Protein AF-0000000086531301 (afdb_homodimer)

pLDDT: mean 95.89, std 6.76, range [45.16, 98.94]

Foldseek 3Di:
DPPCVVVLVVLLCCQAQQAADAADCPVVPDDQVRLLVLQVSSVVVVVVVPWDWFAKEKEPQFPVSCVVLVHPAIAMFTDTPVQEDEFAEADEPSSHNFKWKFKWKKFAFQFWQAAADDLVVLLVRTAWMFIKMWIFGHSHPPNDYDPSRCNSSRVRGRHMYTDDTDGSVPDQLWKWKFKDKQPHTDDIFTNCSRNNGLSVLSSSRQNVCNVVVHTGGHSHMYTSYGGDDIGTDDAPIKMKMQIPPRGITIYHYD/DPPCVVVLVVLLCCQAQQAADAADPPVVPDDQVRLLVLQVSSVVVVVVVPWDWFAKEKEPQFPVSCVVLVHPAIAMFTDTPVQEDEFAEADEPSSHNFKWKFKWKKFAFQFWQAAADDLVVLLVRTAWMFIKMWIFGDSHPPNDYRPSRCNSSRVRGRHMYTDDTDGSVPDQLWKWKFKDKQPHTDDIFTNCSRNNGLSVLSSSRQHVCNVVVHTGGHSHMYTSYGGDDIGGDDAPIKMKMQIPPRGITIYHYD

InterPro domains:
  IPR011234 Fumarylacetoacetase-like, C-terminal [PF01557] (86-250)
  IPR036663 Fumarylacetoacetase-like, C-terminal domain superfamily [G3DSA:3.90.850.10] (1-254)
  IPR036663 Fumarylacetoacetase-like, C-terminal domain superfamily [SSF56529] (3-253)
  IPR050772 Hydratase/Decarboxylase Family, MhpD Subfamily [PTHR30143] (4-253)

Sequence (508 aa):
MSAHEEIITRLDDAARYAREVPQFDQDNALSLPDAYEIQRGSIARRLERGERRVGVKMGFTSRAKMLQMGLSDVIWGRLTDAMQLEEGADVQRSRFVHPRVEPELAFLLKKPLTGKVTGAEALAAVEAIAPALELIDSRYRNFKFTLPEVIADNASSSGFVVGGWHSPATDFRNLGLVMSIDGRAVQVGSTAALLGDPLRSLVAAARVSAAAGEPLEAGWIVLAGGATPAEWIHPGQHISLRMQGLGSAGFQLVMSAHEEIITRLDDAARYAREVPQFDQDNALSLPDAYEIQRGSIARRLERGERRVGVKMGFTSRAKMLQMGLSDVIWGRLTDAMQLEEGADVQRSRFVHPRVEPELAFLLKKPLTGKVTGAEALAAVEAIAPALELIDSRYRNFKFTLPEVIADNASSSGFVVGGWHSPATDFRNLGLVMSIDGRAVQVGSTAALLGDPLRSLVAAARVSAAAGEPLEAGWIVLAGGATPAEWIHPGQHISLRMQGLGSAGFQLV

Organism: NCBI:txid488447

Nearest PDB structures (foldseek):
  8ih6-assembly1_F  TM=9.753E-01  e=1.060E-41  Pseudomonas sp.
  5d2i-assembly2_B  TM=9.352E-01  e=3.599E-31  Pseudomonas putida
  2eb5-assembly1_E-2  TM=9.479E-01  e=6.438E-28  Escherichia coli
  8ih6-assembly1_B  TM=9.395E-01  e=6.055E-28  Pseudomonas sp.
  2eb5-assembly1_A  TM=9.517E-01  e=7.977E-27  Escherichia coli

Structure (mmCIF, N/CA/C/O backbone):
data_AF-0000000086531301-model_v1
#
loop_
_entity.id
_entity.type
_entity.pdbx_description
1 polymer 'Fumarylacetoacetate hydrolase family protein'
#
loop_
_atom_site.group_PDB
_atom_site.id
_atom_site.type_symbol
_atom_site.label_atom_id
_atom_site.label_alt_id
_atom_site.label_comp_id
_atom_site.label_asym_id
_atom_site.label_entity_id
_atom_site.label_seq_id
_atom_site.pdbx_PDB_ins_code
_atom_site.Cartn_x
_atom_site.Cartn_y
_atom_site.Cartn_z
_atom_site.occupancy
_atom_site.B_iso_or_equiv
_atom_site.auth_seq_id
_atom_site.auth_comp_id
_atom_site.auth_asym_id
_atom_site.auth_atom_id
_atom_site.pdbx_PDB_model_num
ATOM 1 N N . MET A 1 1 ? -15.68 36.656 25.594 1 45.16 1 MET A N 1
ATOM 2 C CA . MET A 1 1 ? -15.102 35.312 25.484 1 45.16 1 MET A CA 1
ATOM 3 C C . MET A 1 1 ? -15.781 34.531 24.375 1 45.16 1 MET A C 1
ATOM 5 O O . MET A 1 1 ? -17 34.531 24.25 1 45.16 1 MET A O 1
ATOM 9 N N . SER A 1 2 ? -15.078 34.156 23.203 1 59.22 2 SER A N 1
ATOM 10 C CA . SER A 1 2 ? -15.734 33.531 22.062 1 59.22 2 SER A CA 1
ATOM 11 C C . SER A 1 2 ? -16.547 32.312 22.5 1 59.22 2 SER A C 1
ATOM 13 O O . SER A 1 2 ? -16.328 31.781 23.578 1 59.22 2 SER A O 1
ATOM 15 N N . ALA A 1 3 ? -17.703 32.094 21.844 1 77.19 3 ALA A N 1
ATOM 16 C CA . ALA A 1 3 ? -18.641 31 22.094 1 77.19 3 ALA A CA 1
ATOM 17 C C . ALA A 1 3 ? -17.922 29.672 22.266 1 77.19 3 ALA A C 1
ATOM 19 O O . ALA A 1 3 ? -18.453 28.734 22.859 1 77.19 3 ALA A O 1
ATOM 20 N N . HIS A 1 4 ? -16.5 29.781 22.016 1 91.75 4 HIS A N 1
ATOM 21 C CA . HIS A 1 4 ? -15.812 28.484 22.047 1 91.75 4 HIS A CA 1
ATOM 22 C C . HIS A 1 4 ? -14.617 28.516 22.984 1 91.75 4 HIS A C 1
ATOM 24 O O . HIS A 1 4 ? -13.758 27.641 22.938 1 91.75 4 HIS A O 1
ATOM 30 N N . GLU A 1 5 ? -14.492 29.531 23.828 1 95.06 5 GLU A N 1
ATOM 31 C CA . GLU A 1 5 ? -13.289 29.781 24.625 1 95.06 5 GLU A CA 1
ATOM 32 C C . GLU A 1 5 ? -12.992 28.625 25.562 1 95.06 5 GLU A C 1
ATOM 34 O O . GLU A 1 5 ? -11.828 28.25 25.75 1 95.06 5 GLU A O 1
ATOM 39 N N . GLU A 1 6 ? -13.961 28.109 26.156 1 95.94 6 GLU A N 1
ATOM 40 C CA . GLU A 1 6 ? -13.773 27 27.094 1 95.94 6 GLU A CA 1
ATOM 41 C C . GLU A 1 6 ? -13.172 25.781 26.391 1 95.94 6 GLU A C 1
ATOM 43 O O . GLU A 1 6 ? -12.266 25.141 26.922 1 95.94 6 GLU A O 1
ATOM 48 N N . ILE A 1 7 ? -13.695 25.484 25.219 1 97.06 7 ILE A N 1
ATOM 49 C CA . ILE A 1 7 ? -13.211 24.328 24.469 1 97.06 7 ILE A CA 1
ATOM 50 C C . ILE A 1 7 ? -11.797 24.594 23.969 1 97.06 7 ILE A C 1
ATOM 52 O O . ILE A 1 7 ? -10.945 23.703 23.984 1 97.06 7 ILE A O 1
ATOM 56 N N . ILE A 1 8 ? -11.508 25.797 23.547 1 98 8 ILE A N 1
ATOM 57 C CA . ILE A 1 8 ? -10.18 26.203 23.078 1 98 8 ILE A CA 1
ATOM 58 C C . ILE A 1 8 ? -9.164 25.984 24.203 1 98 8 ILE A C 1
ATOM 60 O O . ILE A 1 8 ? -8.117 25.375 23.984 1 98 8 ILE A O 1
ATOM 64 N N . THR A 1 9 ? -9.516 26.469 25.406 1 97.25 9 THR A N 1
ATOM 65 C CA . THR A 1 9 ? -8.617 26.328 26.547 1 97.25 9 THR A CA 1
ATOM 66 C C . THR A 1 9 ? -8.414 24.859 26.891 1 97.25 9 THR A C 1
ATOM 68 O O . THR A 1 9 ? -7.285 24.422 27.141 1 97.25 9 THR A O 1
ATOM 71 N N . ARG A 1 10 ? -9.422 24.141 26.828 1 97.56 10 ARG A N 1
ATOM 72 C CA . ARG A 1 10 ? -9.375 22.719 27.172 1 97.56 10 ARG A CA 1
ATOM 73 C C . ARG A 1 10 ? -8.469 21.953 26.219 1 97.56 10 ARG A C 1
ATOM 75 O O . ARG A 1 10 ? -7.613 21.172 26.656 1 97.56 10 ARG A O 1
ATOM 82 N N . LEU A 1 11 ? -8.656 22.141 24.969 1 98.12 11 LEU A N 1
ATOM 83 C CA . LEU A 1 11 ? -7.879 21.406 23.984 1 98.12 11 LEU A CA 1
ATOM 84 C C . LEU A 1 11 ? -6.43 21.891 23.969 1 98.12 11 LEU A C 1
ATOM 86 O O . LEU A 1 11 ? -5.508 21.078 23.797 1 98.12 11 LEU A O 1
ATOM 90 N N . ASP A 1 12 ? -6.215 23.188 24.094 1 98.12 12 ASP A N 1
ATOM 91 C CA . ASP A 1 12 ? -4.852 23.703 24.156 1 98.12 12 ASP A CA 1
ATOM 92 C C . ASP A 1 12 ? -4.105 23.141 25.359 1 98.12 12 ASP A C 1
ATOM 94 O O . ASP A 1 12 ? -2.955 22.719 25.234 1 98.12 12 ASP A O 1
ATOM 98 N N . ASP A 1 13 ? -4.758 23.141 26.547 1 97.88 13 ASP A N 1
ATOM 99 C CA . ASP A 1 13 ? -4.156 22.578 27.75 1 97.88 13 ASP A CA 1
ATOM 100 C C . ASP A 1 13 ? -3.865 21.094 27.578 1 97.88 13 ASP A C 1
ATOM 102 O O . ASP A 1 13 ? -2.814 20.609 28 1 97.88 13 ASP A O 1
ATOM 106 N N . ALA A 1 14 ? -4.816 20.422 26.984 1 98.31 14 ALA A N 1
ATOM 107 C CA . ALA A 1 14 ? -4.648 18.984 26.75 1 98.31 14 ALA A CA 1
ATOM 108 C C . ALA A 1 14 ? -3.416 18.703 25.906 1 98.31 14 ALA A C 1
ATOM 110 O O . ALA A 1 14 ? -2.65 17.781 26.188 1 98.31 14 ALA A O 1
ATOM 111 N N . ALA A 1 15 ? -3.215 19.484 24.891 1 98.06 15 ALA A N 1
ATOM 112 C CA . ALA A 1 15 ? -2.057 19.328 24.016 1 98.06 15 ALA A CA 1
ATOM 113 C C . ALA A 1 15 ? -0.77 19.719 24.734 1 98.06 15 ALA A C 1
ATOM 115 O O . ALA A 1 15 ? 0.237 19.016 24.656 1 98.06 15 ALA A O 1
ATOM 116 N N . ARG A 1 16 ? -0.847 20.797 25.453 1 97.12 16 ARG A N 1
ATOM 117 C CA . ARG A 1 16 ? 0.323 21.375 26.109 1 97.12 16 ARG A CA 1
ATOM 118 C C . ARG A 1 16 ? 0.835 20.453 27.219 1 97.12 16 ARG A C 1
ATOM 120 O O . ARG A 1 16 ? 2.047 20.297 27.391 1 97.12 16 ARG A O 1
ATOM 127 N N . TYR A 1 17 ? -0.09 19.828 27.891 1 97.56 17 TYR A N 1
ATOM 128 C CA . TYR A 1 17 ? 0.296 19.062 29.078 1 97.56 17 TYR A CA 1
ATOM 129 C C . TYR A 1 17 ? 0.132 17.562 28.828 1 97.56 17 TYR A C 1
ATOM 131 O O . TYR A 1 17 ? 0.274 16.766 29.75 1 97.56 17 TYR A O 1
ATOM 139 N N . ALA A 1 18 ? -0.167 17.188 27.609 1 97.81 18 ALA A N 1
ATOM 140 C CA . ALA A 1 18 ? -0.293 15.797 27.203 1 97.81 18 ALA A CA 1
ATOM 141 C C . ALA A 1 18 ? -1.284 15.055 28.094 1 97.81 18 ALA A C 1
ATOM 143 O O . ALA A 1 18 ? -0.957 14.008 28.656 1 97.81 18 ALA A O 1
ATOM 144 N N . ARG A 1 19 ? -2.459 15.633 28.156 1 97.38 19 ARG A N 1
ATOM 145 C CA . ARG A 1 19 ? -3.539 15.031 28.938 1 97.38 19 ARG A CA 1
ATOM 146 C C . ARG A 1 19 ? -4.758 14.766 28.047 1 97.38 19 ARG A C 1
ATOM 148 O O . ARG A 1 19 ? -5.113 15.594 27.203 1 97.38 19 ARG A O 1
ATOM 155 N N . GLU A 1 20 ? -5.336 13.648 28.281 1 97.56 20 GLU A N 1
ATOM 156 C CA . GLU A 1 20 ? -6.527 13.336 27.5 1 97.56 20 GLU A CA 1
ATOM 157 C C . GLU A 1 20 ? -7.75 14.07 28.031 1 97.56 20 GLU A C 1
ATOM 159 O O . GLU A 1 20 ? -7.824 14.375 29.219 1 97.56 20 GLU A O 1
ATOM 164 N N . VAL A 1 21 ? -8.734 14.32 27.188 1 97.81 21 VAL A N 1
ATOM 165 C CA . VAL A 1 21 ? -10 14.945 27.547 1 97.81 21 VAL A CA 1
ATOM 166 C C . VAL A 1 21 ? -11.164 14.109 27.016 1 97.81 21 VAL A C 1
ATOM 168 O O . VAL A 1 21 ? -11.008 13.359 26.062 1 97.81 21 VAL A O 1
ATOM 171 N N . PRO A 1 22 ? -12.375 14.164 27.703 1 96.75 22 PRO A N 1
ATOM 172 C CA . PRO A 1 22 ? -13.555 13.523 27.109 1 96.75 22 PRO A CA 1
ATOM 173 C C . PRO A 1 22 ? -14.039 14.234 25.859 1 96.75 22 PRO A C 1
ATOM 175 O O . PRO A 1 22 ? -13.805 15.43 25.688 1 96.75 22 PRO A O 1
ATOM 178 N N . GLN A 1 23 ? -14.656 13.539 25.031 1 96.56 23 GLN A N 1
ATOM 179 C CA . GLN A 1 23 ? -15.359 14.141 23.906 1 96.56 23 GLN A CA 1
ATOM 180 C C . GLN A 1 23 ? -16.344 15.203 24.375 1 96.56 23 GLN A C 1
ATOM 182 O O . GLN A 1 23 ? -16.953 15.078 25.438 1 96.56 23 GLN A O 1
ATOM 187 N N . PHE A 1 24 ? -16.594 16.234 23.609 1 94.94 24 PHE A N 1
ATOM 188 C CA . PHE A 1 24 ? -17.531 17.281 23.984 1 94.94 24 PHE A CA 1
ATOM 189 C C . PHE A 1 24 ? -18.656 17.406 22.953 1 94.94 24 PHE A C 1
ATOM 191 O O . PHE A 1 24 ? -19.609 18.156 23.156 1 94.94 24 PHE A O 1
ATOM 198 N N . ASP A 1 25 ? -18.531 16.688 21.781 1 94.69 25 ASP A N 1
ATOM 199 C CA . ASP A 1 25 ? -19.5 16.766 20.703 1 94.69 25 ASP A CA 1
ATOM 200 C C . ASP A 1 25 ? -19.875 15.375 20.188 1 94.69 25 ASP A C 1
ATOM 202 O O . ASP A 1 25 ? -19.766 15.094 19 1 94.69 25 ASP A O 1
ATOM 206 N N . GLN A 1 26 ? -20.297 14.523 21.047 1 91.31 26 GLN A N 1
ATOM 207 C CA . GLN A 1 26 ? -20.578 13.133 20.688 1 91.31 26 GLN A CA 1
ATOM 208 C C . GLN A 1 26 ? -21.766 13.047 19.75 1 91.31 26 GLN A C 1
ATOM 210 O O . GLN A 1 26 ? -21.875 12.109 18.953 1 91.31 26 GLN A O 1
ATOM 215 N N . ASP A 1 27 ? -22.609 14.062 19.797 1 93 27 ASP A N 1
ATOM 216 C CA . ASP A 1 27 ? -23.781 14.07 18.938 1 93 27 ASP A CA 1
ATOM 217 C C . ASP A 1 27 ? -23.469 14.664 17.562 1 93 27 ASP A C 1
ATOM 219 O O . ASP A 1 27 ? -24.359 14.789 16.719 1 93 27 ASP A O 1
ATOM 223 N N . ASN A 1 28 ? -22.203 15.125 17.359 1 92.81 28 ASN A N 1
ATOM 224 C CA . ASN A 1 28 ? -21.766 15.688 16.094 1 92.81 28 ASN A CA 1
ATOM 225 C C . ASN A 1 28 ? -22.578 16.938 15.719 1 92.81 28 ASN A C 1
ATOM 227 O O . ASN A 1 28 ? -23.016 17.078 14.578 1 92.81 28 ASN A O 1
ATOM 231 N N . ALA A 1 29 ? -22.734 17.797 16.672 1 93.94 29 ALA A N 1
ATOM 232 C CA . ALA A 1 29 ? -23.594 18.953 16.5 1 93.94 29 ALA A CA 1
ATOM 233 C C . ALA A 1 29 ? -22.781 20.188 16.109 1 93.94 29 ALA A C 1
ATOM 235 O O . ALA A 1 29 ? -23.312 21.156 15.562 1 93.94 29 ALA A O 1
ATOM 236 N N . LEU A 1 30 ? -21.516 20.188 16.391 1 95.19 30 LEU A N 1
ATOM 237 C CA . LEU A 1 30 ? -20.641 21.312 16.078 1 95.19 30 LEU A CA 1
ATOM 238 C C . LEU A 1 30 ? -20.422 21.438 14.57 1 95.19 30 LEU A C 1
ATOM 240 O O . LEU A 1 30 ? -20.141 20.453 13.891 1 95.19 30 LEU A O 1
ATOM 244 N N . SER A 1 31 ? -20.656 22.609 14.039 1 95.31 31 SER A N 1
ATOM 245 C CA . SER A 1 31 ? -20.422 22.828 12.609 1 95.31 31 SER A CA 1
ATOM 246 C C . SER A 1 31 ? -18.938 22.766 12.281 1 95.31 31 SER A C 1
ATOM 248 O O . SER A 1 31 ? -18.094 23.047 13.141 1 95.31 31 SER A O 1
ATOM 250 N N . LEU A 1 32 ? -18.625 22.547 11.078 1 94.69 32 LEU A N 1
ATOM 251 C CA . LEU A 1 32 ? -17.219 22.453 10.672 1 94.69 32 LEU A CA 1
ATOM 252 C C . LEU A 1 32 ? -16.547 23.812 10.758 1 94.69 32 LEU A C 1
ATOM 254 O O . LEU A 1 32 ? -15.414 23.922 11.242 1 94.69 32 LEU A O 1
ATOM 258 N N . PRO A 1 33 ? -17.234 24.875 10.305 1 95.75 33 PRO A N 1
ATOM 259 C CA . PRO A 1 33 ? -16.625 26.188 10.492 1 95.75 33 PRO A CA 1
ATOM 260 C C . PRO A 1 33 ? -16.312 26.484 11.961 1 95.75 33 PRO A C 1
ATOM 262 O O . PRO A 1 33 ? -15.25 27.031 12.273 1 95.75 33 PRO A O 1
ATOM 265 N N . ASP A 1 34 ? -17.188 26.062 12.836 1 97 34 ASP A N 1
ATOM 266 C CA . ASP A 1 34 ? -16.953 26.266 14.266 1 97 34 ASP A CA 1
ATOM 267 C C . ASP A 1 34 ? -15.766 25.422 14.742 1 97 34 ASP A C 1
ATOM 269 O O . ASP A 1 34 ? -14.977 25.875 15.578 1 97 34 ASP A O 1
ATOM 273 N N . ALA A 1 35 ? -15.695 24.25 14.266 1 97.69 35 ALA A N 1
ATOM 274 C CA . ALA A 1 35 ? -14.57 23.375 14.617 1 97.69 35 ALA A CA 1
ATOM 275 C C . ALA A 1 35 ? -13.242 24.016 14.227 1 97.69 35 ALA A C 1
ATOM 277 O O . ALA A 1 35 ? -12.289 24.016 15.008 1 97.69 35 ALA A O 1
ATOM 278 N N . TYR A 1 36 ? -13.195 24.594 13.062 1 97.88 36 TYR A N 1
ATOM 279 C CA . TYR A 1 36 ? -11.969 25.234 12.602 1 97.88 36 TYR A CA 1
ATOM 280 C C . TYR A 1 36 ? -11.68 26.5 13.391 1 97.88 36 TYR A C 1
ATOM 282 O O . TYR A 1 36 ? -10.516 26.875 13.578 1 97.88 36 TYR A O 1
ATOM 290 N N . GLU A 1 37 ? -12.742 27.141 13.852 1 97.62 37 GLU A N 1
ATOM 291 C CA . GLU A 1 37 ? -12.531 28.297 14.719 1 97.62 37 GLU A CA 1
ATOM 292 C C . GLU A 1 37 ? -11.891 27.891 16.047 1 97.62 37 GLU A C 1
ATOM 294 O O . GLU A 1 37 ? -11.023 28.594 16.562 1 97.62 37 GLU A O 1
ATOM 299 N N . ILE A 1 38 ? -12.375 26.812 16.562 1 98.25 38 ILE A N 1
ATOM 300 C CA . ILE A 1 38 ? -11.781 26.281 17.781 1 98.25 38 ILE A CA 1
ATOM 301 C C . ILE A 1 38 ? -10.32 25.922 17.531 1 98.25 38 ILE A C 1
ATOM 303 O O . ILE A 1 38 ? -9.438 26.266 18.328 1 98.25 38 ILE A O 1
ATOM 307 N N . GLN A 1 39 ? -10.039 25.266 16.453 1 98.69 39 GLN A N 1
ATOM 308 C CA . GLN A 1 39 ? -8.68 24.938 16.047 1 98.69 39 GLN A CA 1
ATOM 309 C C . GLN A 1 39 ? -7.797 26.188 16 1 98.69 39 GLN A C 1
ATOM 311 O O . GLN A 1 39 ? -6.711 26.203 16.578 1 98.69 39 GLN A O 1
ATOM 316 N N . ARG A 1 40 ? -8.289 27.125 15.297 1 98.25 40 ARG A N 1
ATOM 317 C CA . ARG A 1 40 ? -7.562 28.391 15.148 1 98.25 40 ARG A CA 1
ATOM 318 C C . ARG A 1 40 ? -7.266 29.016 16.5 1 98.25 40 ARG A C 1
ATOM 320 O O . ARG A 1 40 ? -6.18 29.562 16.719 1 98.25 40 ARG A O 1
ATOM 327 N N . GLY A 1 41 ? -8.25 28.969 17.359 1 98.19 41 GLY A N 1
ATOM 328 C CA . GLY A 1 41 ? -8.062 29.516 18.703 1 98.19 41 GLY A CA 1
ATOM 329 C C . GLY A 1 41 ? -6.957 28.828 19.484 1 98.19 41 GLY A C 1
ATOM 330 O O . GLY A 1 41 ? -6.148 29.5 20.141 1 98.19 41 GLY A O 1
ATOM 331 N N . SER A 1 42 ? -6.941 27.531 19.453 1 98.19 42 SER A N 1
ATOM 332 C CA . SER A 1 42 ? -5.895 26.766 20.125 1 98.19 42 SER A CA 1
ATOM 333 C C . SER A 1 42 ? -4.516 27.109 19.578 1 98.19 42 SER A C 1
ATOM 335 O O . SER A 1 42 ? -3.559 27.281 20.328 1 98.19 42 SER A O 1
ATOM 337 N N . ILE A 1 43 ? -4.402 27.281 18.266 1 98.56 43 ILE A N 1
ATOM 338 C CA . ILE A 1 43 ? -3.133 27.594 17.625 1 98.56 43 ILE A CA 1
ATOM 339 C C . ILE A 1 43 ? -2.713 29.016 17.969 1 98.56 43 ILE A C 1
ATOM 341 O O . ILE A 1 43 ? -1.529 29.281 18.188 1 98.56 43 ILE A O 1
ATOM 345 N N . ALA A 1 44 ? -3.688 29.906 18.016 1 98.25 44 ALA A N 1
ATOM 346 C CA . ALA A 1 44 ? -3.393 31.281 18.391 1 98.25 44 ALA A CA 1
ATOM 347 C C . ALA A 1 44 ? -2.725 31.359 19.75 1 98.25 44 ALA A C 1
ATOM 349 O O . ALA A 1 44 ? -1.818 32.156 19.969 1 98.25 44 ALA A O 1
ATOM 350 N N . ARG A 1 45 ? -3.104 30.547 20.641 1 98.19 45 ARG A N 1
ATOM 351 C CA . ARG A 1 45 ? -2.502 30.5 21.969 1 98.19 45 ARG A CA 1
ATOM 352 C C . ARG A 1 45 ? -1.052 30.031 21.891 1 98.19 45 ARG A C 1
ATOM 354 O O . ARG A 1 45 ? -0.195 30.547 22.625 1 98.19 45 ARG A O 1
ATOM 361 N N . ARG A 1 46 ? -0.782 29.109 21.047 1 98.38 46 ARG A N 1
ATOM 362 C CA . ARG A 1 46 ? 0.589 28.656 20.828 1 98.38 46 ARG A CA 1
ATOM 363 C C . ARG A 1 46 ? 1.459 29.781 20.281 1 98.38 46 ARG A C 1
ATOM 365 O O . ARG A 1 46 ? 2.598 29.969 20.719 1 98.38 46 ARG A O 1
ATOM 372 N N . LEU A 1 47 ? 0.893 30.5 19.359 1 98.62 47 LEU A N 1
ATOM 373 C CA . LEU A 1 47 ? 1.619 31.625 18.781 1 98.62 47 LEU A CA 1
ATOM 374 C C . LEU A 1 47 ? 1.892 32.719 19.828 1 98.62 47 LEU A C 1
ATOM 376 O O . LEU A 1 47 ? 2.971 33.312 19.844 1 98.62 47 LEU A O 1
ATOM 380 N N . GLU A 1 48 ? 0.949 32.906 20.703 1 98.31 48 GLU A N 1
ATOM 381 C CA . GLU A 1 48 ? 1.118 33.875 21.797 1 98.31 48 GLU A CA 1
ATOM 382 C C . GLU A 1 48 ? 2.24 33.438 22.734 1 98.31 48 GLU A C 1
ATOM 384 O O . GLU A 1 48 ? 2.914 34.281 23.328 1 98.31 48 GLU A O 1
ATOM 389 N N . ARG A 1 49 ? 2.467 32.156 22.781 1 98.25 49 ARG A N 1
ATOM 390 C CA . ARG A 1 49 ? 3.52 31.641 23.641 1 98.25 49 ARG A CA 1
ATOM 391 C C . ARG A 1 49 ? 4.863 31.625 22.922 1 98.25 49 ARG A C 1
ATOM 393 O O . ARG A 1 49 ? 5.84 31.062 23.438 1 98.25 49 ARG A O 1
ATOM 400 N N . GLY A 1 50 ? 4.879 32.031 21.672 1 98.5 50 GLY A N 1
ATOM 401 C CA . GLY A 1 50 ? 6.16 32.25 21.016 1 98.5 50 GLY A CA 1
ATOM 402 C C . GLY A 1 50 ? 6.383 31.312 19.828 1 98.5 50 GLY A C 1
ATOM 403 O O . GLY A 1 50 ? 7.379 31.453 19.125 1 98.5 50 GLY A O 1
ATOM 404 N N . GLU A 1 51 ? 5.473 30.406 19.609 1 98.56 51 GLU A N 1
ATOM 405 C CA . GLU A 1 51 ? 5.613 29.531 18.438 1 98.56 51 GLU A CA 1
ATOM 406 C C . GLU A 1 51 ? 5.336 30.312 17.141 1 98.56 51 GLU A C 1
ATOM 408 O O . GLU A 1 51 ? 4.781 31.406 17.172 1 98.56 51 GLU A O 1
ATOM 413 N N . ARG A 1 52 ? 5.832 29.703 16.047 1 98.69 52 ARG A N 1
ATOM 414 C CA . ARG A 1 52 ? 5.602 30.297 14.734 1 98.69 52 ARG A CA 1
ATOM 415 C C . ARG A 1 52 ? 4.98 29.281 13.781 1 98.69 52 ARG A C 1
ATOM 417 O O . ARG A 1 52 ? 5.332 28.094 13.812 1 98.69 52 ARG A O 1
ATOM 424 N N . ARG A 1 53 ? 4.113 29.75 12.922 1 98.69 53 ARG A N 1
ATOM 425 C CA . ARG A 1 53 ? 3.549 28.906 11.883 1 98.69 53 ARG A CA 1
ATOM 426 C C . ARG A 1 53 ? 4.617 28.484 10.883 1 98.69 53 ARG A C 1
ATOM 428 O O . ARG A 1 53 ? 5.441 29.297 10.461 1 98.69 53 ARG A O 1
ATOM 435 N N . VAL A 1 54 ? 4.574 27.188 10.516 1 98.81 54 VAL A N 1
ATOM 436 C CA . VAL A 1 54 ? 5.598 26.734 9.57 1 98.81 54 VAL A CA 1
ATOM 437 C C . VAL A 1 54 ? 4.945 25.938 8.445 1 98.81 54 VAL A C 1
ATOM 439 O O . VAL A 1 54 ? 5.637 25.422 7.555 1 98.81 54 VAL A O 1
ATOM 442 N N . GLY A 1 55 ? 3.65 25.766 8.453 1 98.81 55 GLY A N 1
ATOM 443 C CA . GLY A 1 55 ? 3.008 25.047 7.371 1 98.81 55 GLY A CA 1
ATOM 444 C C . GLY A 1 55 ? 1.658 24.469 7.754 1 98.81 55 GLY A C 1
ATOM 445 O O . GLY A 1 55 ? 1.001 24.969 8.672 1 98.81 55 GLY A O 1
ATOM 446 N N . VAL A 1 56 ? 1.181 23.469 6.938 1 98.88 56 VAL A N 1
ATOM 447 C CA . VAL A 1 56 ? -0.093 22.797 7.172 1 98.88 56 VAL A CA 1
ATOM 448 C C . VAL A 1 56 ? 0.063 21.297 6.938 1 98.88 56 VAL A C 1
ATOM 450 O O . VAL A 1 56 ? 1.008 20.859 6.277 1 98.88 56 VAL A O 1
ATOM 453 N N . LYS A 1 57 ? -0.77 20.594 7.57 1 98.81 57 LYS A N 1
ATOM 454 C CA . LYS A 1 57 ? -0.911 19.172 7.262 1 98.81 57 LYS A CA 1
ATOM 455 C C . LYS A 1 57 ? -2.311 18.859 6.738 1 98.81 57 LYS A C 1
ATOM 457 O O . LYS A 1 57 ? -3.293 19.453 7.18 1 98.81 57 LYS A O 1
ATOM 462 N N . MET A 1 58 ? -2.336 17.906 5.785 1 98.06 58 MET A N 1
ATOM 463 C CA . MET A 1 58 ? -3.607 17.484 5.211 1 98.06 58 MET A CA 1
ATOM 464 C C . MET A 1 58 ? -4.039 16.141 5.789 1 98.06 58 MET A C 1
ATOM 466 O O . MET A 1 58 ? -3.199 15.328 6.195 1 98.06 58 MET A O 1
ATOM 470 N N . GLY A 1 59 ? -5.352 15.984 5.941 1 95.75 59 GLY A N 1
ATOM 471 C CA . GLY A 1 59 ? -5.938 14.742 6.426 1 95.75 59 GLY A CA 1
ATOM 472 C C . GLY A 1 59 ? -7.102 14.266 5.582 1 95.75 59 GLY A C 1
ATOM 473 O O . GLY A 1 59 ? -7.719 15.047 4.863 1 95.75 59 GLY A O 1
ATOM 474 N N . PHE A 1 60 ? -7.34 12.938 5.711 1 92 60 PHE A N 1
ATOM 475 C CA . PHE A 1 60 ? -8.375 12.258 4.938 1 92 60 PHE A CA 1
ATOM 476 C C . PHE A 1 60 ? -8.117 12.398 3.443 1 92 60 PHE A C 1
ATOM 478 O O . PHE A 1 60 ? -9.008 12.789 2.688 1 92 60 PHE A O 1
ATOM 485 N N . THR A 1 61 ? -6.848 12.086 3.121 1 90 61 THR A N 1
ATOM 486 C CA . THR A 1 61 ? -6.418 12.258 1.737 1 90 61 THR A CA 1
ATOM 487 C C . THR A 1 61 ? -6.449 10.93 0.989 1 90 61 THR A C 1
ATOM 489 O O . THR A 1 61 ? -5.84 10.789 -0.073 1 90 61 THR A O 1
ATOM 492 N N . SER A 1 62 ? -7 9.93 1.58 1 81.62 62 SER A N 1
ATOM 493 C CA . SER A 1 62 ? -7.293 8.672 0.896 1 81.62 62 SER A CA 1
ATOM 494 C C . SER A 1 62 ? -8.766 8.594 0.496 1 81.62 62 SER A C 1
ATOM 496 O O . SER A 1 62 ? -9.648 8.789 1.328 1 81.62 62 SER A O 1
ATOM 498 N N . ARG A 1 63 ? -9 8.352 -0.733 1 71.38 63 ARG A N 1
ATOM 499 C CA . ARG A 1 63 ? -10.383 8.281 -1.208 1 71.38 63 ARG A CA 1
ATOM 500 C C . ARG A 1 63 ? -11.164 7.211 -0.451 1 71.38 63 ARG A C 1
ATOM 502 O O . ARG A 1 63 ? -12.312 7.438 -0.068 1 71.38 63 ARG A O 1
ATOM 509 N N . ALA A 1 64 ? -10.445 6.066 -0.344 1 66.12 64 ALA A N 1
ATOM 510 C CA . ALA A 1 64 ? -11.102 4.977 0.371 1 66.12 64 ALA A CA 1
ATOM 511 C C . ALA A 1 64 ? -11.5 5.402 1.781 1 66.12 64 ALA A C 1
ATOM 513 O O . ALA A 1 64 ? -12.617 5.141 2.225 1 66.12 64 ALA A O 1
ATOM 514 N N . LYS A 1 65 ? -10.609 6.137 2.393 1 69.81 65 LYS A N 1
ATOM 515 C CA . LYS A 1 65 ? -10.883 6.613 3.746 1 69.81 65 LYS A CA 1
ATOM 516 C C . LYS A 1 65 ? -11.977 7.676 3.748 1 69.81 65 LYS A C 1
ATOM 518 O O . LYS A 1 65 ? -12.836 7.688 4.633 1 69.81 65 LYS A O 1
ATOM 523 N N . MET A 1 66 ? -11.945 8.516 2.736 1 77.5 66 MET A N 1
ATOM 524 C CA . MET A 1 66 ? -12.961 9.555 2.641 1 77.5 66 MET A CA 1
ATOM 525 C C . MET A 1 66 ? -14.359 8.953 2.488 1 77.5 66 MET A C 1
ATOM 527 O O . MET A 1 66 ? -15.297 9.359 3.176 1 77.5 66 MET A O 1
ATOM 531 N N . LEU A 1 67 ? -14.477 7.957 1.66 1 70.31 67 LEU A N 1
ATOM 532 C CA . LEU A 1 67 ? -15.758 7.289 1.431 1 70.31 67 LEU A CA 1
ATOM 533 C C . LEU A 1 67 ? -16.234 6.574 2.691 1 70.31 67 LEU A C 1
ATOM 535 O O . LEU A 1 67 ? -17.406 6.66 3.057 1 70.31 67 LEU A O 1
ATOM 539 N N . GLN A 1 68 ? -15.32 5.93 3.277 1 67.75 68 GLN A N 1
ATOM 540 C CA . GLN A 1 68 ? -15.625 5.215 4.512 1 67.75 68 GLN A CA 1
ATOM 541 C C . GLN A 1 68 ? -16.156 6.164 5.578 1 67.75 68 GLN A C 1
ATOM 543 O O . GLN A 1 68 ? -17.047 5.801 6.348 1 67.75 68 GLN A O 1
ATOM 548 N N . MET A 1 69 ? -15.625 7.441 5.531 1 71.5 69 MET A N 1
ATOM 549 C CA . MET A 1 69 ? -15.977 8.406 6.57 1 71.5 69 MET A CA 1
ATOM 550 C C . MET A 1 69 ? -17.141 9.289 6.125 1 71.5 69 MET A C 1
ATOM 552 O O . MET A 1 69 ? -17.609 10.125 6.891 1 71.5 69 MET A O 1
ATOM 556 N N . GLY A 1 70 ? -17.594 9.031 4.91 1 71.25 70 GLY A N 1
ATOM 557 C CA . GLY A 1 70 ? -18.688 9.844 4.379 1 71.25 70 GLY A CA 1
ATOM 558 C C . GLY A 1 70 ? -18.281 11.281 4.137 1 71.25 70 GLY A C 1
ATOM 559 O O . GLY A 1 70 ? -19.109 12.188 4.242 1 71.25 70 GLY A O 1
ATOM 560 N N . LEU A 1 71 ? -17 11.445 3.926 1 76.31 71 LEU A N 1
ATOM 561 C CA . LEU A 1 71 ? -16.484 12.797 3.736 1 76.31 71 LEU A CA 1
ATOM 562 C C . LEU A 1 71 ? -16.344 13.125 2.254 1 76.31 71 LEU A C 1
ATOM 564 O O . LEU A 1 71 ? -16.031 12.25 1.447 1 76.31 71 LEU A O 1
ATOM 568 N N . SER A 1 72 ? -16.625 14.383 2.033 1 76.12 72 SER A N 1
ATOM 569 C CA . SER A 1 72 ? -16.5 14.82 0.647 1 76.12 72 SER A CA 1
ATOM 570 C C . SER A 1 72 ? -15.297 15.742 0.468 1 76.12 72 SER A C 1
ATOM 572 O O . SER A 1 72 ? -15 16.172 -0.649 1 76.12 72 SER A O 1
ATOM 574 N N . ASP A 1 73 ? -14.719 15.984 1.629 1 85.75 73 ASP A N 1
ATOM 575 C CA . ASP A 1 73 ? -13.57 16.875 1.531 1 85.75 73 ASP A CA 1
ATOM 576 C C . ASP A 1 73 ? -12.477 16.469 2.512 1 85.75 73 ASP A C 1
ATOM 578 O O . ASP A 1 73 ? -12.703 15.664 3.41 1 85.75 73 ASP A O 1
ATOM 582 N N . VAL A 1 74 ? -11.312 17.062 2.291 1 93.81 74 VAL A N 1
ATOM 583 C CA . VAL A 1 74 ? -10.156 16.859 3.152 1 93.81 74 VAL A CA 1
ATOM 584 C C . VAL A 1 74 ? -10.305 17.688 4.426 1 93.81 74 VAL A C 1
ATOM 586 O O . VAL A 1 74 ? -11.141 18.594 4.492 1 93.81 74 VAL A O 1
ATOM 589 N N . ILE A 1 75 ? -9.609 17.312 5.445 1 96.12 75 ILE A N 1
ATOM 590 C CA . ILE A 1 75 ? -9.422 18.172 6.605 1 96.12 75 ILE A CA 1
ATOM 591 C C . ILE A 1 75 ? -7.957 18.594 6.695 1 96.12 75 ILE A C 1
ATOM 593 O O . ILE A 1 75 ? -7.109 18.094 5.953 1 96.12 75 ILE A O 1
ATOM 597 N N . TRP A 1 76 ? -7.664 19.562 7.527 1 98 76 TRP A N 1
ATOM 598 C CA . TRP A 1 76 ? -6.301 20.078 7.598 1 98 76 TRP A CA 1
ATOM 599 C C . TRP A 1 76 ? -6 20.641 8.984 1 98 76 TRP A C 1
ATOM 601 O O . TRP A 1 76 ? -6.914 20.859 9.781 1 98 76 TRP A O 1
ATOM 611 N N . GLY A 1 77 ? -4.773 20.688 9.297 1 98.75 77 GLY A N 1
ATOM 612 C CA . GLY A 1 77 ? -4.27 21.25 10.539 1 98.75 77 GLY A CA 1
ATOM 613 C C . GLY A 1 77 ? -3.135 22.234 10.336 1 98.75 77 GLY A C 1
ATOM 614 O O . GLY A 1 77 ? -2.594 22.344 9.234 1 98.75 77 GLY A O 1
ATOM 615 N N . ARG A 1 78 ? -2.861 22.922 11.367 1 98.88 78 ARG A N 1
ATOM 616 C CA . ARG A 1 78 ? -1.845 23.969 11.359 1 98.88 78 ARG A CA 1
ATOM 617 C C . ARG A 1 78 ? -0.559 23.484 12.023 1 98.88 78 ARG A C 1
ATOM 619 O O . ARG A 1 78 ? -0.591 22.938 13.125 1 98.88 78 ARG A O 1
ATOM 626 N N . LEU A 1 79 ? 0.576 23.719 11.32 1 98.94 79 LEU A N 1
ATOM 627 C CA . LEU A 1 79 ? 1.87 23.312 11.852 1 98.94 79 LEU A CA 1
ATOM 628 C C . LEU A 1 79 ? 2.627 24.5 12.438 1 98.94 79 LEU A C 1
ATOM 630 O O . LEU A 1 79 ? 2.658 25.578 11.836 1 98.94 79 LEU A O 1
ATOM 634 N N . THR A 1 80 ? 3.256 24.297 13.594 1 98.88 80 THR A N 1
ATOM 635 C CA . THR A 1 80 ? 4.156 25.281 14.18 1 98.88 80 THR A CA 1
ATOM 636 C C . THR A 1 80 ? 5.574 24.719 14.289 1 98.88 80 THR A C 1
ATOM 638 O O . THR A 1 80 ? 5.789 23.516 14.141 1 98.88 80 THR A O 1
ATOM 641 N N . ASP A 1 81 ? 6.539 25.625 14.516 1 98.62 81 ASP A N 1
ATOM 642 C CA . ASP A 1 81 ? 7.949 25.25 14.609 1 98.62 81 ASP A CA 1
ATOM 643 C C . ASP A 1 81 ? 8.195 24.312 15.789 1 98.62 81 ASP A C 1
ATOM 645 O O . ASP A 1 81 ? 9.078 23.453 15.742 1 98.62 81 ASP A O 1
ATOM 649 N N . ALA A 1 82 ? 7.402 24.375 16.844 1 98.12 82 ALA A N 1
ATOM 650 C CA . ALA A 1 82 ? 7.559 23.516 18.016 1 98.12 82 ALA A CA 1
ATOM 651 C C . ALA A 1 82 ? 7.18 22.078 17.672 1 98.12 82 ALA A C 1
ATOM 653 O O . ALA A 1 82 ? 7.527 21.141 18.406 1 98.12 82 ALA A O 1
ATOM 654 N N . MET A 1 83 ? 6.465 21.828 16.578 1 98.44 83 MET A N 1
ATOM 655 C CA . MET A 1 83 ? 6.023 20.5 16.156 1 98.44 83 MET A CA 1
ATOM 656 C C . MET A 1 83 ? 7.078 19.844 15.281 1 98.44 83 MET A C 1
ATOM 658 O O . MET A 1 83 ? 7.016 18.625 15.039 1 98.44 83 MET A O 1
ATOM 662 N N . GLN A 1 84 ? 7.957 20.594 14.75 1 98.38 84 GLN A N 1
ATOM 663 C CA . GLN A 1 84 ? 9 20.047 13.898 1 98.38 84 GLN A CA 1
ATOM 664 C C . GLN A 1 84 ? 10.102 19.391 14.727 1 98.38 84 GLN A C 1
ATOM 666 O O . GLN A 1 84 ? 10.797 20.062 15.484 1 98.38 84 GLN A O 1
ATOM 671 N N . LEU A 1 85 ? 10.234 18.156 14.578 1 98 85 LEU A N 1
ATOM 672 C CA . LEU A 1 85 ? 11.234 17.359 15.297 1 98 85 LEU A CA 1
ATOM 673 C C . LEU A 1 85 ? 12.469 17.141 14.43 1 98 85 LEU A C 1
ATOM 675 O O . LEU A 1 85 ? 12.359 16.969 13.219 1 98 85 LEU A O 1
ATOM 679 N N . GLU A 1 86 ? 13.578 17.062 15.07 1 96.75 86 GLU A N 1
ATOM 680 C CA . GLU A 1 86 ? 14.812 16.828 14.328 1 96.75 86 GLU A CA 1
ATOM 681 C C . GLU A 1 86 ? 14.875 15.383 13.836 1 96.75 86 GLU A C 1
ATOM 683 O O . GLU A 1 86 ? 14.516 14.453 14.562 1 96.75 86 GLU A O 1
ATOM 688 N N . GLU A 1 87 ? 15.297 15.258 12.586 1 95.31 87 GLU A N 1
ATOM 689 C CA . GLU A 1 87 ? 15.523 13.93 12.031 1 95.31 87 GLU A CA 1
ATOM 690 C C . GLU A 1 87 ? 16.516 13.133 12.875 1 95.31 87 GLU A C 1
ATOM 692 O O . GLU A 1 87 ? 17.594 13.633 13.211 1 95.31 87 GLU A O 1
ATOM 697 N N . GLY A 1 88 ? 16.109 11.969 13.258 1 95.81 88 GLY A N 1
ATOM 698 C CA . GLY A 1 88 ? 16.984 11.102 14.039 1 95.81 88 GLY A CA 1
ATOM 699 C C . GLY A 1 88 ? 16.953 11.414 15.523 1 95.81 88 GLY A C 1
ATOM 700 O O . GLY A 1 88 ? 17.703 10.812 16.297 1 95.81 88 GLY A O 1
ATOM 701 N N . ALA A 1 89 ? 16.078 12.258 15.945 1 94.94 89 ALA A N 1
ATOM 702 C CA . ALA A 1 89 ? 16.094 12.727 17.328 1 94.94 89 ALA A CA 1
ATOM 703 C C . ALA A 1 89 ? 15.422 11.711 18.25 1 94.94 89 ALA A C 1
ATOM 705 O O . ALA A 1 89 ? 14.719 10.812 17.797 1 94.94 89 ALA A O 1
ATOM 706 N N . ASP A 1 90 ? 15.805 11.883 19.516 1 97.88 90 ASP A N 1
ATOM 707 C CA . ASP A 1 90 ? 14.992 11.297 20.578 1 97.88 90 ASP A CA 1
ATOM 708 C C . ASP A 1 90 ? 13.766 12.164 20.859 1 97.88 90 ASP A C 1
ATOM 710 O O . ASP A 1 90 ? 13.891 13.344 21.203 1 97.88 90 ASP A O 1
ATOM 714 N N . VAL A 1 91 ? 12.617 11.578 20.672 1 98.25 91 VAL A N 1
ATOM 715 C CA . VAL A 1 91 ? 11.359 12.266 20.938 1 98.25 91 VAL A CA 1
ATOM 716 C C . VAL A 1 91 ? 10.766 11.758 22.25 1 98.25 91 VAL A C 1
ATOM 718 O O . VAL A 1 91 ? 10.531 10.562 22.406 1 98.25 91 VAL A O 1
ATOM 721 N N . GLN A 1 92 ? 10.516 12.656 23.156 1 98.12 92 GLN A N 1
ATOM 722 C CA . GLN A 1 92 ? 9.992 12.273 24.469 1 98.12 92 GLN A CA 1
ATOM 723 C C . GLN A 1 92 ? 8.523 11.883 24.375 1 98.12 92 GLN A C 1
ATOM 725 O O . GLN A 1 92 ? 7.684 12.68 23.969 1 98.12 92 GLN A O 1
ATOM 730 N N . ARG A 1 93 ? 8.242 10.664 24.844 1 97.81 93 ARG A N 1
ATOM 731 C CA . ARG A 1 93 ? 6.863 10.18 24.844 1 97.81 93 ARG A CA 1
ATOM 732 C C . ARG A 1 93 ? 5.965 11.094 25.672 1 97.81 93 ARG A C 1
ATOM 734 O O . ARG A 1 93 ? 4.777 11.234 25.375 1 97.81 93 ARG A O 1
ATOM 741 N N . SER A 1 94 ? 6.535 11.734 26.641 1 97.31 94 SER A N 1
ATOM 742 C CA . SER A 1 94 ? 5.777 12.539 27.609 1 97.31 94 SER A CA 1
ATOM 743 C C . SER A 1 94 ? 5.176 13.773 26.938 1 97.31 94 SER A C 1
ATOM 745 O O . SER A 1 94 ? 4.305 14.43 27.5 1 97.31 94 SER A O 1
ATOM 747 N N . ARG A 1 95 ? 5.594 14.047 25.719 1 97 95 ARG A N 1
ATOM 748 C CA . ARG A 1 95 ? 5.059 15.172 24.969 1 97 95 ARG A CA 1
ATOM 749 C C . ARG A 1 95 ? 3.662 14.867 24.438 1 97 95 ARG A C 1
ATOM 751 O O . ARG A 1 95 ? 2.943 15.766 24 1 97 95 ARG A O 1
ATOM 758 N N . PHE A 1 96 ? 3.254 13.578 24.469 1 98 96 PHE A N 1
ATOM 759 C CA . PHE A 1 96 ? 2.047 13.148 23.766 1 98 96 PHE A CA 1
ATOM 760 C C . PHE A 1 96 ? 1.114 12.398 24.703 1 98 96 PHE A C 1
ATOM 762 O O . PHE A 1 96 ? 1.551 11.883 25.734 1 98 96 PHE A O 1
ATOM 769 N N . VAL A 1 97 ? -0.121 12.289 24.344 1 97.88 97 VAL A N 1
ATOM 770 C CA . VAL A 1 97 ? -1.128 11.531 25.094 1 97.88 97 VAL A CA 1
ATOM 771 C C . VAL A 1 97 ? -1.057 10.062 24.703 1 97.88 97 VAL A C 1
ATOM 773 O O . VAL A 1 97 ? -0.727 9.211 25.531 1 97.88 97 VAL A O 1
ATOM 776 N N . HIS A 1 98 ? -1.312 9.656 23.516 1 97.69 98 HIS A N 1
ATOM 777 C CA . HIS A 1 98 ? -1.233 8.32 22.938 1 97.69 98 HIS A CA 1
ATOM 778 C C . HIS A 1 98 ? -0.86 8.375 21.469 1 97.69 98 HIS A C 1
ATOM 780 O O . HIS A 1 98 ? -1.693 8.094 20.594 1 97.69 98 HIS A O 1
ATOM 786 N N . PRO A 1 99 ? 0.377 8.602 21.156 1 98 99 PRO A N 1
ATOM 787 C CA . PRO A 1 99 ? 0.828 8.969 19.812 1 98 99 PRO A CA 1
ATOM 788 C C . PRO A 1 99 ? 0.79 7.789 18.828 1 98 99 PRO A C 1
ATOM 790 O O . PRO A 1 99 ? 1.011 6.645 19.234 1 98 99 PRO A O 1
ATOM 793 N N . ARG A 1 100 ? 0.449 8.094 17.641 1 98.56 100 ARG A N 1
ATOM 794 C CA . ARG A 1 100 ? 0.589 7.246 16.469 1 98.56 100 ARG A CA 1
ATOM 795 C C . ARG A 1 100 ? 1.466 7.91 15.414 1 98.56 100 ARG A C 1
ATOM 797 O O . ARG A 1 100 ? 1.768 9.102 15.508 1 98.56 100 ARG A O 1
ATOM 804 N N . VAL A 1 101 ? 1.909 7.113 14.469 1 98.75 101 VAL A N 1
ATOM 805 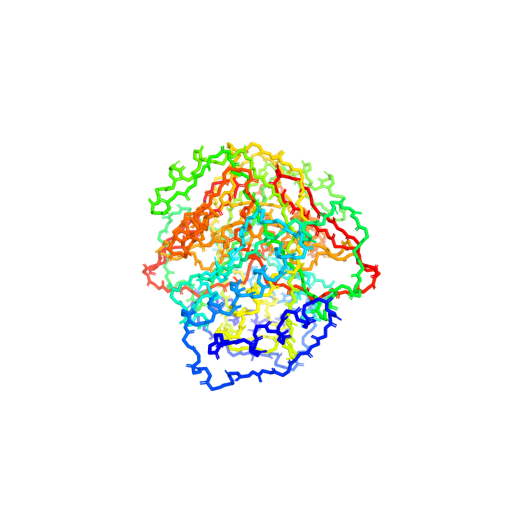C CA . VAL A 1 101 ? 2.785 7.664 13.438 1 98.75 101 VAL A CA 1
ATOM 806 C C . VAL A 1 101 ? 2.316 7.195 12.062 1 98.75 101 VAL A C 1
ATOM 808 O O . VAL A 1 101 ? 1.81 6.082 11.914 1 98.75 101 VAL A O 1
ATOM 811 N N . GLU A 1 102 ? 2.396 8.023 11.109 1 98.25 102 GLU A N 1
ATOM 812 C CA . GLU A 1 102 ? 2.041 7.699 9.727 1 98.25 102 GLU A CA 1
ATOM 813 C C . GLU A 1 102 ? 3.053 8.281 8.75 1 98.25 102 GLU A C 1
ATOM 815 O O . GLU A 1 102 ? 3.598 9.367 8.984 1 98.25 102 GLU A O 1
ATOM 820 N N . PRO A 1 103 ? 3.34 7.594 7.656 1 98.44 103 PRO A N 1
ATOM 821 C CA . PRO A 1 103 ? 4.258 8.094 6.625 1 98.44 103 PRO A CA 1
ATOM 822 C C . PRO A 1 103 ? 3.59 9.086 5.672 1 98.44 103 PRO A C 1
ATOM 824 O O . PRO A 1 103 ? 2.449 8.867 5.254 1 98.44 103 PRO A O 1
ATOM 827 N N . GLU A 1 104 ? 4.312 10.164 5.402 1 98.19 104 GLU A N 1
ATOM 828 C CA . GLU A 1 104 ? 3.822 11.219 4.52 1 98.19 104 GLU A CA 1
ATOM 829 C C . GLU A 1 104 ? 4.902 11.656 3.535 1 98.19 104 GLU A C 1
ATOM 831 O O . GLU A 1 104 ? 6.066 11.289 3.676 1 98.19 104 GLU A O 1
ATOM 836 N N . LEU A 1 105 ? 4.48 12.344 2.516 1 98.81 105 LEU A N 1
ATOM 837 C CA . LEU A 1 105 ? 5.355 13.18 1.703 1 98.81 105 LEU A CA 1
ATOM 838 C C . LEU A 1 105 ? 5.227 14.648 2.098 1 98.81 105 LEU A C 1
ATOM 840 O O . LEU A 1 105 ? 4.117 15.148 2.301 1 98.81 105 LEU A O 1
ATOM 844 N N . ALA A 1 106 ? 6.352 15.312 2.215 1 98.94 106 ALA A N 1
ATOM 845 C CA . ALA A 1 106 ? 6.359 16.734 2.533 1 98.94 106 ALA A CA 1
ATOM 846 C C . ALA A 1 106 ? 6.742 17.578 1.314 1 98.94 106 ALA A C 1
ATOM 848 O O . ALA A 1 106 ? 7.625 17.188 0.546 1 98.94 106 ALA A O 1
ATOM 849 N N . PHE A 1 107 ? 6.09 18.672 1.165 1 98.94 107 PHE A N 1
ATOM 850 C CA . PHE A 1 107 ? 6.477 19.719 0.217 1 98.94 107 PHE A CA 1
ATOM 851 C C . PHE A 1 107 ? 7.07 20.922 0.943 1 98.94 107 PHE A C 1
ATOM 853 O O . PHE A 1 107 ? 6.535 21.359 1.964 1 98.94 107 PHE A O 1
ATOM 860 N N . LEU A 1 108 ? 8.156 21.406 0.434 1 98.94 108 LEU A N 1
ATOM 861 C CA . LEU A 1 108 ? 8.68 22.719 0.818 1 98.94 108 LEU A CA 1
ATOM 862 C C . LEU A 1 108 ? 8.367 23.766 -0.245 1 98.94 108 LEU A C 1
ATOM 864 O O . LEU A 1 108 ? 8.695 23.578 -1.419 1 98.94 108 LEU A O 1
ATOM 868 N N . LEU A 1 109 ? 7.805 24.859 0.186 1 98.88 109 LEU A N 1
ATOM 869 C CA . LEU A 1 109 ? 7.391 25.875 -0.776 1 98.88 109 LEU A CA 1
ATOM 870 C C . LEU A 1 109 ? 8.453 26.969 -0.911 1 98.88 109 LEU A C 1
ATOM 872 O O . LEU A 1 109 ? 9.039 27.391 0.086 1 98.88 109 LEU A O 1
ATOM 876 N N . LYS A 1 110 ? 8.656 27.406 -2.15 1 98.75 110 LYS A N 1
ATOM 877 C CA . LYS A 1 110 ? 9.547 28.547 -2.385 1 98.75 110 LYS A CA 1
ATOM 878 C C . LYS A 1 110 ? 8.75 29.797 -2.711 1 98.75 110 LYS A C 1
ATOM 880 O O . LYS A 1 110 ? 9.297 30.906 -2.732 1 98.75 110 LYS A O 1
ATOM 885 N N . LYS A 1 111 ? 7.469 29.625 -3.008 1 98.25 111 LYS A N 1
ATOM 886 C CA . LYS A 1 111 ? 6.535 30.719 -3.301 1 98.25 111 LYS A CA 1
ATOM 887 C C . LYS A 1 111 ? 5.191 30.484 -2.623 1 98.25 111 LYS A C 1
ATOM 889 O O . LYS A 1 111 ? 4.805 29.328 -2.381 1 98.25 111 LYS A O 1
ATOM 894 N N . PRO A 1 112 ? 4.5 31.562 -2.348 1 98.31 112 PRO A N 1
ATOM 895 C CA . PRO A 1 112 ? 3.168 31.391 -1.76 1 98.31 112 PRO A CA 1
ATOM 896 C C . PRO A 1 112 ? 2.168 30.766 -2.73 1 98.31 112 PRO A C 1
ATOM 898 O O . PRO A 1 112 ? 2.363 30.828 -3.947 1 98.31 112 PRO A O 1
ATOM 901 N N . LEU A 1 113 ? 1.207 30.094 -2.209 1 98.06 113 LEU A N 1
ATOM 902 C CA . LEU A 1 113 ? 0.046 29.609 -2.943 1 98.06 113 LEU A CA 1
ATOM 903 C C . LEU A 1 113 ? -1.244 30.172 -2.361 1 98.06 113 LEU A C 1
ATOM 905 O O . LEU A 1 113 ? -1.55 29.953 -1.187 1 98.06 113 LEU A O 1
ATOM 909 N N . THR A 1 114 ? -1.931 30.938 -3.258 1 92.44 114 THR A N 1
ATOM 910 C CA . THR A 1 114 ? -3.059 31.703 -2.725 1 92.44 114 THR A CA 1
ATOM 911 C C . THR A 1 114 ? -4.367 31.234 -3.359 1 92.44 114 THR A C 1
ATOM 913 O O . THR A 1 114 ? -4.652 31.562 -4.512 1 92.44 114 THR A O 1
ATOM 916 N N . GLY A 1 115 ? -5.023 30.266 -2.73 1 92.88 115 GLY A N 1
ATOM 917 C CA . GLY A 1 115 ? -6.371 29.922 -3.139 1 92.88 115 GLY A CA 1
ATOM 918 C C . GLY A 1 115 ? -6.41 28.766 -4.125 1 92.88 115 GLY A C 1
ATOM 919 O O . GLY A 1 115 ? -5.789 27.719 -3.9 1 92.88 115 GLY A O 1
ATOM 920 N N . LYS A 1 116 ? -7.246 29.047 -5.203 1 95.44 116 LYS A N 1
ATOM 921 C CA . LYS A 1 116 ? -7.418 28.016 -6.219 1 95.44 116 LYS A CA 1
ATOM 922 C C . LYS A 1 116 ? -6.273 28.031 -7.227 1 95.44 116 LYS A C 1
ATOM 924 O O . LYS A 1 116 ? -6.066 29.047 -7.91 1 95.44 116 LYS A O 1
ATOM 929 N N . VAL A 1 117 ? -5.52 27.031 -7.266 1 98.12 117 VAL A N 1
ATOM 930 C CA . VAL A 1 117 ? -4.387 26.922 -8.18 1 98.12 117 VAL A CA 1
ATOM 931 C C . VAL A 1 117 ? -4.473 25.625 -8.969 1 98.12 117 VAL A C 1
ATOM 933 O O . VAL A 1 117 ? -5.113 24.656 -8.523 1 98.12 117 VAL A O 1
ATOM 936 N N . THR A 1 118 ? -3.869 25.641 -10.164 1 97.62 118 THR A N 1
ATOM 937 C CA . THR A 1 118 ? -3.73 24.406 -10.93 1 97.62 118 THR A CA 1
ATOM 938 C C . THR A 1 118 ? -2.602 23.547 -10.375 1 97.62 118 THR A C 1
ATOM 940 O O . THR A 1 118 ? -1.786 24.016 -9.578 1 97.62 118 THR A O 1
ATOM 943 N N . GLY A 1 119 ? -2.592 22.375 -10.781 1 97.69 119 GLY A N 1
ATOM 944 C CA . GLY A 1 119 ? -1.481 21.516 -10.438 1 97.69 119 GLY A CA 1
ATOM 945 C C . GLY A 1 119 ? -0.133 22.062 -10.859 1 97.69 119 GLY A C 1
ATOM 946 O O . GLY A 1 119 ? 0.835 22 -10.102 1 97.69 119 GLY A O 1
ATOM 947 N N . ALA A 1 120 ? -0.076 22.562 -12.023 1 97.75 120 ALA A N 1
ATOM 948 C CA . ALA A 1 120 ? 1.167 23.109 -12.555 1 97.75 120 ALA A CA 1
ATOM 949 C C . ALA A 1 120 ? 1.636 24.297 -11.727 1 97.75 120 ALA A C 1
ATOM 951 O O . ALA A 1 120 ? 2.828 24.438 -11.438 1 97.75 120 ALA A O 1
ATOM 952 N N . GLU A 1 121 ? 0.721 25.109 -11.336 1 98.06 121 GLU A N 1
ATOM 953 C CA . GLU A 1 121 ? 1.048 26.25 -10.484 1 98.06 121 GLU A CA 1
ATOM 954 C C . GLU A 1 121 ? 1.566 25.797 -9.125 1 98.06 121 GLU A C 1
ATOM 956 O O . GLU A 1 121 ? 2.539 26.359 -8.609 1 98.06 121 GLU A O 1
ATOM 961 N N . ALA A 1 122 ? 0.885 24.844 -8.562 1 98.69 122 ALA A N 1
ATOM 962 C CA . ALA A 1 122 ? 1.304 24.312 -7.27 1 98.69 122 ALA A CA 1
ATOM 963 C C . ALA A 1 122 ? 2.717 23.734 -7.344 1 98.69 122 ALA A C 1
ATOM 965 O O . ALA A 1 122 ? 3.561 24.047 -6.496 1 98.69 122 ALA A O 1
ATOM 966 N N . LEU A 1 123 ? 2.936 22.984 -8.383 1 98.62 123 LEU A N 1
ATOM 967 C CA . LEU A 1 123 ? 4.242 22.359 -8.547 1 98.62 123 LEU A CA 1
ATOM 968 C C . LEU A 1 123 ? 5.336 23.406 -8.703 1 98.62 123 LEU A C 1
ATOM 970 O O . LEU A 1 123 ? 6.434 23.25 -8.164 1 98.62 123 LEU A O 1
ATOM 974 N N . ALA A 1 124 ? 5.047 24.438 -9.406 1 98.31 124 ALA A N 1
ATOM 975 C CA . ALA A 1 124 ? 6.012 25.516 -9.648 1 98.31 124 ALA A CA 1
ATOM 976 C C . ALA A 1 124 ? 6.402 26.203 -8.344 1 98.31 124 ALA A C 1
ATOM 978 O O . ALA A 1 124 ? 7.449 26.859 -8.273 1 98.31 124 ALA A O 1
ATOM 979 N N . ALA A 1 125 ? 5.562 26.047 -7.332 1 98.75 125 ALA A N 1
ATOM 980 C CA . ALA A 1 125 ? 5.824 26.703 -6.051 1 98.75 125 ALA A CA 1
ATOM 981 C C . ALA A 1 125 ? 6.645 25.797 -5.133 1 98.75 125 ALA A C 1
ATOM 983 O O . ALA A 1 125 ? 7.062 26.219 -4.051 1 98.75 125 ALA A O 1
ATOM 984 N N . VAL A 1 126 ? 6.898 24.594 -5.516 1 98.88 126 VAL A N 1
ATOM 985 C CA . VAL A 1 126 ? 7.582 23.625 -4.668 1 98.88 126 VAL A CA 1
ATOM 986 C C . VAL A 1 126 ? 9.094 23.781 -4.82 1 98.88 126 VAL A C 1
ATOM 988 O O . VAL A 1 126 ? 9.617 23.75 -5.938 1 98.88 126 VAL A O 1
ATOM 991 N N . GLU A 1 127 ? 9.727 24.016 -3.734 1 98.88 127 GLU A N 1
ATOM 992 C CA . GLU A 1 127 ? 11.188 24.047 -3.693 1 98.88 127 GLU A CA 1
ATOM 993 C C . GLU A 1 127 ? 11.766 22.641 -3.662 1 98.88 127 GLU A C 1
ATOM 995 O O . GLU A 1 127 ? 12.727 22.344 -4.375 1 98.88 127 GLU A O 1
ATOM 1000 N N . ALA A 1 128 ? 11.219 21.828 -2.877 1 98.88 128 ALA A N 1
ATOM 1001 C CA . ALA A 1 128 ? 11.742 20.484 -2.656 1 98.88 128 ALA A CA 1
ATOM 1002 C C . ALA A 1 128 ? 10.672 19.578 -2.061 1 98.88 128 ALA A C 1
ATOM 1004 O O . ALA A 1 128 ? 9.648 20.047 -1.571 1 98.88 128 ALA A O 1
ATOM 1005 N N . ILE A 1 129 ? 10.875 18.25 -2.152 1 98.94 129 ILE A N 1
ATOM 1006 C CA . ILE A 1 129 ? 10.023 17.219 -1.56 1 98.94 129 ILE A CA 1
ATOM 1007 C C . ILE A 1 129 ? 10.867 16.312 -0.662 1 98.94 129 ILE A C 1
ATOM 1009 O O . ILE A 1 129 ? 12.086 16.25 -0.811 1 98.94 129 ILE A O 1
ATOM 1013 N N . ALA A 1 130 ? 10.203 15.656 0.294 1 98.94 130 ALA A N 1
ATOM 1014 C CA . ALA A 1 130 ? 10.93 14.773 1.206 1 98.94 130 ALA A CA 1
ATOM 1015 C C . ALA A 1 130 ? 10 13.742 1.829 1 98.94 130 ALA A C 1
ATOM 1017 O O . ALA A 1 130 ? 8.805 13.992 1.997 1 98.94 130 ALA A O 1
ATOM 1018 N N . PRO A 1 131 ? 10.578 12.516 2.158 1 98.88 131 PRO A N 1
ATOM 1019 C CA . PRO A 1 131 ? 9.82 11.664 3.074 1 98.88 131 PRO A CA 1
ATOM 1020 C C . PRO A 1 131 ? 9.609 12.305 4.441 1 98.88 131 PRO A C 1
ATOM 1022 O O . PRO A 1 131 ? 10.484 13.016 4.938 1 98.88 131 PRO A O 1
ATOM 1025 N N . ALA A 1 132 ? 8.5 12.039 4.98 1 98.88 132 ALA A N 1
ATOM 1026 C CA . ALA A 1 132 ? 8.203 12.594 6.301 1 98.88 132 ALA A CA 1
ATOM 1027 C C . ALA A 1 132 ? 7.383 11.609 7.133 1 98.88 132 ALA A C 1
ATOM 1029 O O . ALA A 1 132 ? 6.723 10.727 6.59 1 98.88 132 ALA A O 1
ATOM 1030 N N . LEU A 1 133 ? 7.523 11.703 8.398 1 98.94 133 LEU A N 1
ATOM 1031 C CA . LEU A 1 133 ? 6.688 11.039 9.391 1 98.94 133 LEU A CA 1
ATOM 1032 C C . LEU A 1 133 ? 5.898 12.055 10.211 1 98.94 133 LEU A C 1
ATOM 1034 O O . LEU A 1 133 ? 6.473 13 10.75 1 98.94 133 LEU A O 1
ATOM 1038 N N . GLU A 1 134 ? 4.586 11.914 10.195 1 98.81 134 GLU A N 1
ATOM 1039 C CA . GLU A 1 134 ? 3.783 12.727 11.102 1 98.81 134 GLU A CA 1
ATOM 1040 C C . GLU A 1 134 ? 3.422 11.945 12.367 1 98.81 134 GLU A C 1
ATOM 1042 O O . GLU A 1 134 ? 2.977 10.805 12.289 1 98.81 134 GLU A O 1
ATOM 1047 N N . LEU A 1 135 ? 3.719 12.523 13.492 1 98.62 135 LEU A N 1
ATOM 1048 C CA . LEU A 1 135 ? 3.184 12.047 14.766 1 98.62 135 LEU A CA 1
ATOM 1049 C C . LEU A 1 135 ? 1.815 12.664 15.039 1 98.62 135 LEU A C 1
ATOM 1051 O O . LEU A 1 135 ? 1.699 13.875 15.219 1 98.62 135 LEU A O 1
ATOM 1055 N N . ILE A 1 136 ? 0.841 11.797 15.008 1 98.44 136 ILE A N 1
ATOM 1056 C CA . ILE A 1 136 ? -0.496 12.266 15.367 1 98.44 136 ILE A CA 1
ATOM 1057 C C . ILE A 1 136 ? -0.833 11.836 16.797 1 98.44 136 ILE A C 1
ATOM 1059 O O . ILE A 1 136 ? -0.337 10.812 17.266 1 98.44 136 ILE A O 1
ATOM 1063 N N . ASP A 1 137 ? -1.612 12.664 17.375 1 98.06 137 ASP A N 1
ATOM 1064 C CA . ASP A 1 137 ? -2.053 12.438 18.75 1 98.06 137 ASP A CA 1
ATOM 1065 C C . ASP A 1 137 ? -3.443 13.023 18.984 1 98.06 137 ASP A C 1
ATOM 1067 O O . ASP A 1 137 ? -3.691 14.188 18.656 1 98.06 137 ASP A O 1
ATOM 1071 N N . SER A 1 138 ? -4.32 12.164 19.406 1 97.31 138 SER A N 1
ATOM 1072 C CA . SER A 1 138 ? -5.637 12.68 19.781 1 97.31 138 SER A CA 1
ATOM 1073 C C . SER A 1 138 ? -5.688 13.062 21.25 1 97.31 138 SER A C 1
ATOM 1075 O O . SER A 1 138 ? -5.32 12.258 22.109 1 97.31 138 SER A O 1
ATOM 1077 N N . ARG A 1 139 ? -6.188 14.242 21.484 1 97.94 139 ARG A N 1
ATOM 1078 C CA . ARG A 1 139 ? -6.367 14.625 22.891 1 97.94 139 ARG A CA 1
ATOM 1079 C C . ARG A 1 139 ? -7.602 13.961 23.484 1 97.94 139 ARG A C 1
ATOM 1081 O O . ARG A 1 139 ? -7.766 13.922 24.703 1 97.94 139 ARG A O 1
ATOM 1088 N N . TYR A 1 140 ? -8.422 13.375 22.641 1 98.06 140 TYR A N 1
ATOM 1089 C CA . TYR A 1 140 ? -9.625 12.711 23.125 1 98.06 140 TYR A CA 1
ATOM 1090 C C . TYR A 1 140 ? -9.297 11.32 23.656 1 98.06 140 TYR A C 1
ATOM 1092 O O . TYR A 1 140 ? -8.484 10.602 23.078 1 98.06 140 TYR A O 1
ATOM 1100 N N . ARG A 1 141 ? -10.039 10.945 24.672 1 96.75 141 ARG A N 1
ATOM 1101 C CA . ARG A 1 141 ? -9.875 9.625 25.281 1 96.75 141 ARG A CA 1
ATOM 1102 C C . ARG A 1 141 ? -10.07 8.516 24.25 1 96.75 141 ARG A C 1
ATOM 1104 O O . ARG A 1 141 ? -10.977 8.594 23.422 1 96.75 141 ARG A O 1
ATOM 1111 N N . ASN A 1 142 ? -9.18 7.559 24.312 1 94 142 ASN A N 1
ATOM 1112 C CA . ASN A 1 142 ? -9.25 6.328 23.531 1 94 142 ASN A CA 1
ATOM 1113 C C . ASN A 1 142 ? -9.141 6.609 22.031 1 94 142 ASN A C 1
ATOM 1115 O O . ASN A 1 142 ? -9.562 5.793 21.219 1 94 142 ASN A O 1
ATOM 1119 N N . PHE A 1 143 ? -8.648 7.836 21.781 1 94.94 143 PHE A N 1
ATOM 1120 C CA . PHE A 1 143 ? -8.469 8.219 20.375 1 94.94 143 PHE A CA 1
ATOM 1121 C C . PHE A 1 143 ? -9.797 8.172 19.625 1 94.94 143 PHE A C 1
ATOM 1123 O O . PHE A 1 143 ? -9.844 7.734 18.484 1 94.94 143 PHE A O 1
ATOM 1130 N N . LYS A 1 144 ? -10.891 8.461 20.344 1 94.25 144 LYS A N 1
ATOM 1131 C CA . LYS A 1 144 ? -12.227 8.5 19.766 1 94.25 144 LYS A CA 1
ATOM 1132 C C . LYS A 1 144 ? -12.719 9.93 19.594 1 94.25 144 LYS A C 1
ATOM 1134 O O . LYS A 1 144 ? -12.586 10.75 20.516 1 94.25 144 LYS A O 1
ATOM 1139 N N . PHE A 1 145 ? -13.242 10.234 18.438 1 95.44 145 PHE A N 1
ATOM 1140 C CA . PHE A 1 145 ? -13.711 11.586 18.172 1 95.44 145 PHE A CA 1
ATOM 1141 C C . PHE A 1 145 ? -14.695 11.602 17.016 1 95.44 145 PHE A C 1
ATOM 1143 O O . PHE A 1 145 ? -14.727 10.672 16.203 1 95.44 145 PHE A O 1
ATOM 1150 N N . THR A 1 146 ? -15.523 12.625 16.984 1 93.81 146 THR A N 1
ATOM 1151 C CA . THR A 1 146 ? -16.297 12.961 15.781 1 93.81 146 THR A CA 1
ATOM 1152 C C . THR A 1 146 ? -15.461 13.805 14.82 1 93.81 146 THR A C 1
ATOM 1154 O O . THR A 1 146 ? -14.375 14.273 15.172 1 93.81 146 THR A O 1
ATOM 1157 N N . LEU A 1 147 ? -15.953 14.031 13.617 1 93.81 147 LEU A N 1
ATOM 1158 C CA . LEU A 1 147 ? -15.234 14.812 12.617 1 93.81 147 LEU A CA 1
ATOM 1159 C C . LEU A 1 147 ? -14.984 16.234 13.117 1 93.81 147 LEU A C 1
ATOM 1161 O O . LEU A 1 147 ? -13.852 16.719 13.078 1 93.81 147 LEU A O 1
ATOM 1165 N N . PRO A 1 148 ? -16 16.922 13.656 1 95.94 148 PRO A N 1
ATOM 1166 C CA . PRO A 1 148 ? -15.719 18.266 14.172 1 95.94 148 PRO A CA 1
ATOM 1167 C C . PRO A 1 148 ? -14.711 18.25 15.32 1 95.94 148 PRO A C 1
ATOM 1169 O O . PRO A 1 148 ? -13.883 19.156 15.438 1 95.94 148 PRO A O 1
ATOM 1172 N N . GLU A 1 149 ? -14.758 17.172 16.094 1 96.81 149 GLU A N 1
ATOM 1173 C CA . GLU A 1 149 ? -13.852 17.078 17.234 1 96.81 149 GLU A CA 1
ATOM 1174 C C . GLU A 1 149 ? -12.398 16.969 16.781 1 96.81 149 GLU A C 1
ATOM 1176 O O . GLU A 1 149 ? -11.523 17.641 17.328 1 96.81 149 GLU A O 1
ATOM 1181 N N . VAL A 1 150 ? -12.172 16.172 15.797 1 97.06 150 VAL A N 1
ATOM 1182 C CA . VAL A 1 150 ? -10.781 16 15.367 1 97.06 150 VAL A CA 1
ATOM 1183 C C . VAL A 1 150 ? -10.289 17.281 14.688 1 97.06 150 VAL A C 1
ATOM 1185 O O . VAL A 1 150 ? -9.117 17.641 14.82 1 97.06 150 VAL A O 1
ATOM 1188 N N . ILE A 1 151 ? -11.102 17.906 13.961 1 97.44 151 ILE A N 1
ATOM 1189 C CA . ILE A 1 151 ? -10.734 19.172 13.336 1 97.44 151 ILE A CA 1
ATOM 1190 C C . ILE A 1 151 ? -10.375 20.188 14.422 1 97.44 151 ILE A C 1
ATOM 1192 O O . ILE A 1 151 ? -9.344 20.859 14.328 1 97.44 151 ILE A O 1
ATOM 1196 N N . ALA A 1 152 ? -11.188 20.25 15.461 1 98.25 152 ALA A N 1
ATOM 1197 C CA . ALA A 1 152 ? -10.953 21.172 16.562 1 98.25 152 ALA A CA 1
ATOM 1198 C C . ALA A 1 152 ? -9.617 20.906 17.234 1 98.25 152 ALA A C 1
ATOM 1200 O O . ALA A 1 152 ? -8.938 21.828 17.688 1 98.25 152 ALA A O 1
ATOM 1201 N N . ASP A 1 153 ? -9.328 19.672 17.312 1 98.38 153 ASP A N 1
ATOM 1202 C CA . ASP A 1 153 ? -8.078 19.234 17.922 1 98.38 153 ASP A CA 1
ATOM 1203 C C . ASP A 1 153 ? -6.934 19.25 16.906 1 98.38 153 ASP A C 1
ATOM 1205 O O . ASP A 1 153 ? -6.141 18.312 16.844 1 98.38 153 ASP A O 1
ATOM 1209 N N . ASN A 1 154 ? -6.898 20.156 16.094 1 98.69 154 ASN A N 1
ATOM 1210 C CA . ASN A 1 154 ? -5.875 20.422 15.086 1 98.69 154 ASN A CA 1
ATOM 1211 C C . ASN A 1 154 ? -5.652 19.203 14.188 1 98.69 154 ASN A C 1
ATOM 1213 O O . ASN A 1 154 ? -4.516 18.891 13.828 1 98.69 154 ASN A O 1
ATOM 1217 N N . ALA A 1 155 ? -6.73 18.547 13.875 1 97.88 155 ALA A N 1
ATOM 1218 C CA . ALA A 1 155 ? -6.695 17.344 13.055 1 97.88 155 ALA A CA 1
ATOM 1219 C C . ALA A 1 155 ? -5.676 16.344 13.586 1 97.88 155 ALA A C 1
ATOM 1221 O O . ALA A 1 155 ? -4.965 15.703 12.812 1 97.88 155 ALA A O 1
ATOM 1222 N N . SER A 1 156 ? -5.496 16.312 14.828 1 97.75 156 SER A N 1
ATOM 1223 C CA . SER A 1 156 ? -4.664 15.383 15.586 1 97.75 156 SER A CA 1
ATOM 1224 C C . SER A 1 156 ? -3.18 15.664 15.367 1 97.75 156 SER A C 1
ATOM 1226 O O . SER A 1 156 ? -2.322 14.93 15.852 1 97.75 156 SER A O 1
ATOM 1228 N N . SER A 1 157 ? -2.76 16.703 14.688 1 98.31 157 SER A N 1
ATOM 1229 C CA . SER A 1 157 ? -1.354 16.969 14.398 1 98.31 157 SER A CA 1
ATOM 1230 C C . SER A 1 157 ? -0.592 17.328 15.672 1 98.31 157 SER A C 1
ATOM 1232 O O . SER A 1 157 ? -1.025 18.172 16.453 1 98.31 157 SER A O 1
ATOM 1234 N N . SER A 1 158 ? 0.577 16.672 15.898 1 98.31 158 SER A N 1
ATOM 1235 C CA . SER A 1 158 ? 1.296 16.875 17.156 1 98.31 158 SER A CA 1
ATOM 1236 C C . SER A 1 158 ? 2.799 16.984 16.906 1 98.31 158 SER A C 1
ATOM 1238 O O . SER A 1 158 ? 3.529 17.516 17.75 1 98.31 158 SER A O 1
ATOM 1240 N N . GLY A 1 159 ? 3.273 16.453 15.836 1 98.44 159 GLY A N 1
ATOM 1241 C CA . GLY A 1 159 ? 4.676 16.516 15.469 1 98.44 159 GLY A CA 1
ATOM 1242 C C . GLY A 1 159 ? 4.957 15.961 14.086 1 98.44 159 GLY A C 1
ATOM 1243 O O . GLY A 1 159 ? 4.105 15.297 13.492 1 98.44 159 GLY A O 1
ATOM 1244 N N . PHE A 1 160 ? 6.164 16.297 13.594 1 98.81 160 PHE A N 1
ATOM 1245 C CA . PHE A 1 160 ? 6.559 15.703 12.32 1 98.81 160 PHE A CA 1
ATOM 1246 C C . PHE A 1 160 ? 8.078 15.727 12.164 1 98.81 160 PHE A C 1
ATOM 1248 O O . PHE A 1 160 ? 8.75 16.609 12.703 1 98.81 160 PHE A O 1
ATOM 1255 N N . VAL A 1 161 ? 8.594 14.75 11.492 1 98.81 161 VAL A N 1
ATOM 1256 C CA . VAL A 1 161 ? 9.992 14.602 11.102 1 98.81 161 VAL A CA 1
ATOM 1257 C C . VAL A 1 161 ? 10.109 14.602 9.578 1 98.81 161 VAL A C 1
ATOM 1259 O O . VAL A 1 161 ? 9.336 13.938 8.891 1 98.81 161 VAL A O 1
ATOM 1262 N N . VAL A 1 162 ? 11.031 15.391 9.086 1 98.81 162 VAL A N 1
ATOM 1263 C CA . VAL A 1 162 ? 11.25 15.453 7.645 1 98.81 162 VAL A CA 1
ATOM 1264 C C . VAL A 1 162 ? 12.641 14.93 7.309 1 98.81 162 VAL A C 1
ATOM 1266 O O . VAL A 1 162 ? 13.625 15.305 7.953 1 98.81 162 VAL A O 1
ATOM 1269 N N . GLY A 1 163 ? 12.672 14.062 6.336 1 98.81 163 GLY A N 1
ATOM 1270 C CA . GLY A 1 163 ? 13.953 13.555 5.863 1 98.81 163 GLY A CA 1
ATOM 1271 C C . GLY A 1 163 ? 14.656 14.508 4.914 1 98.81 163 GLY A C 1
ATOM 1272 O O . GLY A 1 163 ? 14.398 15.711 4.938 1 98.81 163 GLY A O 1
ATOM 1273 N N . GLY A 1 164 ? 15.633 13.93 4.176 1 98.44 164 GLY A N 1
ATOM 1274 C CA . GLY A 1 164 ? 16.391 14.734 3.236 1 98.44 164 GLY A CA 1
ATOM 1275 C C . GLY A 1 164 ? 15.539 15.32 2.123 1 98.44 164 GLY A C 1
ATOM 1276 O O . GLY A 1 164 ? 14.648 14.648 1.604 1 98.44 164 GLY A O 1
ATOM 1277 N N . TRP A 1 165 ? 15.789 16.594 1.784 1 98.56 165 TRP A N 1
ATOM 1278 C CA . TRP A 1 165 ? 15.062 17.281 0.716 1 98.56 165 TRP A CA 1
ATOM 1279 C C . TRP A 1 165 ? 15.602 16.859 -0.652 1 98.56 165 TRP A C 1
ATOM 1281 O O . TRP A 1 165 ? 16.812 16.719 -0.833 1 98.56 165 TRP A O 1
ATOM 1291 N N . HIS A 1 166 ? 14.727 16.719 -1.582 1 98.75 166 HIS A N 1
ATOM 1292 C CA . HIS A 1 166 ? 15.039 16.312 -2.947 1 98.75 166 HIS A CA 1
ATOM 1293 C C . HIS A 1 166 ? 14.383 17.25 -3.963 1 98.75 166 HIS A C 1
ATOM 1295 O O . HIS A 1 166 ? 13.438 17.969 -3.631 1 98.75 166 HIS A O 1
ATOM 1301 N N . SER A 1 167 ? 14.859 17.156 -5.184 1 98.56 167 SER A N 1
ATOM 1302 C CA . SER A 1 167 ? 14.305 17.969 -6.266 1 98.56 167 SER A CA 1
ATOM 1303 C C . SER A 1 167 ? 12.859 17.594 -6.559 1 98.56 167 SER A C 1
ATOM 1305 O O . SER A 1 167 ? 12.523 16.406 -6.637 1 98.56 167 SER A O 1
ATOM 1307 N N . PRO A 1 168 ? 12.055 18.594 -6.762 1 97.62 168 PRO A N 1
ATOM 1308 C CA . PRO A 1 168 ? 10.664 18.297 -7.121 1 97.62 168 PRO A CA 1
ATOM 1309 C C . PRO A 1 168 ? 10.516 17.766 -8.547 1 97.62 168 PRO A C 1
ATOM 1311 O O . PRO A 1 168 ? 9.414 17.438 -8.977 1 97.62 168 PRO A O 1
ATOM 1314 N N . ALA A 1 169 ? 11.617 17.719 -9.25 1 97.44 169 ALA A N 1
ATOM 1315 C CA . ALA A 1 169 ? 11.602 17.109 -10.578 1 97.44 169 ALA A CA 1
ATOM 1316 C C . ALA A 1 169 ? 11.492 15.586 -10.492 1 97.44 169 ALA A C 1
ATOM 1318 O O . ALA A 1 169 ? 11.18 14.922 -11.477 1 97.44 169 ALA A O 1
ATOM 1319 N N . THR A 1 170 ? 11.828 15.07 -9.352 1 96.44 170 THR A N 1
ATOM 1320 C CA . THR A 1 170 ? 11.625 13.648 -9.117 1 96.44 170 THR A CA 1
ATOM 1321 C C . THR A 1 170 ? 10.156 13.273 -9.258 1 96.44 170 THR A C 1
ATOM 1323 O O . THR A 1 170 ? 9.281 13.992 -8.766 1 96.44 170 THR A O 1
ATOM 1326 N N . ASP A 1 171 ? 9.883 12.234 -10.07 1 96.75 171 ASP A N 1
ATOM 1327 C CA . ASP A 1 171 ? 8.508 11.766 -10.148 1 96.75 171 ASP A CA 1
ATOM 1328 C C . ASP A 1 171 ? 8.047 11.172 -8.82 1 96.75 171 ASP A C 1
ATOM 1330 O O . ASP A 1 171 ? 8.461 10.07 -8.453 1 96.75 171 ASP A O 1
ATOM 1334 N N . PHE A 1 172 ? 7.152 11.875 -8.086 1 98.25 172 PHE A N 1
ATOM 1335 C CA . PHE A 1 172 ? 6.766 11.484 -6.738 1 98.25 172 PHE A CA 1
ATOM 1336 C C . PHE A 1 172 ? 5.328 10.977 -6.711 1 98.25 172 PHE A C 1
ATOM 1338 O O . PHE A 1 172 ? 4.738 10.82 -5.641 1 98.25 172 PHE A O 1
ATOM 1345 N N . ARG A 1 173 ? 4.652 10.727 -7.801 1 97.06 173 ARG A N 1
ATOM 1346 C CA . ARG A 1 173 ? 3.227 10.438 -7.902 1 97.06 173 ARG A CA 1
ATOM 1347 C C . ARG A 1 173 ? 2.92 9.031 -7.398 1 97.06 173 ARG A C 1
ATOM 1349 O O . ARG A 1 173 ? 1.786 8.734 -7.012 1 97.06 173 ARG A O 1
ATOM 1356 N N . ASN A 1 174 ? 3.896 8.141 -7.383 1 97.81 174 ASN A N 1
ATOM 1357 C CA . ASN A 1 174 ? 3.699 6.73 -7.074 1 97.81 174 ASN A CA 1
ATOM 1358 C C . ASN A 1 174 ? 4.957 6.109 -6.473 1 97.81 174 ASN A C 1
ATOM 1360 O O . ASN A 1 174 ? 5.402 5.047 -6.918 1 97.81 174 ASN A O 1
ATOM 1364 N N . LEU A 1 175 ? 5.527 6.746 -5.484 1 98.44 175 LEU A N 1
ATOM 1365 C CA . LEU A 1 175 ? 6.707 6.227 -4.801 1 98.44 175 LEU A CA 1
ATOM 1366 C C . LEU A 1 175 ? 6.316 5.188 -3.754 1 98.44 175 LEU A C 1
ATOM 1368 O O . LEU A 1 175 ? 5.453 5.445 -2.912 1 98.44 175 LEU A O 1
ATOM 1372 N N . GLY A 1 176 ? 6.98 4.035 -3.807 1 98.38 176 GLY A N 1
ATOM 1373 C CA . GLY A 1 176 ? 6.805 3.055 -2.746 1 98.38 176 GLY A CA 1
ATOM 1374 C C . GLY A 1 176 ? 7.379 3.506 -1.417 1 98.38 176 GLY A C 1
ATOM 1375 O O . GLY A 1 176 ? 8.406 4.18 -1.377 1 98.38 176 GLY A O 1
ATOM 1376 N N . LEU A 1 177 ? 6.703 3.068 -0.355 1 98.5 177 LEU A N 1
ATOM 1377 C CA . LEU A 1 177 ? 7.215 3.418 0.965 1 98.5 177 LEU A CA 1
ATOM 1378 C C . LEU A 1 177 ? 7.055 2.254 1.937 1 98.5 177 LEU A C 1
ATOM 1380 O O . LEU A 1 177 ? 6.121 1.457 1.811 1 98.5 177 LEU A O 1
ATOM 1384 N N . VAL A 1 178 ? 8.016 2.145 2.869 1 97.94 178 VAL A N 1
ATOM 1385 C CA . VAL A 1 178 ? 8.031 1.164 3.949 1 97.94 178 VAL A CA 1
ATOM 1386 C C . VAL A 1 178 ? 8.266 1.867 5.285 1 97.94 178 VAL A C 1
ATOM 1388 O O . VAL A 1 178 ? 9.289 2.529 5.473 1 97.94 178 VAL A O 1
ATOM 1391 N N . MET A 1 179 ? 7.277 1.766 6.129 1 98.44 179 MET A N 1
ATOM 1392 C CA . MET A 1 179 ? 7.477 2.24 7.496 1 98.44 179 MET A CA 1
ATOM 1393 C C . MET A 1 179 ? 7.777 1.08 8.438 1 98.44 179 MET A C 1
ATOM 1395 O O . MET A 1 179 ? 7.07 0.071 8.43 1 98.44 179 MET A O 1
ATOM 1399 N N . SER A 1 180 ? 8.844 1.308 9.25 1 98.12 180 SER A N 1
ATOM 1400 C CA . SER A 1 180 ? 9.297 0.228 10.117 1 98.12 180 SER A CA 1
ATOM 1401 C C . SER A 1 180 ? 9.367 0.681 11.57 1 98.12 180 SER A C 1
ATOM 1403 O O . SER A 1 180 ? 9.617 1.855 11.852 1 98.12 180 SER A O 1
ATOM 1405 N N . ILE A 1 181 ? 9.102 -0.222 12.484 1 98.38 181 ILE A N 1
ATOM 1406 C CA . ILE A 1 181 ? 9.344 -0.077 13.914 1 98.38 181 ILE A CA 1
ATOM 1407 C C . ILE A 1 181 ? 10.352 -1.121 14.375 1 98.38 181 ILE A C 1
ATOM 1409 O O . ILE A 1 181 ? 10.133 -2.324 14.227 1 98.38 181 ILE A O 1
ATOM 1413 N N . ASP A 1 182 ? 11.492 -0.652 14.875 1 97.81 182 ASP A N 1
ATOM 1414 C CA . ASP A 1 182 ? 12.602 -1.5 15.305 1 97.81 182 ASP A CA 1
ATOM 1415 C C . ASP A 1 182 ? 13.039 -2.439 14.188 1 97.81 182 ASP A C 1
ATOM 1417 O O . ASP A 1 182 ? 13.234 -3.635 14.414 1 97.81 182 ASP A O 1
ATOM 1421 N N . GLY A 1 183 ? 13.008 -1.897 13.031 1 95.69 183 GLY A N 1
ATOM 1422 C CA . GLY A 1 183 ? 13.555 -2.611 11.891 1 95.69 183 GLY A CA 1
ATOM 1423 C C . GLY A 1 183 ? 12.547 -3.535 11.227 1 95.69 183 GLY A C 1
ATOM 1424 O O . GLY A 1 183 ? 12.82 -4.098 10.164 1 95.69 183 GLY A O 1
ATOM 1425 N N . ARG A 1 184 ? 11.406 -3.703 11.797 1 93.69 184 ARG A N 1
ATOM 1426 C CA . ARG A 1 184 ? 10.359 -4.535 11.219 1 93.69 184 ARG A CA 1
ATOM 1427 C C . ARG A 1 184 ? 9.352 -3.686 10.445 1 93.69 184 ARG A C 1
ATOM 1429 O O . ARG A 1 184 ? 8.805 -2.721 10.984 1 93.69 184 ARG A O 1
ATOM 1436 N N . ALA A 1 185 ? 9.102 -4.074 9.211 1 94.94 185 ALA A N 1
ATOM 1437 C CA . ALA A 1 185 ? 8.109 -3.357 8.414 1 94.94 185 ALA A CA 1
ATOM 1438 C C . ALA A 1 185 ? 6.719 -3.49 9.023 1 94.94 185 ALA A C 1
ATOM 1440 O O . ALA A 1 185 ? 6.246 -4.605 9.266 1 94.94 185 ALA A O 1
ATOM 1441 N N . VAL A 1 186 ? 6.082 -2.375 9.25 1 95.44 186 VAL A N 1
ATOM 1442 C CA . VAL A 1 186 ? 4.754 -2.418 9.859 1 95.44 186 VAL A CA 1
ATOM 1443 C C . VAL A 1 186 ? 3.721 -1.864 8.875 1 95.44 186 VAL A C 1
ATOM 1445 O O . VAL A 1 186 ? 2.537 -2.195 8.961 1 95.44 186 VAL A O 1
ATOM 1448 N N . GLN A 1 187 ? 4.125 -0.986 7.961 1 95.81 187 GLN A N 1
ATOM 1449 C CA . GLN A 1 187 ? 3.277 -0.469 6.891 1 95.81 187 GLN A CA 1
ATOM 1450 C C . GLN A 1 187 ? 4.035 -0.409 5.57 1 95.81 187 GLN A C 1
ATOM 1452 O O . GLN A 1 187 ? 5.219 -0.066 5.539 1 95.81 187 GLN A O 1
ATOM 1457 N N . VAL A 1 188 ? 3.383 -0.774 4.594 1 95.62 188 VAL A N 1
ATOM 1458 C CA . VAL A 1 188 ? 3.852 -0.634 3.219 1 95.62 188 VAL A CA 1
ATOM 1459 C C . VAL A 1 188 ? 2.803 0.1 2.387 1 95.62 188 VAL A C 1
ATOM 1461 O O . VAL A 1 188 ? 1.602 -0.119 2.557 1 95.62 188 VAL A O 1
ATOM 1464 N N . GLY A 1 189 ? 3.242 0.989 1.449 1 96 189 GLY A N 1
ATOM 1465 C CA . GLY A 1 189 ? 2.297 1.745 0.645 1 96 189 GLY A CA 1
ATOM 1466 C C . GLY A 1 189 ? 2.959 2.547 -0.46 1 96 189 GLY A C 1
ATOM 1467 O O . GLY A 1 189 ? 4.07 2.223 -0.888 1 96 189 GLY A O 1
ATOM 1468 N N . SER A 1 190 ? 2.234 3.502 -0.931 1 97.69 190 SER A N 1
ATOM 1469 C CA . SER A 1 190 ? 2.686 4.387 -2 1 97.69 190 SER A CA 1
ATOM 1470 C C . SER A 1 190 ? 2.16 5.805 -1.802 1 97.69 190 SER A C 1
ATOM 1472 O O . SER A 1 190 ? 1.083 6 -1.235 1 97.69 190 SER A O 1
ATOM 1474 N N . THR A 1 191 ? 2.885 6.703 -2.445 1 97.94 191 THR A N 1
ATOM 1475 C CA . THR A 1 191 ? 2.436 8.094 -2.404 1 97.94 191 THR A CA 1
ATOM 1476 C C . THR A 1 191 ? 1.16 8.266 -3.223 1 97.94 191 THR A C 1
ATOM 1478 O O . THR A 1 191 ? 0.446 9.258 -3.061 1 97.94 191 THR A O 1
ATOM 1481 N N . ALA A 1 192 ? 0.812 7.359 -4.027 1 96.81 192 ALA A N 1
ATOM 1482 C CA . ALA A 1 192 ? -0.409 7.422 -4.828 1 96.81 192 ALA A CA 1
ATOM 1483 C C . ALA A 1 192 ? -1.649 7.312 -3.943 1 96.81 192 ALA A C 1
ATOM 1485 O O . ALA A 1 192 ? -2.764 7.602 -4.387 1 96.81 192 ALA A O 1
ATOM 1486 N N . ALA A 1 193 ? -1.467 6.863 -2.736 1 94.81 193 ALA A N 1
ATOM 1487 C CA . ALA A 1 193 ? -2.586 6.766 -1.803 1 94.81 193 ALA A CA 1
ATOM 1488 C C . ALA A 1 193 ? -3.148 8.141 -1.472 1 94.81 193 ALA A C 1
ATOM 1490 O O . ALA A 1 193 ? -4.262 8.258 -0.958 1 94.81 193 ALA A O 1
ATOM 1491 N N . LEU A 1 194 ? -2.35 9.133 -1.715 1 94.88 194 LEU A N 1
ATOM 1492 C CA . LEU A 1 194 ? -2.713 10.508 -1.382 1 94.88 194 LEU A CA 1
ATOM 1493 C C . LEU A 1 194 ? -3.506 11.148 -2.516 1 94.88 194 LEU A C 1
ATOM 1495 O O . LEU A 1 194 ? -2.932 11.82 -3.373 1 94.88 194 LEU A O 1
ATOM 1499 N N . LEU A 1 195 ? -4.777 10.953 -2.535 1 92.81 195 LEU A N 1
ATOM 1500 C CA . LEU A 1 195 ? -5.699 11.492 -3.531 1 92.81 195 LEU A CA 1
ATOM 1501 C C . LEU A 1 195 ? -5.266 11.102 -4.938 1 92.81 195 LEU A C 1
ATOM 1503 O O . LEU A 1 195 ? -5.453 11.867 -5.887 1 92.81 195 LEU A O 1
ATOM 1507 N N . GLY A 1 196 ? -4.566 10.008 -5.055 1 92.75 196 GLY A N 1
ATOM 1508 C CA . GLY A 1 196 ? -4.113 9.508 -6.344 1 92.75 196 GLY A CA 1
ATOM 1509 C C . GLY A 1 196 ? -2.807 10.133 -6.797 1 92.75 196 GLY A C 1
ATOM 1510 O O . GLY A 1 196 ? -2.082 9.555 -7.605 1 92.75 196 GLY A O 1
ATOM 1511 N N . ASP A 1 197 ? -2.586 11.336 -6.352 1 95.25 197 ASP A N 1
ATOM 1512 C CA . ASP A 1 197 ? -1.421 12.172 -6.621 1 95.25 197 ASP A CA 1
ATOM 1513 C C . ASP A 1 197 ? -1.188 13.172 -5.492 1 95.25 197 ASP A C 1
ATOM 1515 O O . ASP A 1 197 ? -1.983 14.086 -5.293 1 95.25 197 ASP A O 1
ATOM 1519 N N . PRO A 1 198 ? 0.047 13.07 -4.855 1 97.56 198 PRO A N 1
ATOM 1520 C CA . PRO A 1 198 ? 0.287 13.977 -3.732 1 97.56 198 PRO A CA 1
ATOM 1521 C C . PRO A 1 198 ? 0.118 15.445 -4.113 1 97.56 198 PRO A C 1
ATOM 1523 O O . PRO A 1 198 ? -0.198 16.281 -3.256 1 97.56 198 PRO A O 1
ATOM 1526 N N . LEU A 1 199 ? 0.315 15.773 -5.359 1 98.06 199 LEU A N 1
ATOM 1527 C CA . LEU A 1 199 ? 0.179 17.156 -5.797 1 98.06 199 LEU A CA 1
ATOM 1528 C C . LEU A 1 199 ? -1.247 17.656 -5.586 1 98.06 199 LEU A C 1
ATOM 1530 O O . LEU A 1 199 ? -1.462 18.844 -5.32 1 98.06 199 LEU A O 1
ATOM 1534 N N . ARG A 1 200 ? -2.176 16.781 -5.68 1 96.81 200 ARG A N 1
ATOM 1535 C CA . ARG A 1 200 ? -3.568 17.156 -5.453 1 96.81 200 ARG A CA 1
ATOM 1536 C C . ARG A 1 200 ? -3.795 17.562 -4 1 96.81 200 ARG A C 1
ATOM 1538 O O . ARG A 1 200 ? -4.633 18.422 -3.721 1 96.81 200 ARG A O 1
ATOM 1545 N N . SER A 1 201 ? -3.061 16.938 -3.129 1 97.38 201 SER A N 1
ATOM 1546 C CA . SER A 1 201 ? -3.127 17.344 -1.73 1 97.38 201 SER A CA 1
ATOM 1547 C C . SER A 1 201 ? -2.604 18.766 -1.547 1 97.38 201 SER A C 1
ATOM 1549 O O . SER A 1 201 ? -3.168 19.547 -0.778 1 97.38 201 SER A O 1
ATOM 1551 N N . LEU A 1 202 ? -1.547 19.062 -2.252 1 98.62 202 LEU A N 1
ATOM 1552 C CA . LEU A 1 202 ? -0.998 20.406 -2.184 1 98.62 202 LEU A CA 1
ATOM 1553 C C . LEU A 1 202 ? -1.989 21.422 -2.736 1 98.62 202 LEU A C 1
ATOM 1555 O O . LEU A 1 202 ? -2.176 22.5 -2.154 1 98.62 202 LEU A O 1
ATOM 1559 N N . VAL A 1 203 ? -2.588 21.078 -3.832 1 98.44 203 VAL A N 1
ATOM 1560 C CA . VAL A 1 203 ? -3.598 21.953 -4.426 1 98.44 203 VAL A CA 1
ATOM 1561 C C . VAL A 1 203 ? -4.746 22.156 -3.439 1 98.44 203 VAL A C 1
ATOM 1563 O O . VAL A 1 203 ? -5.207 23.281 -3.244 1 98.44 203 VAL A O 1
ATOM 1566 N N . ALA A 1 204 ? -5.16 21.094 -2.785 1 97.44 204 ALA A N 1
ATOM 1567 C CA . ALA A 1 204 ? -6.219 21.188 -1.781 1 97.44 204 ALA A CA 1
ATOM 1568 C C . ALA A 1 204 ? -5.781 22.047 -0.599 1 97.44 204 ALA A C 1
ATOM 1570 O O . ALA A 1 204 ? -6.566 22.844 -0.079 1 97.44 204 ALA A O 1
ATOM 1571 N N . ALA A 1 205 ? -4.559 21.844 -0.234 1 98.5 205 ALA A N 1
ATOM 1572 C CA . ALA A 1 205 ? -4.016 22.641 0.87 1 98.5 205 ALA A CA 1
ATOM 1573 C C . ALA A 1 205 ? -4.086 24.125 0.563 1 98.5 205 ALA A C 1
ATOM 1575 O O . ALA A 1 205 ? -4.488 24.922 1.415 1 98.5 205 ALA A O 1
ATOM 1576 N N . ALA A 1 206 ? -3.68 24.469 -0.641 1 98.62 206 ALA A N 1
ATOM 1577 C CA . ALA A 1 206 ? -3.727 25.875 -1.06 1 98.62 206 ALA A CA 1
ATOM 1578 C C . ALA A 1 206 ? -5.145 26.422 -0.96 1 98.62 206 ALA A C 1
ATOM 1580 O O . ALA A 1 206 ? -5.352 27.531 -0.454 1 98.62 206 ALA A O 1
ATOM 1581 N N . ARG A 1 207 ? -6.043 25.672 -1.376 1 98.06 207 ARG A N 1
ATOM 1582 C CA . ARG A 1 207 ? -7.441 26.078 -1.405 1 98.06 207 ARG A CA 1
ATOM 1583 C C . ARG A 1 207 ? -7.988 26.266 0.006 1 98.06 207 ARG A C 1
ATOM 1585 O O . ARG A 1 207 ? -8.5 27.328 0.343 1 98.06 207 ARG A O 1
ATOM 1592 N N . VAL A 1 208 ? -7.836 25.281 0.846 1 97.12 208 VAL A N 1
ATOM 1593 C CA . VAL A 1 208 ? -8.508 25.297 2.143 1 97.12 208 VAL A CA 1
ATOM 1594 C C . VAL A 1 208 ? -7.82 26.312 3.066 1 97.12 208 VAL A C 1
ATOM 1596 O O . VAL A 1 208 ? -8.484 26.969 3.865 1 97.12 208 VAL A O 1
ATOM 1599 N N . SER A 1 209 ? -6.508 26.391 2.99 1 97.81 209 SER A N 1
ATOM 1600 C CA . SER A 1 209 ? -5.793 27.359 3.814 1 97.81 209 SER A CA 1
ATOM 1601 C C . SER A 1 209 ? -6.164 28.797 3.439 1 97.81 209 SER A C 1
ATOM 1603 O O . SER A 1 209 ? -6.406 29.625 4.312 1 97.81 209 SER A O 1
ATOM 1605 N N . ALA A 1 210 ? -6.254 29.078 2.17 1 97.94 210 ALA A N 1
ATOM 1606 C CA . ALA A 1 210 ? -6.645 30.406 1.707 1 97.94 210 ALA A CA 1
ATOM 1607 C C . ALA A 1 210 ? -8.07 30.734 2.145 1 97.94 210 ALA A C 1
ATOM 1609 O O . ALA A 1 210 ? -8.352 31.875 2.547 1 97.94 210 ALA A O 1
ATOM 1610 N N . ALA A 1 211 ? -8.945 29.828 2.051 1 96.94 211 ALA A N 1
ATOM 1611 C CA . ALA A 1 211 ? -10.336 30.031 2.461 1 96.94 211 ALA A CA 1
ATOM 1612 C C . ALA A 1 211 ? -10.422 30.391 3.941 1 96.94 211 ALA A C 1
ATOM 1614 O O . ALA A 1 211 ? -11.344 31.094 4.363 1 96.94 211 ALA A O 1
ATOM 1615 N N . ALA A 1 212 ? -9.445 29.969 4.68 1 97.12 212 ALA A N 1
ATOM 1616 C CA . ALA A 1 212 ? -9.406 30.25 6.113 1 97.12 212 ALA A CA 1
ATOM 1617 C C . ALA A 1 212 ? -8.703 31.578 6.391 1 97.12 212 ALA A C 1
ATOM 1619 O O . ALA A 1 212 ? -8.523 31.953 7.551 1 97.12 212 ALA A O 1
ATOM 1620 N N . GLY A 1 213 ? -8.242 32.219 5.332 1 97.31 213 GLY A N 1
ATOM 1621 C CA . GLY A 1 213 ? -7.57 33.5 5.484 1 97.31 213 GLY A CA 1
ATOM 1622 C C . GLY A 1 213 ? -6.094 33.375 5.805 1 97.31 213 GLY A C 1
ATOM 1623 O O . GLY A 1 213 ? -5.477 34.312 6.332 1 97.31 213 GLY A O 1
ATOM 1624 N N . GLU A 1 214 ? -5.566 32.219 5.609 1 97.69 214 GLU A N 1
ATOM 1625 C CA . GLU A 1 214 ? -4.168 31.922 5.891 1 97.69 214 GLU A CA 1
ATOM 1626 C C . GLU A 1 214 ? -3.492 31.266 4.688 1 97.69 214 GLU A C 1
ATOM 1628 O O . GLU A 1 214 ? -3.033 30.125 4.766 1 97.69 214 GLU A O 1
ATOM 1633 N N . PRO A 1 215 ? -3.346 32.031 3.604 1 98.38 215 PRO A N 1
ATOM 1634 C CA . PRO A 1 215 ? -2.73 31.422 2.428 1 98.38 215 PRO A CA 1
ATOM 1635 C C . PRO A 1 215 ? -1.347 30.844 2.719 1 98.38 215 PRO A C 1
ATOM 1637 O O . PRO A 1 215 ? -0.63 31.359 3.582 1 98.38 215 PRO A O 1
ATOM 1640 N N . LEU A 1 216 ? -0.995 29.797 1.953 1 98.75 216 LEU A N 1
ATOM 1641 C CA . LEU A 1 216 ? 0.304 29.156 2.133 1 98.75 216 LEU A CA 1
ATOM 1642 C C . LEU A 1 216 ? 1.437 30.125 1.802 1 98.75 216 LEU A C 1
ATOM 1644 O O . LEU A 1 216 ? 1.349 30.875 0.833 1 98.75 216 LEU A O 1
ATOM 1648 N N . GLU A 1 217 ? 2.49 30.062 2.611 1 98.69 217 GLU A N 1
ATOM 1649 C CA . GLU A 1 217 ? 3.588 31 2.465 1 98.69 217 GLU A CA 1
ATOM 1650 C C . GLU A 1 217 ? 4.859 30.312 1.985 1 98.69 217 GLU A C 1
ATOM 1652 O O . GLU A 1 217 ? 5.023 29.109 2.178 1 98.69 217 GLU A O 1
ATOM 1657 N N . ALA A 1 218 ? 5.75 31.203 1.346 1 98.69 218 ALA A N 1
ATOM 1658 C CA . ALA A 1 218 ? 7.094 30.719 1.048 1 98.69 218 ALA A CA 1
ATOM 1659 C C . ALA A 1 218 ? 7.797 30.25 2.318 1 98.69 218 ALA A C 1
ATOM 1661 O O . ALA A 1 218 ? 7.695 30.891 3.365 1 98.69 218 ALA A O 1
ATOM 1662 N N . GLY A 1 219 ? 8.469 29.109 2.17 1 98.75 219 GLY A N 1
ATOM 1663 C CA . GLY A 1 219 ? 9.188 28.562 3.309 1 98.75 219 GLY A CA 1
ATOM 1664 C C . GLY A 1 219 ? 8.359 27.594 4.133 1 98.75 219 GLY A C 1
ATOM 1665 O O . GLY A 1 219 ? 8.891 26.891 4.992 1 98.75 219 GLY A O 1
ATOM 1666 N N . TRP A 1 220 ? 7.059 27.469 3.834 1 98.88 220 TRP A N 1
ATOM 1667 C CA . TRP A 1 220 ? 6.191 26.578 4.598 1 98.88 220 TRP A CA 1
ATOM 1668 C C . TRP A 1 220 ? 6.324 25.141 4.109 1 98.88 220 TRP A C 1
ATOM 1670 O O . TRP A 1 220 ? 6.664 24.906 2.947 1 98.88 220 TRP A O 1
ATOM 1680 N N . ILE A 1 221 ? 6.078 24.25 5.023 1 98.94 221 ILE A N 1
ATOM 1681 C CA . ILE A 1 221 ? 6.02 22.828 4.762 1 98.94 221 ILE A CA 1
ATOM 1682 C C . ILE A 1 221 ? 4.566 22.375 4.668 1 98.94 221 ILE A C 1
ATOM 1684 O O . ILE A 1 221 ? 3.73 22.781 5.484 1 98.94 221 ILE A O 1
ATOM 1688 N N . VAL A 1 222 ? 4.223 21.594 3.666 1 98.94 222 VAL A N 1
ATOM 1689 C CA . VAL A 1 222 ? 2.912 20.969 3.539 1 98.94 222 VAL A CA 1
ATOM 1690 C C . VAL A 1 222 ? 3.057 19.453 3.641 1 98.94 222 VAL A C 1
ATOM 1692 O O . VAL A 1 222 ? 3.711 18.828 2.803 1 98.94 222 VAL A O 1
ATOM 1695 N N . LEU A 1 223 ? 2.543 18.875 4.73 1 98.88 223 LEU A N 1
ATOM 1696 C CA . LEU A 1 223 ? 2.422 17.422 4.82 1 98.88 223 LEU A CA 1
ATOM 1697 C C . LEU A 1 223 ? 1.197 16.938 4.055 1 98.88 223 LEU A C 1
ATOM 1699 O O . LEU A 1 223 ? 0.069 17.328 4.367 1 98.88 223 LEU A O 1
ATOM 1703 N N . ALA A 1 224 ? 1.372 16.078 3.133 1 98.31 224 ALA A N 1
ATOM 1704 C CA . ALA A 1 224 ? 0.375 15.797 2.104 1 98.31 224 ALA A CA 1
ATOM 1705 C C . ALA A 1 224 ? -0.718 14.875 2.637 1 98.31 224 ALA A C 1
ATOM 1707 O O . ALA A 1 224 ? -1.775 14.734 2.018 1 98.31 224 ALA A O 1
ATOM 1708 N N . GLY A 1 225 ? -0.484 14.234 3.748 1 96.69 225 GLY A N 1
ATOM 1709 C CA . GLY A 1 225 ? -1.425 13.281 4.316 1 96.69 225 GLY A CA 1
ATOM 1710 C C . GLY A 1 225 ? -0.817 11.914 4.555 1 96.69 225 GLY A C 1
ATOM 1711 O O . GLY A 1 225 ? 0.247 11.602 4.02 1 96.69 225 GLY A O 1
ATOM 1712 N N . GLY A 1 226 ? -1.51 11.141 5.359 1 96.38 226 GLY A N 1
ATOM 1713 C CA . GLY A 1 226 ? -1.026 9.797 5.629 1 96.38 226 GLY A CA 1
ATOM 1714 C C . GLY A 1 226 ? -1.207 8.852 4.457 1 96.38 226 GLY A C 1
ATOM 1715 O O . GLY A 1 226 ? -2.322 8.672 3.965 1 96.38 226 GLY A O 1
ATOM 1716 N N . ALA A 1 227 ? -0.129 8.227 4.121 1 96.25 227 ALA A N 1
ATOM 1717 C CA . ALA A 1 227 ? -0.168 7.32 2.975 1 96.25 227 ALA A CA 1
ATOM 1718 C C . ALA A 1 227 ? -0.654 5.934 3.387 1 96.25 227 ALA A C 1
ATOM 1720 O O . ALA A 1 227 ? -0.988 5.109 2.535 1 96.25 227 ALA A O 1
ATOM 1721 N N . THR A 1 228 ? -0.602 5.629 4.629 1 95.25 228 THR A N 1
ATOM 1722 C CA . THR A 1 228 ? -1.048 4.375 5.227 1 95.25 228 THR A CA 1
ATOM 1723 C C . THR A 1 228 ? -1.816 4.637 6.52 1 95.25 228 THR A C 1
ATOM 1725 O O . THR A 1 228 ? -1.85 5.766 7.012 1 95.25 228 THR A O 1
ATOM 1728 N N . PRO A 1 229 ? -2.475 3.566 6.996 1 93.06 229 PRO A N 1
ATOM 1729 C CA . PRO A 1 229 ? -2.939 3.717 8.375 1 93.06 229 PRO A CA 1
ATOM 1730 C C . PRO A 1 229 ? -1.808 4.039 9.352 1 93.06 229 PRO A C 1
ATOM 1732 O O . PRO A 1 229 ? -0.672 3.602 9.148 1 93.06 229 PRO A O 1
ATOM 1735 N N . ALA A 1 230 ? -2.145 4.77 10.352 1 96.75 230 ALA A N 1
ATOM 1736 C CA . ALA A 1 230 ? -1.174 5.129 11.383 1 96.75 230 ALA A CA 1
ATOM 1737 C C . ALA A 1 230 ? -0.913 3.959 12.328 1 96.75 230 ALA A C 1
ATOM 1739 O O . ALA A 1 230 ? -1.772 3.092 12.5 1 96.75 230 ALA A O 1
ATOM 1740 N N . GLU A 1 231 ? 0.237 3.939 12.938 1 97.81 231 GLU A N 1
ATOM 1741 C CA . GLU A 1 231 ? 0.637 2.893 13.875 1 97.81 231 GLU A CA 1
ATOM 1742 C C . GLU A 1 231 ? 0.828 3.457 15.281 1 97.81 231 GLU A C 1
ATOM 1744 O O . GLU A 1 231 ? 1.395 4.539 15.453 1 97.81 231 GLU A O 1
ATOM 1749 N N . TRP A 1 232 ? 0.333 2.656 16.266 1 98.31 232 TRP A N 1
ATOM 1750 C CA . TRP A 1 232 ? 0.651 2.994 17.641 1 98.31 232 TRP A CA 1
ATOM 1751 C C . TRP A 1 232 ? 2.15 2.883 17.906 1 98.31 232 TRP A C 1
ATOM 1753 O O . TRP A 1 232 ? 2.801 1.953 17.422 1 98.31 232 TRP A O 1
ATOM 1763 N N . ILE A 1 233 ? 2.678 3.828 18.641 1 98.44 233 ILE A N 1
ATOM 1764 C CA . ILE A 1 233 ? 4.102 3.756 18.953 1 98.44 233 ILE A CA 1
ATOM 1765 C C . ILE A 1 233 ? 4.305 3.85 20.453 1 98.44 233 ILE A C 1
ATOM 1767 O O . ILE A 1 233 ? 3.506 4.473 21.156 1 98.44 233 ILE A O 1
ATOM 1771 N N . HIS A 1 234 ? 5.418 3.262 20.953 1 98.31 234 HIS A N 1
ATOM 1772 C CA . HIS A 1 234 ? 5.711 3.129 22.375 1 98.31 234 HIS A CA 1
ATOM 1773 C C . HIS A 1 234 ? 7.164 3.488 22.688 1 98.31 234 HIS A C 1
ATOM 1775 O O . HIS A 1 234 ? 8.023 3.42 21.797 1 98.31 234 HIS A O 1
ATOM 1781 N N . PRO A 1 235 ? 7.352 3.898 23.938 1 98.25 235 PRO A N 1
ATOM 1782 C CA . PRO A 1 235 ? 8.727 4.246 24.312 1 98.25 235 PRO A CA 1
ATOM 1783 C C . PRO A 1 235 ? 9.711 3.115 24.031 1 98.25 235 PRO A C 1
ATOM 1785 O O . PRO A 1 235 ? 9.398 1.945 24.266 1 98.25 235 PRO A O 1
ATOM 1788 N N . GLY A 1 236 ? 10.898 3.492 23.531 1 98.5 236 GLY A N 1
ATOM 1789 C CA . GLY A 1 236 ? 11.953 2.533 23.25 1 98.5 236 GLY A CA 1
ATOM 1790 C C . GLY A 1 236 ? 12.008 2.113 21.797 1 98.5 236 GLY A C 1
ATOM 1791 O O . GLY A 1 236 ? 12.984 1.494 21.359 1 98.5 236 GLY A O 1
ATOM 1792 N N . GLN A 1 237 ? 11.031 2.494 21.078 1 98.75 237 GLN A N 1
ATOM 1793 C CA . GLN A 1 237 ? 10.93 2.059 19.688 1 98.75 237 GLN A CA 1
ATOM 1794 C C . GLN A 1 237 ? 11.633 3.041 18.75 1 98.75 237 GLN A C 1
ATOM 1796 O O . GLN A 1 237 ? 11.562 4.254 18.953 1 98.75 237 GLN A O 1
ATOM 1801 N N . HIS A 1 238 ? 12.305 2.51 17.812 1 98.75 238 HIS A N 1
ATOM 1802 C CA . HIS A 1 238 ? 12.82 3.285 16.688 1 98.75 238 HIS A CA 1
ATOM 1803 C C . HIS A 1 238 ? 11.898 3.203 15.484 1 98.75 238 HIS A C 1
ATOM 1805 O O . HIS A 1 238 ? 11.594 2.109 15 1 98.75 238 HIS A O 1
ATOM 1811 N N . ILE A 1 239 ? 11.391 4.344 15 1 98.81 239 ILE A N 1
ATOM 1812 C CA . ILE A 1 239 ? 10.5 4.426 13.844 1 98.81 239 ILE A CA 1
ATOM 1813 C C . ILE A 1 239 ? 11.273 4.934 12.633 1 98.81 239 ILE A C 1
ATOM 1815 O O . ILE A 1 239 ? 12.047 5.895 12.742 1 98.81 239 ILE A O 1
ATOM 1819 N N . SER A 1 240 ? 11.094 4.285 11.547 1 98.75 240 SER A N 1
ATOM 1820 C CA . SER A 1 240 ? 11.758 4.738 10.328 1 98.75 240 SER A CA 1
ATOM 1821 C C . SER A 1 240 ? 10.859 4.566 9.109 1 98.75 240 SER A C 1
ATOM 1823 O O . SER A 1 240 ? 9.961 3.725 9.109 1 98.75 240 SER A O 1
ATOM 1825 N N . LEU A 1 241 ? 11.07 5.418 8.148 1 98.75 241 LEU A N 1
ATOM 1826 C CA . LEU A 1 241 ? 10.414 5.406 6.84 1 98.75 241 LEU A CA 1
ATOM 1827 C C . LEU A 1 241 ? 11.453 5.359 5.719 1 98.75 241 LEU A C 1
ATOM 1829 O O . LEU A 1 241 ? 12.438 6.105 5.746 1 98.75 241 LEU A O 1
ATOM 1833 N N . ARG A 1 242 ? 11.297 4.473 4.828 1 98.62 242 ARG A N 1
ATOM 1834 C CA . ARG A 1 242 ? 12.039 4.484 3.572 1 98.62 242 ARG A CA 1
ATOM 1835 C C . ARG A 1 242 ? 11.117 4.742 2.389 1 98.62 242 ARG A C 1
ATOM 1837 O O . ARG A 1 242 ? 10.078 4.09 2.252 1 98.62 242 ARG A O 1
ATOM 1844 N N . MET A 1 243 ? 11.461 5.695 1.604 1 98.5 243 MET A N 1
ATOM 1845 C CA . MET A 1 243 ? 10.703 6.016 0.399 1 98.5 243 MET A CA 1
ATOM 1846 C C . MET A 1 243 ? 11.57 5.871 -0.847 1 98.5 243 MET A C 1
ATOM 1848 O O . MET A 1 243 ? 12.688 6.387 -0.895 1 98.5 243 MET A O 1
ATOM 1852 N N . GLN A 1 244 ? 11.008 5.207 -1.838 1 97.62 244 GLN A N 1
ATOM 1853 C CA . GLN A 1 244 ? 11.742 4.891 -3.055 1 97.62 244 GLN A CA 1
ATOM 1854 C C . GLN A 1 244 ? 12.312 6.152 -3.697 1 97.62 244 GLN A C 1
ATOM 1856 O O . GLN A 1 244 ? 11.57 7.074 -4.031 1 97.62 244 GLN A O 1
ATOM 1861 N N . GLY A 1 245 ? 13.648 6.152 -3.781 1 96.25 245 GLY A N 1
ATOM 1862 C CA . GLY A 1 245 ? 14.312 7.234 -4.496 1 96.25 245 GLY A CA 1
ATOM 1863 C C . GLY A 1 245 ? 14.492 8.477 -3.65 1 96.25 245 GLY A C 1
ATOM 1864 O O . GLY A 1 245 ? 15.148 9.438 -4.078 1 96.25 245 GLY A O 1
ATOM 1865 N N . LEU A 1 246 ? 13.922 8.508 -2.406 1 97.88 246 LEU A N 1
ATOM 1866 C CA . LEU A 1 246 ? 13.992 9.742 -1.623 1 97.88 246 LEU A CA 1
ATOM 1867 C C . LEU A 1 246 ? 14.695 9.5 -0.292 1 97.88 246 LEU A C 1
ATOM 1869 O O . LEU A 1 246 ? 14.828 10.414 0.521 1 97.88 246 LEU A O 1
ATOM 1873 N N . GLY A 1 247 ? 15.07 8.344 -0.079 1 97.44 247 GLY A N 1
ATOM 1874 C CA . GLY A 1 247 ? 15.797 8.078 1.155 1 97.44 247 GLY A CA 1
ATOM 1875 C C . GLY A 1 247 ? 14.883 7.793 2.332 1 97.44 247 GLY A C 1
ATOM 1876 O O . GLY A 1 247 ? 13.914 7.039 2.203 1 97.44 247 GLY A O 1
ATOM 1877 N N . SER A 1 248 ? 15.312 8.336 3.531 1 98.06 248 SER A N 1
ATOM 1878 C CA . SER A 1 248 ? 14.641 7.887 4.746 1 98.06 248 SER A CA 1
ATOM 1879 C C . SER A 1 248 ? 14.344 9.055 5.68 1 98.06 248 SER A C 1
ATOM 1881 O O . SER A 1 248 ? 14.805 10.18 5.445 1 98.06 248 SER A O 1
ATOM 1883 N N . ALA A 1 249 ? 13.508 8.852 6.605 1 98.75 249 ALA A N 1
ATOM 1884 C CA . ALA A 1 249 ? 13.242 9.672 7.785 1 98.75 249 ALA A CA 1
ATOM 1885 C C . ALA A 1 249 ? 12.977 8.805 9.008 1 98.75 249 ALA A C 1
ATOM 1887 O O . ALA A 1 249 ? 12.414 7.711 8.898 1 98.75 249 ALA A O 1
ATOM 1888 N N . GLY A 1 250 ? 13.414 9.289 10.203 1 98.69 250 GLY A N 1
ATOM 1889 C CA . GLY A 1 250 ? 13.188 8.461 11.375 1 98.69 250 GLY A CA 1
ATOM 1890 C C . GLY A 1 250 ? 13.43 9.195 12.68 1 98.69 250 GLY A C 1
ATOM 1891 O O . GLY A 1 250 ? 13.914 10.328 12.68 1 98.69 250 GLY A O 1
ATOM 1892 N N . PHE A 1 251 ? 13.031 8.586 13.742 1 98.69 251 PHE A N 1
ATOM 1893 C CA . PHE A 1 251 ? 13.242 9.086 15.102 1 98.69 251 PHE A CA 1
ATOM 1894 C C . PHE A 1 251 ? 13.125 7.961 16.125 1 98.69 251 PHE A C 1
ATOM 1896 O O . PHE A 1 251 ? 12.734 6.84 15.773 1 98.69 251 PHE A O 1
ATOM 1903 N N . GLN A 1 252 ? 13.539 8.25 17.297 1 98.62 252 GLN A N 1
ATOM 1904 C CA . GLN A 1 252 ? 13.391 7.355 18.438 1 98.62 252 GLN A CA 1
ATOM 1905 C C . GLN A 1 252 ? 12.391 7.918 19.453 1 98.62 252 GLN A C 1
ATOM 1907 O O . GLN A 1 252 ? 12.453 9.102 19.812 1 98.62 252 GLN A O 1
ATOM 1912 N N . LEU A 1 253 ? 11.453 7.062 19.781 1 98.62 253 LEU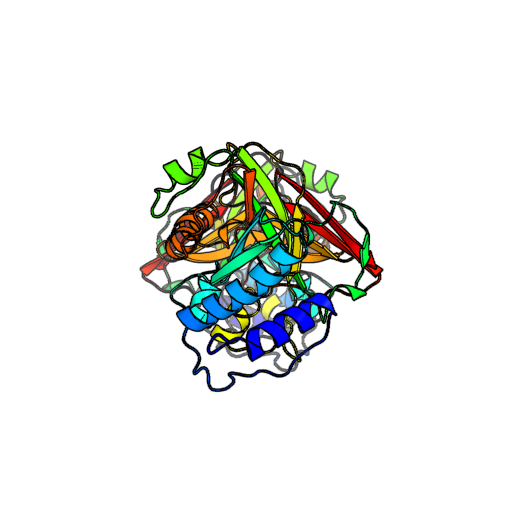 A N 1
ATOM 1913 C CA . LEU A 1 253 ? 10.57 7.48 20.875 1 98.62 253 LEU A CA 1
ATOM 1914 C C . LEU A 1 253 ? 11.125 7.035 22.219 1 98.62 253 LEU A C 1
ATOM 1916 O O . LEU A 1 253 ? 11.414 5.852 22.422 1 98.62 253 LEU A O 1
ATOM 1920 N N . VAL A 1 254 ? 11.273 7.977 23.094 1 98.31 254 VAL A N 1
ATOM 1921 C CA . VAL A 1 254 ? 11.883 7.652 24.375 1 98.31 254 VAL A CA 1
ATOM 1922 C C . VAL A 1 254 ? 10.93 8.031 25.5 1 98.31 254 VAL A C 1
ATOM 1924 O O . VAL A 1 254 ? 10.055 8.883 25.328 1 98.31 254 VAL A O 1
ATOM 1927 N N . MET B 1 1 ? -5.523 -46.25 -8.594 1 45.94 1 MET B N 1
ATOM 1928 C CA . MET B 1 1 ? -6.047 -44.875 -8.547 1 45.94 1 MET B CA 1
ATOM 1929 C C . MET B 1 1 ? -5.594 -44.156 -7.277 1 45.94 1 MET B C 1
ATOM 1931 O O . MET B 1 1 ? -5.637 -44.75 -6.188 1 45.94 1 MET B O 1
ATOM 1935 N N . SER B 1 2 ? -4.676 -43.094 -7.355 1 59.59 2 SER B N 1
ATOM 1936 C CA . SER B 1 2 ? -4.109 -42.469 -6.168 1 59.59 2 SER B CA 1
ATOM 1937 C C . SER B 1 2 ? -5.195 -42.094 -5.16 1 59.59 2 SER B C 1
ATOM 1939 O O . SER B 1 2 ? -6.367 -41.969 -5.523 1 59.59 2 SER B O 1
ATOM 1941 N N . ALA B 1 3 ? -4.926 -42.25 -3.873 1 77.88 3 ALA B N 1
ATOM 1942 C CA . ALA B 1 3 ? -5.812 -41.969 -2.744 1 77.88 3 ALA B CA 1
ATOM 1943 C C . ALA B 1 3 ? -6.535 -40.656 -2.928 1 77.88 3 ALA B C 1
ATOM 1945 O O . ALA B 1 3 ? -7.586 -40.406 -2.322 1 77.88 3 ALA B O 1
ATOM 1946 N N . HIS B 1 4 ? -6.082 -39.906 -4.129 1 92.12 4 HIS B N 1
ATOM 1947 C CA . HIS B 1 4 ? -6.66 -38.594 -4.242 1 92.12 4 HIS B CA 1
ATOM 1948 C C . HIS B 1 4 ? -7.316 -38.375 -5.602 1 92.12 4 HIS B C 1
ATOM 1950 O O . HIS B 1 4 ? -7.598 -37.25 -6 1 92.12 4 HIS B O 1
ATOM 1956 N N . GLU B 1 5 ? -7.527 -39.406 -6.363 1 95.19 5 GLU B N 1
ATOM 1957 C CA . GLU B 1 5 ? -7.934 -39.344 -7.762 1 95.19 5 GLU B CA 1
ATOM 1958 C C . GLU B 1 5 ? -9.281 -38.625 -7.902 1 95.19 5 GLU B C 1
ATOM 1960 O O . GLU B 1 5 ? -9.484 -37.844 -8.828 1 95.19 5 GLU B O 1
ATOM 1965 N N . GLU B 1 6 ? -10.18 -38.906 -7.074 1 96.12 6 GLU B N 1
ATOM 1966 C CA . GLU B 1 6 ? -11.5 -38.312 -7.133 1 96.12 6 GLU B CA 1
ATOM 1967 C C . GLU B 1 6 ? -11.422 -36.812 -6.957 1 96.12 6 GLU B C 1
ATOM 1969 O O . GLU B 1 6 ? -12.094 -36.031 -7.668 1 96.12 6 GLU B O 1
ATOM 1974 N N . ILE B 1 7 ? -10.633 -36.375 -5.98 1 97.25 7 ILE B N 1
ATOM 1975 C CA . ILE B 1 7 ? -10.484 -34.969 -5.707 1 97.25 7 ILE B CA 1
ATOM 1976 C C . ILE B 1 7 ? -9.758 -34.281 -6.871 1 97.25 7 ILE B C 1
ATOM 1978 O O . ILE B 1 7 ? -10.125 -33.188 -7.277 1 97.25 7 ILE B O 1
ATOM 1982 N N . ILE B 1 8 ? -8.766 -34.906 -7.449 1 98.12 8 ILE B N 1
ATOM 1983 C CA . ILE B 1 8 ? -8.016 -34.406 -8.594 1 98.12 8 ILE B CA 1
ATOM 1984 C C . ILE B 1 8 ? -8.969 -34.156 -9.766 1 98.12 8 ILE B C 1
ATOM 1986 O O . ILE B 1 8 ? -8.961 -33.094 -10.359 1 98.12 8 ILE B O 1
ATOM 1990 N N . THR B 1 9 ? -9.805 -35.156 -10.039 1 97.38 9 THR B N 1
ATOM 1991 C CA . THR B 1 9 ? -10.75 -35.062 -11.141 1 97.38 9 THR B CA 1
ATOM 1992 C C . THR B 1 9 ? -11.75 -33.938 -10.875 1 97.38 9 THR B C 1
ATOM 1994 O O . THR B 1 9 ? -12.047 -33.125 -11.773 1 97.38 9 THR B O 1
ATOM 1997 N N . ARG B 1 10 ? -12.172 -33.844 -9.711 1 97.69 10 ARG B N 1
ATOM 1998 C CA . ARG B 1 10 ? -13.156 -32.844 -9.32 1 97.69 10 ARG B CA 1
ATOM 1999 C C . ARG B 1 10 ? -12.602 -31.438 -9.492 1 97.69 10 ARG B C 1
ATOM 2001 O O . ARG B 1 10 ? -13.258 -30.562 -10.086 1 97.69 10 ARG B O 1
ATOM 2008 N N . LEU B 1 11 ? -11.461 -31.188 -8.992 1 98.19 11 LEU B N 1
ATOM 2009 C CA . LEU B 1 11 ? -10.867 -29.859 -9.047 1 98.19 11 LEU B CA 1
ATOM 2010 C C . LEU B 1 11 ? -10.445 -29.516 -10.477 1 98.19 11 LEU B C 1
ATOM 2012 O O . LEU B 1 11 ? -10.594 -28.375 -10.906 1 98.19 11 LEU B O 1
ATOM 2016 N N . ASP B 1 12 ? -9.891 -30.469 -11.203 1 98.19 12 ASP B N 1
ATOM 2017 C CA . ASP B 1 12 ? -9.531 -30.234 -12.594 1 98.19 12 ASP B CA 1
ATOM 2018 C C . ASP B 1 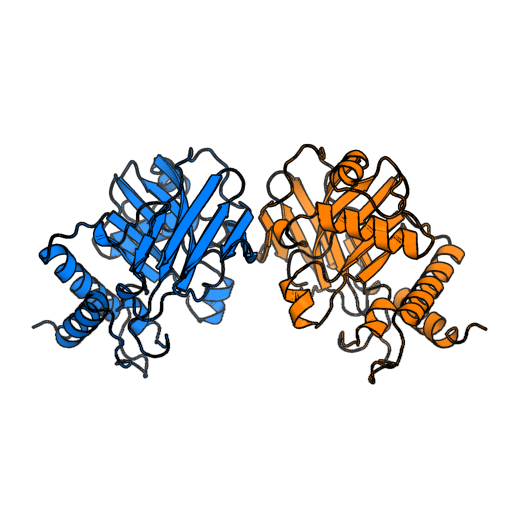12 ? -10.766 -29.875 -13.422 1 98.19 12 ASP B C 1
ATOM 2020 O O . ASP B 1 12 ? -10.734 -28.938 -14.211 1 98.19 12 ASP B O 1
ATOM 2024 N N . ASP B 1 13 ? -11.859 -30.656 -13.266 1 98 13 ASP B N 1
ATOM 2025 C CA . ASP B 1 13 ? -13.102 -30.375 -13.969 1 98 13 ASP B CA 1
ATOM 2026 C C . ASP B 1 13 ? -13.656 -29 -13.594 1 98 13 ASP B C 1
ATOM 2028 O O . ASP B 1 13 ? -14.125 -28.266 -14.461 1 98 13 ASP B O 1
ATOM 2032 N N . ALA B 1 14 ? -13.594 -28.734 -12.32 1 98.38 14 ALA B N 1
ATOM 2033 C CA . ALA B 1 14 ? -14.078 -27.438 -11.844 1 98.38 14 ALA B CA 1
ATOM 2034 C C . ALA B 1 14 ? -13.336 -26.281 -12.516 1 98.38 14 ALA B C 1
ATOM 2036 O O . ALA B 1 14 ? -13.945 -25.297 -12.922 1 98.38 14 ALA B O 1
ATOM 2037 N N . ALA B 1 15 ? -12.062 -26.406 -12.641 1 98.12 15 ALA B N 1
ATOM 2038 C CA . ALA B 1 15 ? -11.25 -25.375 -13.281 1 98.12 15 ALA B CA 1
ATOM 2039 C C . ALA B 1 15 ? -11.516 -25.328 -14.789 1 98.12 15 ALA B C 1
ATOM 2041 O O . ALA B 1 15 ? -11.688 -24.25 -15.359 1 98.12 15 ALA B O 1
ATOM 2042 N N . ARG B 1 16 ? -11.609 -26.484 -15.367 1 97.25 16 ARG B N 1
ATOM 2043 C CA . ARG B 1 16 ? -11.75 -26.594 -16.812 1 97.25 16 ARG B CA 1
ATOM 2044 C C . ARG B 1 16 ? -13.102 -26.047 -17.281 1 97.25 16 ARG B C 1
ATOM 2046 O O . ARG B 1 16 ? -13.18 -25.391 -18.328 1 97.25 16 ARG B O 1
ATOM 2053 N N . TYR B 1 17 ? -14.102 -26.281 -16.469 1 97.56 17 TYR B N 1
ATOM 2054 C CA . TYR B 1 17 ? -15.453 -25.938 -16.906 1 97.56 17 TYR B CA 1
ATOM 2055 C C . TYR B 1 17 ? -15.992 -24.75 -16.125 1 97.56 17 TYR B C 1
ATOM 2057 O O . TYR B 1 17 ? -17.172 -24.391 -16.266 1 97.56 17 TYR B O 1
ATOM 2065 N N . ALA B 1 18 ? -15.148 -24.141 -15.32 1 97.81 18 ALA B N 1
ATOM 2066 C CA . ALA B 1 18 ? -15.5 -22.953 -14.547 1 97.81 18 ALA B CA 1
ATOM 2067 C C . ALA B 1 18 ? -16.75 -23.203 -13.711 1 97.81 18 ALA B C 1
ATOM 2069 O O . ALA B 1 18 ? -17.719 -22.438 -13.781 1 97.81 18 ALA B O 1
ATOM 2070 N N . ARG B 1 19 ? -16.656 -24.266 -12.938 1 97.44 19 ARG B N 1
ATOM 2071 C CA . ARG B 1 19 ? -17.75 -24.609 -12.031 1 97.44 19 ARG B CA 1
ATOM 2072 C C . ARG B 1 19 ? -17.281 -24.672 -10.586 1 97.44 19 ARG B C 1
ATOM 2074 O O . ARG B 1 19 ? -16.188 -25.156 -10.312 1 97.44 19 ARG B O 1
ATOM 2081 N N . GLU B 1 20 ? -18.094 -24.172 -9.734 1 97.62 20 GLU B N 1
ATOM 2082 C CA . GLU B 1 20 ? -17.719 -24.219 -8.328 1 97.62 20 GLU B CA 1
ATOM 2083 C C . GLU B 1 20 ? -17.969 -25.609 -7.73 1 97.62 20 GLU B C 1
ATOM 2085 O O . GLU B 1 20 ? -18.844 -26.328 -8.18 1 97.62 20 GLU B O 1
ATOM 2090 N N . VAL B 1 21 ? -17.234 -25.953 -6.691 1 97.88 21 VAL B N 1
ATOM 2091 C CA . VAL B 1 21 ? -17.391 -27.203 -5.957 1 97.88 21 VAL B CA 1
ATOM 2092 C C . VAL B 1 21 ? -17.484 -26.922 -4.461 1 97.88 21 VAL B C 1
ATOM 2094 O O . 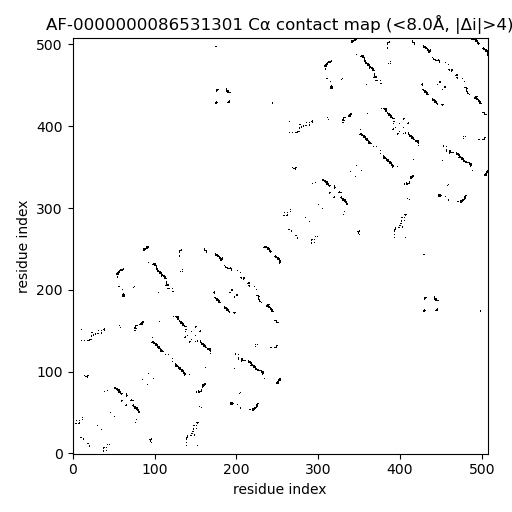VAL B 1 21 ? -17 -25.891 -3.99 1 97.88 21 VAL B O 1
ATOM 2097 N N . PRO B 1 22 ? -18.172 -27.812 -3.656 1 96.94 22 PRO B N 1
ATOM 2098 C CA . PRO B 1 22 ? -18.109 -27.672 -2.199 1 96.94 22 PRO B CA 1
ATOM 2099 C C . PRO B 1 22 ? -16.734 -27.984 -1.629 1 96.94 22 PRO B C 1
ATOM 2101 O O . PRO B 1 22 ? -15.969 -28.734 -2.234 1 96.94 22 PRO B O 1
ATOM 2104 N N . GLN B 1 23 ? -16.453 -27.438 -0.573 1 96.81 23 GLN B N 1
ATOM 2105 C CA . GLN B 1 23 ? -15.25 -27.828 0.176 1 96.81 23 GLN B CA 1
ATOM 2106 C C . GLN B 1 23 ? -15.242 -29.328 0.473 1 96.81 23 GLN B C 1
ATOM 2108 O O . GLN B 1 23 ? -16.297 -29.922 0.685 1 96.81 23 GLN B O 1
ATOM 2113 N N . PHE B 1 24 ? -14.102 -29.953 0.555 1 95.31 24 PHE B N 1
ATOM 2114 C CA . PHE B 1 24 ? -14.023 -31.375 0.836 1 95.31 24 PHE B CA 1
ATOM 2115 C C . PHE B 1 24 ? -13.211 -31.641 2.1 1 95.31 24 PHE B C 1
ATOM 2117 O O . PHE B 1 24 ? -13.133 -32.781 2.57 1 95.31 24 PHE B O 1
ATOM 2124 N N . ASP B 1 25 ? -12.539 -30.578 2.658 1 95.06 25 ASP B N 1
ATOM 2125 C CA . ASP B 1 25 ? -11.672 -30.703 3.83 1 95.06 25 ASP B CA 1
ATOM 2126 C C . ASP B 1 25 ? -11.969 -29.594 4.84 1 95.06 25 ASP B C 1
ATOM 2128 O O . ASP B 1 25 ? -11.055 -28.875 5.258 1 95.06 25 ASP B O 1
ATOM 2132 N N . GLN B 1 26 ? -13.172 -29.453 5.242 1 91.75 26 GLN B N 1
ATOM 2133 C CA . GLN B 1 26 ? -13.586 -28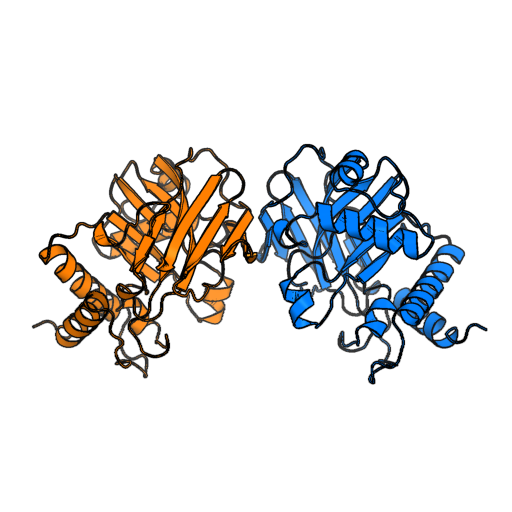.375 6.137 1 91.75 26 GLN B CA 1
ATOM 2134 C C . GLN B 1 26 ? -12.945 -28.531 7.512 1 91.75 26 GLN B C 1
ATOM 2136 O O . GLN B 1 26 ? -12.734 -27.547 8.219 1 91.75 26 GLN B O 1
ATOM 2141 N N . ASP B 1 27 ? -12.586 -29.75 7.836 1 93.19 27 ASP B N 1
ATOM 2142 C CA . ASP B 1 27 ? -11.977 -30 9.141 1 93.19 27 ASP B CA 1
ATOM 2143 C C . ASP B 1 27 ? -10.469 -29.797 9.094 1 93.19 27 ASP B C 1
ATOM 2145 O O . ASP B 1 27 ? -9.781 -30 10.102 1 93.19 27 ASP B O 1
ATOM 2149 N N . ASN B 1 28 ? -9.93 -29.469 7.887 1 93 28 ASN B N 1
ATOM 2150 C CA . ASN B 1 28 ? -8.5 -29.203 7.727 1 93 28 ASN B CA 1
ATOM 2151 C C . ASN B 1 28 ? -7.66 -30.438 8.07 1 93 28 ASN B C 1
ATOM 2153 O O . ASN B 1 28 ? -6.668 -30.328 8.797 1 93 28 ASN B O 1
ATOM 2157 N N . ALA B 1 29 ? -8.07 -31.562 7.59 1 94.19 29 ALA B N 1
ATOM 2158 C CA . ALA B 1 29 ? -7.441 -32.844 7.945 1 94.19 29 ALA B CA 1
ATOM 2159 C C . ALA B 1 29 ? -6.41 -33.25 6.902 1 94.19 29 ALA B C 1
ATOM 2161 O O . ALA B 1 29 ? -5.52 -34.062 7.191 1 94.19 29 ALA B O 1
ATOM 2162 N N . LEU B 1 30 ? -6.492 -32.719 5.711 1 95.31 30 LEU B N 1
ATOM 2163 C CA . LEU B 1 30 ? -5.57 -33.062 4.633 1 95.31 30 LEU B CA 1
ATOM 2164 C C . LEU B 1 30 ? -4.184 -32.5 4.902 1 95.31 30 LEU B C 1
ATOM 2166 O O . LEU B 1 30 ? -4.059 -31.312 5.254 1 95.31 30 LEU B O 1
ATOM 2170 N N . SER B 1 31 ? -3.188 -33.312 4.832 1 95.5 31 SER B N 1
ATOM 2171 C CA . SER B 1 31 ? -1.828 -32.812 5.023 1 95.5 31 SER B CA 1
ATOM 2172 C C . SER B 1 31 ? -1.399 -31.922 3.867 1 95.5 31 SER B C 1
ATOM 2174 O O . SER B 1 31 ? -1.905 -32.062 2.75 1 95.5 31 SER B O 1
ATOM 2176 N N . LEU B 1 32 ? -0.437 -31.125 4.094 1 94.81 32 LEU B N 1
ATOM 2177 C CA . LEU B 1 32 ? 0.029 -30.219 3.055 1 94.81 32 LEU B CA 1
ATOM 2178 C C . LEU B 1 32 ? 0.708 -30.984 1.924 1 94.81 32 LEU B C 1
ATOM 2180 O O . LEU B 1 32 ? 0.472 -30.688 0.748 1 94.81 32 LEU B O 1
ATOM 2184 N N . PRO B 1 33 ? 1.546 -31.984 2.266 1 95.88 33 PRO B N 1
ATOM 2185 C CA . PRO B 1 33 ? 2.102 -32.781 1.174 1 95.88 33 PRO B CA 1
ATOM 2186 C C . PRO B 1 33 ? 1.022 -33.406 0.302 1 95.88 33 PRO B C 1
ATOM 2188 O O . PRO B 1 33 ? 1.148 -33.438 -0.925 1 95.88 33 PRO B O 1
ATOM 2191 N N . ASP B 1 34 ? -0.045 -33.844 0.933 1 97.12 34 ASP B N 1
ATOM 2192 C CA . ASP B 1 34 ? -1.141 -34.438 0.165 1 97.12 34 ASP B CA 1
ATOM 2193 C C . ASP B 1 34 ? -1.834 -33.375 -0.694 1 97.12 34 ASP B C 1
ATOM 2195 O O . ASP B 1 34 ? -2.242 -33.656 -1.822 1 97.12 34 ASP B O 1
ATOM 2199 N N . ALA B 1 35 ? -2.006 -32.25 -0.161 1 97.75 35 ALA B N 1
ATOM 2200 C CA . ALA B 1 35 ? -2.605 -31.141 -0.915 1 97.75 35 ALA B CA 1
ATOM 2201 C C . ALA B 1 35 ? -1.8 -30.844 -2.176 1 97.75 35 ALA B C 1
ATOM 2203 O O . ALA B 1 35 ? -2.367 -30.672 -3.256 1 97.75 35 ALA B O 1
ATOM 2204 N N . TYR B 1 36 ? -0.506 -30.828 -2.037 1 98 36 TYR B N 1
ATOM 2205 C CA . TYR B 1 36 ? 0.354 -30.547 -3.182 1 98 36 TYR B CA 1
ATOM 2206 C C . TYR B 1 36 ? 0.33 -31.703 -4.176 1 98 36 TYR B C 1
ATOM 2208 O O . TYR B 1 36 ? 0.487 -31.484 -5.383 1 98 36 TYR B O 1
ATOM 2216 N N . GLU B 1 37 ? 0.121 -32.906 -3.658 1 97.75 37 GLU B N 1
ATOM 2217 C CA . GLU B 1 37 ? -0.033 -34.031 -4.566 1 97.75 37 GLU B CA 1
ATOM 2218 C C . GLU B 1 37 ? -1.303 -33.906 -5.402 1 97.75 37 GLU B C 1
ATOM 2220 O O . GLU B 1 37 ? -1.304 -34.219 -6.59 1 97.75 37 GLU B O 1
ATOM 2225 N N . ILE B 1 38 ? -2.334 -33.5 -4.75 1 98.31 38 ILE B N 1
ATOM 2226 C CA . ILE B 1 38 ? -3.58 -33.25 -5.465 1 98.31 38 ILE B CA 1
ATOM 2227 C C . ILE B 1 38 ? -3.369 -32.156 -6.512 1 98.31 38 ILE B C 1
ATOM 2229 O O . ILE B 1 38 ? -3.785 -32.281 -7.664 1 98.31 38 ILE B O 1
ATOM 2233 N N . GLN B 1 39 ? -2.73 -31.094 -6.145 1 98.69 39 GLN B N 1
ATOM 2234 C CA . GLN B 1 39 ? -2.393 -30.016 -7.059 1 98.69 39 GLN B CA 1
ATOM 2235 C C . GLN B 1 39 ? -1.632 -30.531 -8.273 1 98.69 39 GLN B C 1
ATOM 2237 O O . GLN B 1 39 ? -1.996 -30.234 -9.414 1 98.69 39 GLN B O 1
ATOM 2242 N N . ARG B 1 40 ? -0.615 -31.25 -7.98 1 98.31 40 ARG B N 1
ATOM 2243 C CA . ARG B 1 40 ? 0.22 -31.812 -9.031 1 98.31 40 ARG B CA 1
ATOM 2244 C C . ARG B 1 40 ? -0.606 -32.688 -9.977 1 98.31 40 ARG B C 1
ATOM 2246 O O . ARG B 1 40 ? -0.402 -32.656 -11.195 1 98.31 40 ARG B O 1
ATOM 2253 N N . GLY B 1 41 ? -1.483 -33.469 -9.398 1 98.25 41 GLY B N 1
ATOM 2254 C CA . GLY B 1 41 ? -2.346 -34.312 -10.211 1 98.25 41 GLY B CA 1
ATOM 2255 C C . GLY B 1 41 ? -3.227 -33.531 -11.164 1 98.25 41 GLY B C 1
ATOM 2256 O O . GLY B 1 41 ? -3.377 -33.906 -12.328 1 98.25 41 GLY B O 1
ATOM 2257 N N . SER B 1 42 ? -3.844 -32.469 -10.664 1 98.25 42 SER B N 1
ATOM 2258 C CA . SER B 1 42 ? -4.68 -31.625 -11.508 1 98.25 42 SER B CA 1
ATOM 2259 C C . SER B 1 42 ? -3.873 -31 -12.648 1 98.25 42 SER B C 1
ATOM 2261 O O . SER B 1 42 ? -4.332 -30.953 -13.789 1 98.25 42 SER B O 1
ATOM 2263 N N . ILE B 1 43 ? -2.658 -30.578 -12.375 1 98.56 43 ILE B N 1
ATOM 2264 C CA . ILE B 1 43 ? -1.8 -29.953 -13.375 1 98.56 43 ILE B CA 1
ATOM 2265 C C . ILE B 1 43 ? -1.347 -30.984 -14.391 1 98.56 43 ILE B C 1
ATOM 2267 O O . ILE B 1 43 ? -1.27 -30.703 -15.586 1 98.56 43 ILE B O 1
ATOM 2271 N N . ALA B 1 44 ? -1.065 -32.188 -13.898 1 98.31 44 ALA B N 1
ATOM 2272 C CA . ALA B 1 44 ? -0.673 -33.25 -14.805 1 98.31 44 ALA B CA 1
ATOM 2273 C C . ALA B 1 44 ? -1.745 -33.5 -15.859 1 98.31 44 ALA B C 1
ATOM 2275 O O . ALA B 1 44 ? -1.43 -33.781 -17.031 1 98.31 44 ALA B O 1
ATOM 2276 N N . ARG B 1 45 ? -2.951 -33.406 -15.523 1 98.25 45 ARG B N 1
ATOM 2277 C CA . ARG B 1 45 ? -4.047 -33.594 -16.469 1 98.25 45 ARG B CA 1
ATOM 2278 C C . ARG B 1 45 ? -4.047 -32.469 -17.516 1 98.25 45 ARG B C 1
ATOM 2280 O O . ARG B 1 45 ? -4.316 -32.719 -18.688 1 98.25 45 ARG B O 1
ATOM 2287 N N . ARG B 1 46 ? -3.746 -31.281 -17.125 1 98.38 46 ARG B N 1
ATOM 2288 C CA . ARG B 1 46 ? -3.625 -30.172 -18.062 1 98.38 46 ARG B CA 1
ATOM 2289 C C . ARG B 1 46 ? -2.494 -30.422 -19.047 1 98.38 46 ARG B C 1
ATOM 2291 O O . ARG B 1 46 ? -2.646 -30.172 -20.25 1 98.38 46 ARG B O 1
ATOM 2298 N N . LEU B 1 47 ? -1.4 -30.922 -18.531 1 98.62 47 LEU B N 1
ATOM 2299 C CA . LEU B 1 47 ? -0.259 -31.234 -19.391 1 98.62 47 LEU B CA 1
ATOM 2300 C C . LEU B 1 47 ? -0.6 -32.344 -20.375 1 98.62 47 LEU B C 1
ATOM 2302 O O . LEU B 1 47 ? -0.195 -32.281 -21.547 1 98.62 47 LEU B O 1
ATOM 2306 N N . GLU B 1 48 ? -1.378 -33.281 -19.938 1 98.31 48 GLU B N 1
ATOM 2307 C CA . GLU B 1 48 ? -1.822 -34.375 -20.797 1 98.31 48 GLU B CA 1
ATOM 2308 C C . GLU B 1 48 ? -2.713 -33.844 -21.922 1 98.31 48 GLU B C 1
ATOM 2310 O O . GLU B 1 48 ? -2.727 -34.406 -23.031 1 98.31 48 GLU B O 1
ATOM 2315 N N . ARG B 1 49 ? -3.35 -32.75 -21.656 1 98.19 49 ARG B N 1
ATOM 2316 C CA . ARG B 1 49 ? -4.23 -32.156 -22.656 1 98.19 49 ARG B CA 1
ATOM 2317 C C . ARG B 1 49 ? -3.459 -31.203 -23.562 1 98.19 49 ARG B C 1
ATOM 2319 O O . ARG B 1 49 ? -4.059 -30.484 -24.375 1 98.19 49 ARG B O 1
ATOM 2326 N N . GLY B 1 50 ? -2.182 -31.031 -23.328 1 98.5 50 GLY B N 1
ATOM 2327 C CA . GLY B 1 50 ? -1.359 -30.312 -24.297 1 98.5 50 GLY B CA 1
ATOM 2328 C C . GLY B 1 50 ? -0.761 -29.047 -23.734 1 98.5 50 GLY B C 1
ATOM 2329 O O . GLY B 1 50 ? 0.038 -28.375 -24.406 1 98.5 50 GLY B O 1
ATOM 2330 N N . GLU B 1 51 ? -1.124 -28.688 -22.531 1 98.56 51 GLU B N 1
ATOM 2331 C CA . GLU B 1 51 ? -0.521 -27.5 -21.922 1 98.56 51 GLU B CA 1
ATOM 2332 C C . GLU B 1 51 ? 0.936 -27.75 -21.547 1 98.56 51 GLU B C 1
ATOM 2334 O O . GLU B 1 51 ? 1.381 -28.906 -21.5 1 98.56 51 GLU B O 1
ATOM 2339 N N . ARG B 1 52 ? 1.652 -26.625 -21.375 1 98.75 52 ARG B N 1
ATOM 2340 C CA . ARG B 1 52 ? 3.051 -26.703 -20.969 1 98.75 52 ARG B CA 1
ATOM 2341 C C . ARG B 1 52 ? 3.297 -25.844 -19.734 1 98.75 52 ARG B C 1
ATOM 2343 O O . ARG B 1 52 ? 2.73 -24.75 -19.594 1 98.75 52 ARG B O 1
ATOM 2350 N N . ARG B 1 53 ? 4.176 -26.328 -18.891 1 98.69 53 ARG B N 1
ATOM 2351 C CA . ARG B 1 53 ? 4.586 -25.547 -17.719 1 98.69 53 ARG B CA 1
ATOM 2352 C C . ARG B 1 53 ? 5.375 -24.312 -18.156 1 98.69 53 ARG B C 1
ATOM 2354 O O . ARG B 1 53 ? 6.23 -24.391 -19.031 1 98.69 53 ARG B O 1
ATOM 2361 N N . VAL B 1 54 ? 5.051 -23.156 -17.5 1 98.88 54 VAL B N 1
ATOM 2362 C CA . VAL B 1 54 ? 5.766 -21.953 -17.891 1 98.88 54 VAL B CA 1
ATOM 2363 C C . VAL B 1 54 ? 6.266 -21.219 -16.656 1 98.88 54 VAL B C 1
ATOM 2365 O O . VAL B 1 54 ? 6.863 -20.141 -16.766 1 98.88 54 VAL B O 1
ATOM 2368 N N . GLY B 1 55 ? 6.027 -21.734 -15.477 1 98.81 55 GLY B N 1
ATOM 2369 C CA . GLY B 1 55 ? 6.531 -21.062 -14.289 1 98.81 55 GLY B CA 1
ATOM 2370 C C . GLY B 1 55 ? 5.762 -21.422 -13.031 1 98.81 55 GLY B C 1
ATOM 2371 O O . GLY B 1 55 ? 5.145 -22.484 -12.961 1 98.81 55 GLY B O 1
ATOM 2372 N N . VAL B 1 56 ? 5.918 -20.562 -11.969 1 98.88 56 VAL B N 1
ATOM 2373 C CA . VAL B 1 56 ? 5.234 -20.75 -10.695 1 98.88 56 VAL B CA 1
ATOM 2374 C C . VAL B 1 56 ? 4.719 -19.406 -10.18 1 98.88 56 VAL B C 1
ATOM 2376 O O . VAL B 1 56 ? 5.188 -18.359 -10.609 1 98.88 56 VAL B O 1
ATOM 2379 N N . LYS B 1 57 ? 3.73 -19.5 -9.406 1 98.81 57 LYS B N 1
ATOM 2380 C CA . LYS B 1 57 ? 3.283 -18.344 -8.641 1 98.81 57 LYS B CA 1
ATOM 2381 C C . LYS B 1 57 ? 3.42 -18.578 -7.141 1 98.81 57 LYS B C 1
ATOM 2383 O O . LYS B 1 57 ? 3.223 -19.703 -6.668 1 98.81 57 LYS B O 1
ATOM 2388 N N . MET B 1 58 ? 3.768 -17.5 -6.438 1 98.06 58 MET B N 1
ATOM 2389 C CA . MET B 1 58 ? 3.904 -17.562 -4.984 1 98.06 58 MET B CA 1
ATOM 2390 C C . MET B 1 58 ? 2.695 -16.938 -4.293 1 98.06 58 MET B C 1
ATOM 2392 O O . MET B 1 58 ? 2.051 -16.047 -4.848 1 98.06 58 MET B O 1
ATOM 2396 N N . GLY B 1 59 ? 2.324 -17.531 -3.164 1 95.88 59 GLY B N 1
ATOM 2397 C CA . GLY B 1 59 ? 1.226 -17.031 -2.352 1 95.88 59 GLY B CA 1
ATOM 2398 C C . GLY B 1 59 ? 1.582 -16.906 -0.883 1 95.88 59 GLY B C 1
ATOM 2399 O O . GLY B 1 59 ? 2.518 -17.547 -0.406 1 95.88 59 GLY B O 1
ATOM 2400 N N . PHE B 1 60 ? 0.795 -16.016 -0.219 1 92.19 60 PHE B N 1
ATOM 2401 C CA . PHE B 1 60 ? 1.005 -15.695 1.188 1 92.19 60 PHE B CA 1
ATOM 2402 C C . PHE B 1 60 ? 2.396 -15.109 1.407 1 92.19 60 PHE B C 1
ATOM 2404 O O . PHE B 1 60 ? 3.133 -15.562 2.285 1 92.19 60 PHE B O 1
ATOM 2411 N N . THR B 1 61 ? 2.676 -14.125 0.528 1 90.31 61 THR B N 1
ATOM 2412 C CA . THR B 1 61 ? 4.004 -13.523 0.559 1 90.31 61 THR B CA 1
ATOM 2413 C C . THR B 1 61 ? 3.986 -12.211 1.338 1 90.31 61 THR B C 1
ATOM 2415 O O . THR B 1 61 ? 4.914 -11.406 1.231 1 90.31 61 THR B O 1
ATOM 2418 N N . SER B 1 62 ? 2.908 -11.914 1.969 1 81.81 62 SER B N 1
ATOM 2419 C CA . SER B 1 62 ? 2.84 -10.812 2.918 1 81.81 62 SER B CA 1
ATOM 2420 C C . SER B 1 62 ? 2.967 -11.305 4.355 1 81.81 62 SER B C 1
ATOM 2422 O O . SER B 1 62 ? 2.236 -12.211 4.773 1 81.81 62 SER B O 1
ATOM 2424 N N . ARG B 1 63 ? 3.887 -10.758 5.066 1 71.75 63 ARG B N 1
ATOM 2425 C CA . ARG B 1 63 ? 4.09 -11.188 6.445 1 71.75 63 ARG B CA 1
ATOM 2426 C C . ARG B 1 63 ? 2.814 -11.023 7.266 1 71.75 63 ARG B C 1
ATOM 2428 O O . ARG B 1 63 ? 2.459 -11.906 8.055 1 71.75 63 ARG B O 1
ATOM 2435 N N . ALA B 1 64 ? 2.232 -9.82 7.027 1 66.5 64 ALA B N 1
ATOM 2436 C CA . ALA B 1 64 ? 0.993 -9.562 7.754 1 66.5 64 ALA B CA 1
ATOM 2437 C C . ALA B 1 64 ? -0.05 -10.633 7.469 1 66.5 64 ALA B C 1
ATOM 2439 O O . ALA B 1 64 ? -0.698 -11.141 8.383 1 66.5 64 ALA B O 1
ATOM 2440 N N . LYS B 1 65 ? -0.099 -11.008 6.227 1 70.31 65 LYS B N 1
ATOM 2441 C CA . LYS B 1 65 ? -1.056 -12.039 5.828 1 70.31 65 LYS B CA 1
ATOM 2442 C C . LYS B 1 65 ? -0.657 -13.398 6.379 1 70.31 65 LYS B C 1
ATOM 2444 O O . LYS B 1 65 ? -1.512 -14.172 6.82 1 70.31 65 LYS B O 1
ATOM 2449 N N . MET B 1 66 ? 0.629 -13.664 6.395 1 77.69 66 MET B N 1
ATOM 2450 C CA . MET B 1 66 ? 1.113 -14.938 6.922 1 77.69 66 MET B CA 1
ATOM 2451 C C . MET B 1 66 ? 0.774 -15.07 8.406 1 77.69 66 MET B C 1
ATOM 2453 O O . MET B 1 66 ? 0.273 -16.109 8.836 1 77.69 66 MET B O 1
ATOM 2457 N N . LEU B 1 67 ? 0.978 -14.039 9.148 1 70.44 67 LEU B N 1
ATOM 2458 C CA . LEU B 1 67 ? 0.685 -14.047 10.578 1 70.44 67 LEU B CA 1
ATOM 2459 C C . LEU B 1 67 ? -0.812 -14.203 10.828 1 70.44 67 LEU B C 1
ATOM 2461 O O . LEU B 1 67 ? -1.224 -14.984 11.688 1 70.44 67 LEU B O 1
ATOM 2465 N N . GLN B 1 68 ? -1.524 -13.492 10.07 1 68.06 68 GLN B N 1
ATOM 2466 C CA . GLN B 1 68 ? -2.977 -13.562 10.188 1 68.06 68 GLN B CA 1
ATOM 2467 C C . GLN B 1 68 ? -3.482 -14.977 9.938 1 68.06 68 GLN B C 1
ATOM 2469 O O . GLN B 1 68 ? -4.434 -15.43 10.586 1 68.06 68 GLN B O 1
ATOM 2474 N N . MET B 1 69 ? -2.744 -15.703 9.023 1 72.12 69 MET B N 1
ATOM 2475 C CA . MET B 1 69 ? -3.197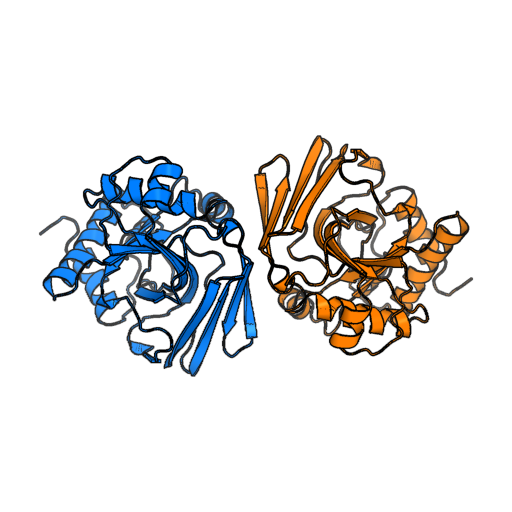 -17.031 8.617 1 72.12 69 MET B CA 1
ATOM 2476 C C . MET B 1 69 ? -2.516 -18.109 9.445 1 72.12 69 MET B C 1
ATOM 2478 O O . MET B 1 69 ? -2.809 -19.297 9.289 1 72.12 69 MET B O 1
ATOM 2482 N N . GLY B 1 70 ? -1.66 -17.672 10.352 1 71.38 70 GLY B N 1
ATOM 2483 C CA . GLY B 1 70 ? -0.929 -18.625 11.172 1 71.38 70 GLY B CA 1
ATOM 2484 C C . GLY B 1 70 ? 0.048 -19.469 10.375 1 71.38 70 GLY B C 1
ATOM 2485 O O . GLY B 1 70 ? 0.311 -20.609 10.727 1 71.38 70 GLY B O 1
ATOM 2486 N N . LEU B 1 71 ? 0.463 -18.891 9.273 1 76.38 71 LEU B N 1
ATOM 2487 C CA . LEU B 1 71 ? 1.36 -19.641 8.391 1 76.38 71 LEU B CA 1
ATOM 2488 C C . LEU B 1 71 ? 2.812 -19.25 8.648 1 76.38 71 LEU B C 1
ATOM 2490 O O . LEU B 1 71 ? 3.104 -18.094 8.961 1 76.38 71 LEU B O 1
ATOM 2494 N N . SER B 1 72 ? 3.594 -20.281 8.508 1 75.94 72 SER B N 1
ATOM 2495 C CA . SER B 1 72 ? 5.02 -20.031 8.688 1 75.94 72 SER B CA 1
ATOM 2496 C C . SER B 1 72 ? 5.766 -20.094 7.355 1 75.94 72 SER B C 1
ATOM 2498 O O . SER B 1 72 ? 6.973 -19.859 7.305 1 75.94 72 SER B O 1
ATOM 2500 N N . ASP B 1 73 ? 4.941 -20.469 6.379 1 85.56 73 ASP B N 1
ATOM 2501 C CA . ASP B 1 73 ? 5.598 -20.578 5.082 1 85.56 73 ASP B CA 1
ATOM 2502 C C . ASP B 1 73 ? 4.684 -20.094 3.959 1 85.56 73 ASP B C 1
ATOM 2504 O O . ASP B 1 73 ? 3.484 -19.891 4.172 1 85.56 73 ASP B O 1
ATOM 2508 N N . VAL B 1 74 ? 5.305 -19.906 2.807 1 93.81 74 VAL B N 1
ATOM 2509 C CA . VAL B 1 74 ? 4.602 -19.516 1.595 1 93.81 74 VAL B CA 1
ATOM 2510 C C . VAL B 1 74 ? 3.889 -20.719 0.985 1 93.81 74 VAL B C 1
ATOM 2512 O O . VAL B 1 74 ? 4.168 -21.859 1.35 1 93.81 74 VAL B O 1
ATOM 2515 N N . ILE B 1 75 ? 2.912 -20.469 0.185 1 96.19 75 ILE B N 1
ATOM 2516 C CA . ILE B 1 75 ? 2.359 -21.484 -0.693 1 96.19 75 ILE B CA 1
ATOM 2517 C C . ILE B 1 75 ? 2.658 -21.141 -2.148 1 96.19 75 ILE B C 1
ATOM 2519 O O . ILE B 1 75 ? 3.158 -20.047 -2.441 1 96.19 75 ILE B O 1
ATOM 2523 N N . TRP B 1 76 ? 2.451 -22.062 -3.035 1 98 76 TRP B N 1
ATOM 2524 C CA . TRP B 1 76 ? 2.805 -21.828 -4.43 1 98 76 TRP B CA 1
ATOM 2525 C C . TRP B 1 76 ? 1.922 -22.641 -5.363 1 98 76 TRP B C 1
ATOM 2527 O O . TRP B 1 76 ? 1.226 -23.562 -4.922 1 98 76 TRP B O 1
ATOM 2537 N N . GLY B 1 77 ? 1.812 -22.203 -6.551 1 98.75 77 GLY B N 1
ATOM 2538 C CA . GLY B 1 77 ? 1.074 -22.859 -7.609 1 98.75 77 GLY B CA 1
ATOM 2539 C C . GLY B 1 77 ? 1.867 -23 -8.898 1 98.75 77 GLY B C 1
ATOM 2540 O O . GLY B 1 77 ? 2.938 -22.406 -9.039 1 98.75 77 GLY B O 1
ATOM 2541 N N . ARG B 1 78 ? 1.344 -23.781 -9.75 1 98.88 78 ARG B N 1
ATOM 2542 C CA . ARG B 1 78 ? 1.986 -24.094 -11.016 1 98.88 78 ARG B CA 1
ATOM 2543 C C . ARG B 1 78 ? 1.33 -23.344 -12.164 1 98.88 78 ARG B C 1
ATOM 2545 O O . ARG B 1 78 ? 0.104 -23.344 -12.297 1 98.88 78 ARG B O 1
ATOM 2552 N N . LEU B 1 79 ? 2.184 -22.719 -13 1 98.94 79 LEU B N 1
ATOM 2553 C CA . LEU B 1 79 ? 1.678 -21.953 -14.133 1 98.94 79 LEU B CA 1
ATOM 2554 C C . LEU B 1 79 ? 1.845 -22.734 -15.438 1 98.94 79 LEU B C 1
ATOM 2556 O O . LEU B 1 79 ? 2.889 -23.344 -15.664 1 98.94 79 LEU B O 1
ATOM 2560 N N . THR B 1 80 ? 0.814 -22.703 -16.281 1 98.88 80 THR B N 1
ATOM 2561 C CA . THR B 1 80 ? 0.899 -23.266 -17.625 1 98.88 80 THR B CA 1
ATOM 2562 C C . THR B 1 80 ? 0.699 -22.172 -18.672 1 98.88 80 THR B C 1
ATOM 2564 O O . THR B 1 80 ? 0.258 -21.062 -18.359 1 98.88 80 THR B O 1
ATOM 2567 N N . ASP B 1 81 ? 1.059 -22.484 -19.938 1 98.69 81 ASP B N 1
ATOM 2568 C CA . ASP B 1 81 ? 0.962 -21.531 -21.047 1 98.69 81 ASP B CA 1
ATOM 2569 C C . ASP B 1 81 ? -0.488 -21.125 -21.281 1 98.69 81 ASP B C 1
ATOM 2571 O O . ASP B 1 81 ? -0.757 -20 -21.703 1 98.69 81 ASP B O 1
ATOM 2575 N N . ALA B 1 82 ? -1.456 -21.969 -21 1 98.12 82 ALA B N 1
ATOM 2576 C CA . ALA B 1 82 ? -2.869 -21.656 -21.203 1 98.12 82 ALA B CA 1
ATOM 2577 C C . ALA B 1 82 ? -3.334 -20.578 -20.203 1 98.12 82 ALA B C 1
ATOM 2579 O O . ALA B 1 82 ? -4.379 -19.969 -20.406 1 98.12 82 ALA B O 1
ATOM 2580 N N . MET B 1 83 ? -2.604 -20.344 -19.125 1 98.44 83 MET B N 1
ATOM 2581 C CA . MET B 1 83 ? -2.936 -19.359 -18.094 1 98.44 83 MET B CA 1
ATOM 2582 C C . MET B 1 83 ? -2.387 -17.984 -18.469 1 98.44 83 MET B C 1
ATOM 2584 O O . MET B 1 83 ? -2.777 -16.984 -17.875 1 98.44 83 MET B O 1
ATOM 2588 N N . GLN B 1 84 ? -1.439 -17.938 -19.328 1 98.38 84 GLN B N 1
ATOM 2589 C CA . GLN B 1 84 ? -0.851 -16.672 -19.734 1 98.38 84 GLN B CA 1
ATOM 2590 C C . GLN B 1 84 ? -1.754 -15.93 -20.719 1 98.38 84 GLN B C 1
ATOM 2592 O O . GLN B 1 84 ? -1.979 -16.391 -21.828 1 98.38 84 GLN B O 1
ATOM 2597 N N . LEU B 1 85 ? -2.244 -14.836 -20.312 1 98.06 85 LEU B N 1
ATOM 2598 C CA . LEU B 1 85 ? -3.131 -14 -21.125 1 98.06 85 LEU B CA 1
ATOM 2599 C C . LEU B 1 85 ? -2.354 -12.891 -21.812 1 98.06 85 LEU B C 1
ATOM 2601 O O . LEU B 1 85 ? -1.405 -12.344 -21.25 1 98.06 85 LEU B O 1
ATOM 2605 N N . GLU B 1 86 ? -2.793 -12.547 -22.969 1 96.75 86 GLU B N 1
ATOM 2606 C CA . GLU B 1 86 ? -2.131 -11.469 -23.688 1 96.75 86 GLU B CA 1
ATOM 2607 C C . GLU B 1 86 ? -2.408 -10.117 -23.031 1 96.75 86 GLU B C 1
ATOM 2609 O O . GLU B 1 86 ? -3.533 -9.844 -22.609 1 96.75 86 GLU B O 1
ATOM 2614 N N . GLU B 1 87 ? -1.348 -9.344 -22.922 1 95.5 87 GLU B N 1
ATOM 2615 C CA . GLU B 1 87 ? -1.495 -7.984 -22.422 1 95.5 87 GLU B CA 1
ATOM 2616 C C . GLU B 1 87 ? -2.494 -7.191 -23.266 1 95.5 87 GLU B C 1
ATOM 2618 O O . GLU B 1 87 ? -2.408 -7.184 -24.484 1 95.5 87 GLU B O 1
ATOM 2623 N N . GLY B 1 88 ? -3.441 -6.613 -22.594 1 95.88 88 GLY B N 1
ATOM 2624 C CA . GLY B 1 88 ? -4.438 -5.801 -23.281 1 95.88 88 GLY B CA 1
ATOM 2625 C C . GLY B 1 88 ? -5.566 -6.621 -23.875 1 95.88 88 GLY B C 1
ATOM 2626 O O . GLY B 1 88 ? -6.453 -6.078 -24.531 1 95.88 88 GLY B O 1
ATOM 2627 N N . ALA B 1 89 ? -5.617 -7.875 -23.578 1 94.94 89 ALA B N 1
ATOM 2628 C CA . ALA B 1 89 ? -6.582 -8.758 -24.234 1 94.94 89 ALA B CA 1
ATOM 2629 C C . ALA B 1 89 ? -7.957 -8.648 -23.578 1 94.94 89 ALA B C 1
ATOM 2631 O O . ALA B 1 89 ? -8.086 -8.117 -22.469 1 94.94 89 ALA B O 1
ATOM 2632 N N . ASP B 1 90 ? -8.922 -9.07 -24.391 1 97.88 90 ASP B N 1
ATOM 2633 C CA . ASP B 1 90 ? -10.219 -9.422 -23.812 1 97.88 90 ASP B CA 1
ATOM 2634 C C . ASP B 1 90 ? -10.18 -10.812 -23.188 1 97.88 90 ASP B C 1
ATOM 2636 O O . ASP B 1 90 ? -9.875 -11.797 -23.859 1 97.88 90 ASP B O 1
ATOM 2640 N N . VAL B 1 91 ? -10.43 -10.836 -21.906 1 98.25 91 VAL B N 1
ATOM 2641 C CA . VAL B 1 91 ? -10.469 -12.094 -21.172 1 98.25 91 VAL B CA 1
ATOM 2642 C C . VAL B 1 91 ? -11.914 -12.492 -20.906 1 98.25 91 VAL B C 1
ATOM 2644 O O . VAL B 1 91 ? -12.672 -11.734 -20.297 1 98.25 91 VAL B O 1
ATOM 2647 N N . GLN B 1 92 ? -12.289 -13.664 -21.328 1 98.12 92 GLN B N 1
ATOM 2648 C CA . GLN B 1 92 ? -13.672 -14.117 -21.172 1 98.12 92 GLN B CA 1
ATOM 2649 C C . GLN B 1 92 ? -13.961 -14.5 -19.719 1 98.12 92 GLN B C 1
ATOM 2651 O O . GLN B 1 92 ? -13.312 -15.383 -19.156 1 98.12 92 GLN B O 1
ATOM 2656 N N . ARG B 1 93 ? -14.984 -13.859 -19.172 1 97.81 93 ARG B N 1
ATOM 2657 C CA . ARG B 1 93 ? -15.398 -14.148 -17.797 1 97.81 93 ARG B CA 1
ATOM 2658 C C . ARG B 1 93 ? -15.773 -15.625 -17.641 1 97.81 93 ARG B C 1
ATOM 2660 O O . ARG B 1 93 ? -15.586 -16.203 -16.578 1 97.81 93 ARG B O 1
ATOM 2667 N N . SER B 1 94 ? -16.234 -16.219 -18.719 1 97.31 94 SER B N 1
ATOM 2668 C CA . SER B 1 94 ? -16.75 -17.578 -18.688 1 97.31 94 SER B CA 1
ATOM 2669 C C . SER B 1 94 ? -15.633 -18.594 -18.406 1 97.31 94 SER B C 1
ATOM 2671 O O . SER B 1 94 ? -15.898 -19.75 -18.094 1 97.31 94 SER B O 1
ATOM 2673 N N . ARG B 1 95 ? -14.398 -18.141 -18.453 1 97 95 ARG B N 1
ATOM 2674 C CA . ARG B 1 95 ? -13.258 -19 -18.172 1 97 95 ARG B CA 1
ATOM 2675 C C . ARG B 1 95 ? -13.117 -19.234 -16.672 1 97 95 ARG B C 1
ATOM 2677 O O . ARG B 1 95 ? -12.383 -20.125 -16.234 1 97 95 ARG B O 1
ATOM 2684 N N . PHE B 1 96 ? -13.828 -18.438 -15.844 1 98.06 96 PHE B N 1
ATOM 2685 C CA . PHE B 1 96 ? -13.578 -18.422 -14.406 1 98.06 96 PHE B CA 1
ATOM 2686 C C . PHE B 1 96 ? -14.875 -18.656 -13.633 1 98.06 96 PHE B C 1
ATOM 2688 O O . PHE B 1 96 ? -15.961 -18.422 -14.156 1 98.06 96 PHE B O 1
ATOM 2695 N N . VAL B 1 97 ? -14.766 -19.047 -12.398 1 97.88 97 VAL B N 1
ATOM 2696 C CA . VAL B 1 97 ? -15.891 -19.219 -11.492 1 97.88 97 VAL B CA 1
ATOM 2697 C C . VAL B 1 97 ? -16.266 -17.891 -10.859 1 97.88 97 VAL B C 1
ATOM 2699 O O . VAL B 1 97 ? -17.359 -17.375 -11.094 1 97.88 97 VAL B O 1
ATOM 2702 N N . HIS B 1 98 ? -15.469 -17.25 -10.094 1 97.62 98 HIS B N 1
ATOM 2703 C CA . HIS B 1 98 ? -15.625 -15.938 -9.469 1 97.62 98 HIS B CA 1
ATOM 2704 C C . HIS B 1 98 ? -14.273 -15.242 -9.312 1 97.62 98 HIS B C 1
ATOM 2706 O O . HIS B 1 98 ? -13.766 -15.102 -8.203 1 97.62 98 HIS B O 1
ATOM 2712 N N . PRO B 1 99 ? -13.75 -14.695 -10.367 1 98 99 PRO B N 1
ATOM 2713 C CA . PRO B 1 99 ? -12.359 -14.25 -10.453 1 98 99 PRO B CA 1
ATOM 2714 C C . PRO B 1 99 ? -12.094 -12.977 -9.648 1 98 99 PRO B C 1
ATOM 2716 O O . PRO B 1 99 ? -12.977 -12.125 -9.531 1 98 99 PRO B O 1
ATOM 2719 N N . ARG B 1 100 ? -10.953 -12.922 -9.07 1 98.56 100 ARG B N 1
ATOM 2720 C CA . ARG B 1 100 ? -10.336 -11.742 -8.477 1 98.56 100 ARG B CA 1
ATOM 2721 C C . ARG B 1 100 ? -9 -11.43 -9.133 1 98.56 100 ARG B C 1
ATOM 2723 O O . ARG B 1 100 ? -8.461 -12.25 -9.883 1 98.56 100 ARG B O 1
ATOM 2730 N N . VAL B 1 101 ? -8.523 -10.242 -8.906 1 98.75 101 VAL B N 1
ATOM 2731 C CA . VAL B 1 101 ? -7.262 -9.844 -9.523 1 98.75 101 VAL B CA 1
ATOM 2732 C C . VAL B 1 101 ? -6.355 -9.188 -8.484 1 98.75 101 VAL B C 1
ATOM 2734 O O . VAL B 1 101 ? -6.836 -8.508 -7.574 1 98.75 101 VAL B O 1
ATOM 2737 N N . GLU B 1 102 ? -5.125 -9.438 -8.555 1 98.25 102 GLU B N 1
ATOM 2738 C CA . GLU B 1 102 ? -4.133 -8.836 -7.668 1 98.25 102 GLU B CA 1
ATOM 2739 C C . GLU B 1 102 ? -2.881 -8.422 -8.438 1 98.25 102 GLU B C 1
ATOM 2741 O O . GLU B 1 102 ? -2.486 -9.094 -9.391 1 98.25 102 GLU B O 1
ATOM 2746 N N . PRO B 1 103 ? -2.252 -7.32 -8.055 1 98.44 103 PRO B N 1
ATOM 2747 C CA . PRO B 1 103 ? -1.01 -6.875 -8.695 1 98.44 103 PRO B CA 1
ATOM 2748 C C . PRO B 1 103 ? 0.219 -7.621 -8.18 1 98.44 103 PRO B C 1
ATOM 2750 O O . PRO B 1 103 ? 0.341 -7.852 -6.973 1 98.44 103 PRO B O 1
ATOM 2753 N N . GLU B 1 104 ? 1.067 -8.016 -9.117 1 98.19 104 GLU B N 1
ATOM 2754 C CA . GLU B 1 104 ? 2.289 -8.75 -8.797 1 98.19 104 GLU B CA 1
ATOM 2755 C C . GLU B 1 104 ? 3.482 -8.195 -9.57 1 98.19 104 GLU B C 1
ATOM 2757 O O . GLU B 1 104 ? 3.316 -7.379 -10.477 1 98.19 104 GLU B O 1
ATOM 2762 N N . LEU B 1 105 ? 4.648 -8.555 -9.125 1 98.81 105 LEU B N 1
ATOM 2763 C CA . LEU B 1 105 ? 5.859 -8.469 -9.93 1 98.81 105 LEU B CA 1
ATOM 2764 C C . LEU B 1 105 ? 6.227 -9.836 -10.508 1 98.81 105 LEU B C 1
ATOM 2766 O O . LEU B 1 105 ? 6.16 -10.844 -9.805 1 98.81 105 LEU B O 1
ATOM 2770 N N . ALA B 1 106 ? 6.594 -9.844 -11.773 1 98.94 106 ALA B N 1
ATOM 2771 C CA . ALA B 1 106 ? 7.02 -11.078 -12.422 1 98.94 106 ALA B CA 1
ATOM 2772 C C . ALA B 1 106 ? 8.523 -11.086 -12.672 1 98.94 106 ALA B C 1
ATOM 2774 O O . ALA B 1 106 ? 9.102 -10.055 -13.031 1 98.94 106 ALA B O 1
ATOM 2775 N N . PHE B 1 107 ? 9.117 -12.203 -12.477 1 98.94 107 PHE B N 1
ATOM 2776 C CA . PHE B 1 107 ? 10.484 -12.469 -12.891 1 98.94 107 PHE B CA 1
ATOM 2777 C C . PHE B 1 107 ? 10.523 -13.398 -14.094 1 98.94 107 PHE B C 1
ATOM 2779 O O . PHE B 1 107 ? 9.797 -14.398 -14.141 1 98.94 107 PHE B O 1
ATOM 2786 N N . LEU B 1 108 ? 11.328 -13.047 -15.062 1 98.94 108 LEU B N 1
ATOM 2787 C CA . LEU B 1 108 ? 11.703 -13.961 -16.141 1 98.94 108 LEU B CA 1
ATOM 2788 C C . LEU B 1 108 ? 13.094 -14.539 -15.906 1 98.94 108 LEU B C 1
ATOM 2790 O O . LEU B 1 108 ? 14.062 -13.789 -15.734 1 98.94 108 LEU B O 1
ATOM 2794 N N . LEU B 1 109 ? 13.211 -15.852 -15.984 1 98.88 109 LEU B N 1
ATOM 2795 C CA . LEU B 1 109 ? 14.484 -16.484 -15.688 1 98.88 109 LEU B CA 1
ATOM 2796 C C . LEU B 1 109 ? 15.266 -16.766 -16.969 1 98.88 109 LEU B C 1
ATOM 2798 O O . LEU B 1 109 ? 14.688 -17.188 -17.969 1 98.88 109 LEU B O 1
ATOM 2802 N N . LYS B 1 110 ? 16.578 -16.547 -16.891 1 98.75 110 LYS B N 1
ATOM 2803 C CA . LYS B 1 110 ? 17.438 -16.906 -18.016 1 98.75 110 LYS B CA 1
ATOM 2804 C C . LYS B 1 110 ? 18.25 -18.156 -17.688 1 98.75 110 LYS B C 1
ATOM 2806 O O . LYS B 1 110 ? 18.875 -18.734 -18.578 1 98.75 110 LYS B O 1
ATOM 2811 N N . LYS B 1 111 ? 18.266 -18.547 -16.438 1 98.25 111 LYS B N 1
ATOM 2812 C CA . LYS B 1 111 ? 18.938 -19.734 -15.938 1 98.25 111 LYS B CA 1
ATOM 2813 C C . LYS B 1 111 ? 18.078 -20.469 -14.906 1 98.25 111 LYS B C 1
ATOM 2815 O O . LYS B 1 111 ? 17.266 -19.859 -14.219 1 98.25 111 LYS B O 1
ATOM 2820 N N . PRO B 1 112 ? 18.312 -21.766 -14.805 1 98.25 112 PRO B N 1
ATOM 2821 C CA . PRO B 1 112 ? 17.562 -22.5 -13.789 1 98.25 112 PRO B CA 1
ATOM 2822 C C . PRO B 1 112 ? 17.969 -22.141 -12.359 1 98.25 112 PRO B C 1
ATOM 2824 O O . PRO B 1 112 ? 19.078 -21.625 -12.148 1 98.25 112 PRO B O 1
ATOM 2827 N N . LEU B 1 113 ? 17.062 -22.297 -11.453 1 98 113 LEU B N 1
ATOM 2828 C CA . LEU B 1 113 ? 17.312 -22.203 -10.023 1 98 113 LEU B CA 1
ATOM 2829 C C . LEU B 1 113 ? 16.938 -23.5 -9.32 1 98 113 LEU B C 1
ATOM 2831 O O . LEU B 1 113 ? 15.781 -23.922 -9.352 1 98 113 LEU B O 1
ATOM 2835 N N . THR B 1 114 ? 18.016 -24.141 -8.742 1 92.25 114 THR B N 1
ATOM 2836 C CA . THR B 1 114 ? 17.797 -25.516 -8.281 1 92.25 114 THR B CA 1
ATOM 2837 C C . THR B 1 114 ? 17.922 -25.594 -6.762 1 92.25 114 THR B C 1
ATOM 2839 O O . THR B 1 114 ? 19.031 -25.75 -6.23 1 92.25 114 THR B O 1
ATOM 2842 N N . GLY B 1 115 ? 16.906 -25.203 -6.031 1 93 115 GLY B N 1
ATOM 2843 C CA . GLY B 1 115 ? 16.891 -25.438 -4.598 1 93 115 GLY B CA 1
ATOM 2844 C C . GLY B 1 115 ? 17.172 -24.188 -3.785 1 93 115 GLY B C 1
ATOM 2845 O O . GLY B 1 115 ? 16.562 -23.141 -4.016 1 93 115 GLY B O 1
ATOM 2846 N N . LYS B 1 116 ? 18.141 -24.453 -2.787 1 95.19 116 LYS B N 1
ATOM 2847 C CA . LYS B 1 116 ? 18.484 -23.344 -1.905 1 95.19 116 LYS B CA 1
ATOM 2848 C C . LYS B 1 116 ? 19.5 -22.422 -2.566 1 95.19 116 LYS B C 1
ATOM 2850 O O . LYS B 1 116 ? 20.609 -22.844 -2.891 1 95.19 116 LYS B O 1
ATOM 2855 N N . VAL B 1 117 ? 19.125 -21.234 -2.818 1 98.12 117 VAL B N 1
ATOM 2856 C CA . VAL B 1 117 ? 20 -20.25 -3.455 1 98.12 117 VAL B CA 1
ATOM 2857 C C . VAL B 1 117 ? 20.031 -18.969 -2.629 1 98.12 117 VAL B C 1
ATOM 2859 O O . VAL B 1 117 ? 19.094 -18.703 -1.861 1 98.12 117 VAL B O 1
ATOM 2862 N N . THR B 1 118 ? 21.141 -18.25 -2.754 1 97.56 118 THR B N 1
ATOM 2863 C CA . THR B 1 118 ? 21.219 -16.922 -2.152 1 97.56 118 THR B CA 1
ATOM 2864 C C . THR B 1 118 ? 20.453 -15.898 -2.986 1 97.56 118 THR B C 1
ATOM 2866 O O . THR B 1 118 ? 20.094 -16.172 -4.133 1 97.56 118 THR B O 1
ATOM 2869 N N . GLY B 1 119 ? 20.219 -14.836 -2.412 1 97.69 119 GLY B N 1
ATOM 2870 C CA . GLY B 1 119 ? 19.625 -13.742 -3.16 1 97.69 119 GLY B CA 1
ATOM 2871 C C . GLY B 1 119 ? 20.422 -13.359 -4.395 1 97.69 119 GLY B C 1
ATOM 2872 O O . GLY B 1 119 ? 19.844 -13.117 -5.457 1 97.69 119 GLY B O 1
ATOM 2873 N N . ALA B 1 120 ? 21.672 -13.281 -4.238 1 97.75 120 ALA B N 1
ATOM 2874 C CA . ALA B 1 120 ? 22.562 -12.906 -5.344 1 97.75 120 ALA B CA 1
ATOM 2875 C C . ALA B 1 120 ? 22.484 -13.922 -6.477 1 97.75 120 ALA B C 1
ATOM 2877 O O . ALA B 1 120 ? 22.453 -13.555 -7.652 1 97.75 120 ALA B O 1
ATOM 2878 N N . GLU B 1 121 ? 22.438 -15.148 -6.125 1 98 121 GLU B N 1
ATOM 2879 C CA . GLU B 1 121 ? 22.297 -16.203 -7.121 1 98 121 GLU B CA 1
ATOM 2880 C C . GLU B 1 121 ? 20.969 -16.109 -7.852 1 98 121 GLU B C 1
ATOM 2882 O O . GLU B 1 121 ? 20.906 -16.266 -9.07 1 98 121 GLU B O 1
ATOM 2887 N N . ALA B 1 122 ? 19.938 -15.906 -7.082 1 98.69 122 ALA B N 1
ATOM 2888 C CA . ALA B 1 122 ? 18.609 -15.773 -7.672 1 98.69 122 ALA B CA 1
ATOM 2889 C C . ALA B 1 122 ? 18.547 -14.609 -8.656 1 98.69 122 ALA B C 1
ATOM 2891 O O . ALA B 1 122 ? 18.078 -14.75 -9.781 1 98.69 122 ALA B O 1
ATOM 2892 N N . LEU B 1 123 ? 19.109 -13.508 -8.203 1 98.56 123 LEU B N 1
ATOM 2893 C CA . LEU B 1 123 ? 19.094 -12.32 -9.047 1 98.56 123 LEU B CA 1
ATOM 2894 C C . LEU B 1 123 ? 19.875 -12.547 -10.336 1 98.56 123 LEU B C 1
ATOM 2896 O O . LEU B 1 123 ? 19.469 -12.094 -11.406 1 98.56 123 LEU B O 1
ATOM 2900 N N . ALA B 1 124 ? 20.953 -13.25 -10.25 1 98.31 124 ALA B N 1
ATOM 2901 C CA . ALA B 1 124 ? 21.797 -13.523 -11.406 1 98.31 124 ALA B CA 1
ATOM 2902 C C . ALA B 1 124 ? 21.062 -14.367 -12.438 1 98.31 124 ALA B C 1
ATOM 2904 O O . ALA B 1 124 ? 21.438 -14.391 -13.609 1 98.31 124 ALA B O 1
ATOM 2905 N N . ALA B 1 125 ? 20.016 -15.039 -12 1 98.69 125 ALA B N 1
ATOM 2906 C CA . ALA B 1 125 ? 19.25 -15.906 -12.898 1 98.69 125 ALA B CA 1
ATOM 2907 C C . ALA B 1 125 ? 18.109 -15.141 -13.562 1 98.69 125 ALA B C 1
ATOM 2909 O O . ALA B 1 125 ? 17.422 -15.672 -14.438 1 98.69 125 ALA B O 1
ATOM 2910 N N . VAL B 1 126 ? 17.875 -13.93 -13.203 1 98.88 126 VAL B N 1
ATOM 2911 C CA . VAL B 1 126 ? 16.75 -13.156 -13.703 1 98.88 126 VAL B CA 1
ATOM 2912 C C . VAL B 1 126 ? 17.141 -12.477 -15.016 1 98.88 126 VAL B C 1
ATOM 2914 O O . VAL B 1 126 ? 18.141 -11.766 -15.078 1 98.88 126 VAL B O 1
ATOM 2917 N N . GLU B 1 127 ? 16.391 -12.75 -16.016 1 98.88 127 GLU B N 1
ATOM 2918 C CA . GLU B 1 127 ? 16.547 -12.078 -17.297 1 98.88 127 GLU B CA 1
ATOM 2919 C C . GLU B 1 127 ? 15.898 -10.695 -17.266 1 98.88 127 GLU B C 1
ATOM 2921 O O . GLU B 1 127 ? 16.484 -9.719 -17.75 1 98.88 127 GLU B O 1
ATOM 2926 N N . ALA B 1 128 ? 14.75 -10.633 -16.75 1 98.88 128 ALA B N 1
ATOM 2927 C CA . ALA B 1 128 ? 13.961 -9.406 -16.766 1 98.88 128 ALA B CA 1
ATOM 2928 C C . ALA B 1 128 ? 12.875 -9.438 -15.703 1 98.88 128 ALA B C 1
ATOM 2930 O O . ALA B 1 128 ? 12.562 -10.5 -15.156 1 98.88 128 ALA B O 1
ATOM 2931 N N . ILE B 1 129 ? 12.336 -8.273 -15.344 1 98.94 129 ILE B N 1
ATOM 2932 C CA . ILE B 1 129 ? 11.219 -8.109 -14.422 1 98.94 129 ILE B CA 1
ATOM 2933 C C . ILE B 1 129 ? 10.102 -7.332 -15.102 1 98.94 129 ILE B C 1
ATOM 2935 O O . ILE B 1 129 ? 10.336 -6.621 -16.078 1 98.94 129 ILE B O 1
ATOM 2939 N N . ALA B 1 130 ? 8.867 -7.488 -14.594 1 98.94 130 ALA B N 1
ATOM 2940 C CA . ALA B 1 130 ? 7.73 -6.793 -15.195 1 98.94 130 ALA B CA 1
ATOM 2941 C C . ALA B 1 130 ? 6.578 -6.672 -14.203 1 98.94 130 ALA B C 1
ATOM 2943 O O . ALA B 1 130 ? 6.418 -7.523 -13.32 1 98.94 130 ALA B O 1
ATOM 2944 N N . PRO B 1 131 ? 5.762 -5.555 -14.344 1 98.88 131 PRO B N 1
ATOM 2945 C CA . PRO B 1 131 ? 4.461 -5.602 -13.672 1 98.88 131 PRO B CA 1
ATOM 2946 C C . PRO B 1 131 ? 3.57 -6.727 -14.188 1 98.88 131 PRO B C 1
ATOM 2948 O O . PRO B 1 131 ? 3.588 -7.039 -15.375 1 98.88 131 PRO B O 1
ATOM 2951 N N . ALA B 1 132 ? 2.844 -7.27 -13.297 1 98.88 132 ALA B N 1
ATOM 2952 C CA . ALA B 1 132 ? 1.94 -8.344 -13.695 1 98.88 132 ALA B CA 1
ATOM 2953 C C . ALA B 1 132 ? 0.645 -8.297 -12.891 1 98.88 132 ALA B C 1
ATOM 2955 O O . ALA B 1 132 ? 0.602 -7.715 -11.805 1 98.88 132 ALA B O 1
ATOM 2956 N N . LEU B 1 133 ? -0.385 -8.773 -13.469 1 98.94 133 LEU B N 1
ATOM 2957 C CA . LEU B 1 133 ? -1.664 -9.039 -12.82 1 98.94 133 LEU B CA 1
ATOM 2958 C C . LEU B 1 133 ? -1.963 -10.531 -12.797 1 98.94 133 LEU B C 1
ATOM 2960 O O . LEU B 1 133 ? -1.899 -11.203 -13.828 1 98.94 133 LEU B O 1
ATOM 2964 N N . GLU B 1 134 ? -2.174 -11.062 -11.609 1 98.81 134 GLU B N 1
ATOM 2965 C CA . GLU B 1 134 ? -2.652 -12.438 -11.523 1 98.81 134 GLU B CA 1
ATOM 2966 C C . GLU B 1 134 ? -4.168 -12.484 -11.344 1 98.81 134 GLU B C 1
ATOM 2968 O O . GLU B 1 134 ? -4.719 -11.773 -10.5 1 98.81 134 GLU B O 1
ATOM 2973 N N . LEU B 1 135 ? -4.812 -13.211 -12.195 1 98.62 135 LEU B N 1
ATOM 2974 C CA . LEU B 1 135 ? -6.207 -13.586 -11.977 1 98.62 135 LEU B CA 1
ATOM 2975 C C . LEU B 1 135 ? -6.305 -14.844 -11.117 1 98.62 135 LEU B C 1
ATOM 2977 O O . LEU B 1 135 ? -5.891 -15.922 -11.539 1 98.62 135 LEU B O 1
ATOM 2981 N N . ILE B 1 136 ? -6.816 -14.633 -9.938 1 98.44 136 ILE B N 1
ATOM 2982 C CA . ILE B 1 136 ? -7.051 -15.789 -9.078 1 98.44 136 ILE B CA 1
ATOM 2983 C C . ILE 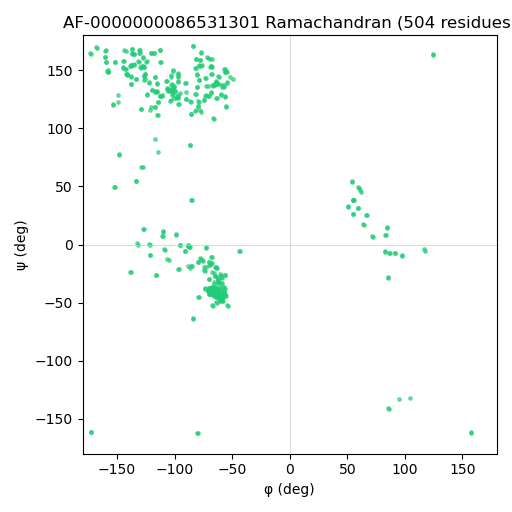B 1 136 ? -8.531 -16.156 -9.102 1 98.44 136 ILE B C 1
ATOM 2985 O O . ILE B 1 136 ? -9.391 -15.297 -9.32 1 98.44 136 ILE B O 1
ATOM 2989 N N . ASP B 1 137 ? -8.727 -17.406 -8.922 1 98.06 137 ASP B N 1
ATOM 2990 C CA . ASP B 1 137 ? -10.078 -17.969 -8.898 1 98.06 137 ASP B CA 1
ATOM 2991 C C . ASP B 1 137 ? -10.148 -19.188 -7.98 1 98.06 137 ASP B C 1
ATOM 2993 O O . ASP B 1 137 ? -9.266 -20.047 -8.016 1 98.06 137 ASP B O 1
ATOM 2997 N N . SER B 1 138 ? -11.094 -19.141 -7.109 1 97.44 138 SER B N 1
ATOM 2998 C CA . SER B 1 138 ? -11.305 -20.328 -6.289 1 97.44 138 SER B CA 1
ATOM 2999 C C . SER B 1 138 ? -12.398 -21.219 -6.875 1 97.44 138 SER B C 1
ATOM 3001 O O . SER B 1 138 ? -13.492 -20.75 -7.172 1 97.44 138 SER B O 1
ATOM 3003 N N . ARG B 1 139 ? -12.062 -22.484 -6.98 1 98 139 ARG B N 1
ATOM 3004 C CA . ARG B 1 139 ? -13.094 -23.406 -7.426 1 98 139 ARG B CA 1
ATOM 3005 C C . ARG B 1 139 ? -14.078 -23.719 -6.305 1 98 139 ARG B C 1
ATOM 3007 O O . ARG B 1 139 ? -15.172 -24.234 -6.551 1 98 139 ARG B O 1
ATOM 3014 N N . TYR B 1 140 ? -13.727 -23.344 -5.102 1 98.12 140 TYR B N 1
ATOM 3015 C CA . TYR B 1 140 ? -14.609 -23.594 -3.969 1 98.12 140 TYR B CA 1
ATOM 3016 C C . TYR B 1 140 ? -15.719 -22.547 -3.904 1 98.12 140 TYR B C 1
ATOM 3018 O O . TYR B 1 140 ? -15.484 -21.359 -4.145 1 98.12 140 TYR B O 1
ATOM 3026 N N . ARG B 1 141 ? -16.875 -22.984 -3.445 1 96.94 141 ARG B N 1
ATOM 3027 C CA . ARG B 1 141 ? -18.031 -22.109 -3.291 1 96.94 141 ARG B CA 1
ATOM 3028 C C . ARG B 1 141 ? -17.703 -20.953 -2.357 1 96.94 141 ARG B C 1
ATOM 3030 O O . ARG B 1 141 ? -17.047 -21.125 -1.329 1 96.94 141 ARG B O 1
ATOM 3037 N N . ASN B 1 142 ? -18.125 -19.766 -2.793 1 94.19 142 ASN B N 1
ATOM 3038 C CA . ASN B 1 142 ? -18.047 -18.547 -2.006 1 94.19 142 ASN B CA 1
ATOM 3039 C C . ASN B 1 142 ? -16.609 -18.156 -1.699 1 94.19 142 ASN B C 1
ATOM 3041 O O . ASN B 1 142 ? -16.344 -17.422 -0.743 1 94.19 142 ASN B O 1
ATOM 3045 N N . PHE B 1 143 ? -15.727 -18.766 -2.504 1 95.12 143 PHE B N 1
ATOM 3046 C CA . PHE B 1 143 ? -14.312 -18.453 -2.342 1 95.12 143 PHE B CA 1
ATOM 3047 C C . PHE B 1 143 ? -13.844 -18.781 -0.931 1 95.12 143 PHE B C 1
ATOM 3049 O O . PHE B 1 143 ? -13.062 -18.031 -0.336 1 95.12 143 PHE B O 1
ATOM 3056 N N . LYS B 1 144 ? -14.453 -19.812 -0.33 1 94.38 144 LYS B N 1
ATOM 3057 C CA . LYS B 1 144 ? -14.086 -20.281 1.006 1 94.38 144 LYS B CA 1
ATOM 3058 C C . LYS B 1 144 ? -13.297 -21.594 0.939 1 94.38 144 LYS B C 1
ATOM 3060 O O . LYS B 1 144 ? -13.664 -22.5 0.208 1 94.38 144 LYS B O 1
ATOM 3065 N N . PHE B 1 145 ? -12.211 -21.641 1.664 1 95.5 145 PHE B N 1
ATOM 3066 C CA . PHE B 1 145 ? -11.375 -22.828 1.645 1 95.5 145 PHE B CA 1
ATOM 3067 C C . PHE B 1 145 ? -10.477 -22.891 2.877 1 95.5 145 PHE B C 1
ATOM 3069 O O . PHE B 1 145 ? -10.25 -21.875 3.529 1 95.5 145 PHE B O 1
ATOM 3076 N N . THR B 1 146 ? -10.031 -24.078 3.223 1 93.94 146 THR B N 1
ATOM 3077 C CA . THR B 1 146 ? -8.93 -24.266 4.16 1 93.94 146 THR B CA 1
ATOM 3078 C C . THR B 1 146 ? -7.59 -24.156 3.441 1 93.94 146 THR B C 1
ATOM 3080 O O . THR B 1 146 ? -7.539 -24.125 2.211 1 93.94 146 THR B O 1
ATOM 3083 N N . LEU B 1 147 ? -6.492 -24.125 4.176 1 93.94 147 LEU B N 1
ATOM 3084 C CA . LEU B 1 147 ? -5.156 -24.016 3.594 1 93.94 147 LEU B CA 1
ATOM 3085 C C . LEU B 1 147 ? -4.863 -25.188 2.672 1 93.94 147 LEU B C 1
ATOM 3087 O O . LEU B 1 147 ? -4.461 -25 1.522 1 93.94 147 LEU B O 1
ATOM 3091 N N . PRO B 1 148 ? -5.109 -26.422 3.104 1 96.06 148 PRO B N 1
ATOM 3092 C CA . PRO B 1 148 ? -4.863 -27.531 2.172 1 96.06 148 PRO B CA 1
ATOM 3093 C C . PRO B 1 148 ? -5.746 -27.453 0.929 1 96.06 148 PRO B C 1
ATOM 3095 O O . PRO B 1 148 ? -5.305 -27.812 -0.169 1 96.06 148 PRO B O 1
ATOM 3098 N N . GLU B 1 149 ? -6.941 -26.938 1.125 1 96.94 149 GLU B N 1
ATOM 3099 C CA . GLU B 1 149 ? -7.867 -26.859 -0 1 96.94 149 GLU B CA 1
ATOM 3100 C C . GLU B 1 149 ? -7.371 -25.891 -1.062 1 96.94 149 GLU B C 1
ATOM 3102 O O . GLU B 1 149 ? -7.414 -26.188 -2.258 1 96.94 149 GLU B O 1
ATOM 3107 N N . VAL B 1 150 ? -6.883 -24.766 -0.635 1 97.12 150 VAL B N 1
ATOM 3108 C CA . VAL B 1 150 ? -6.438 -23.781 -1.62 1 97.12 150 VAL B CA 1
ATOM 3109 C C . VAL B 1 150 ? -5.168 -24.281 -2.307 1 97.12 150 VAL B C 1
ATOM 3111 O O . VAL B 1 150 ? -4.965 -24.047 -3.5 1 97.12 150 VAL B O 1
ATOM 3114 N N . ILE B 1 151 ? -4.328 -24.906 -1.599 1 97.5 151 ILE B N 1
ATOM 3115 C CA . ILE B 1 151 ? -3.125 -25.484 -2.189 1 97.5 151 ILE B CA 1
ATOM 3116 C C . ILE B 1 151 ? -3.514 -26.516 -3.248 1 97.5 151 ILE B C 1
ATOM 3118 O O . ILE B 1 151 ? -2.982 -26.5 -4.363 1 97.5 151 ILE B O 1
ATOM 3122 N N . ALA B 1 152 ? -4.484 -27.344 -2.91 1 98.31 152 ALA B N 1
ATOM 3123 C CA . ALA B 1 152 ? -4.945 -28.375 -3.834 1 98.31 1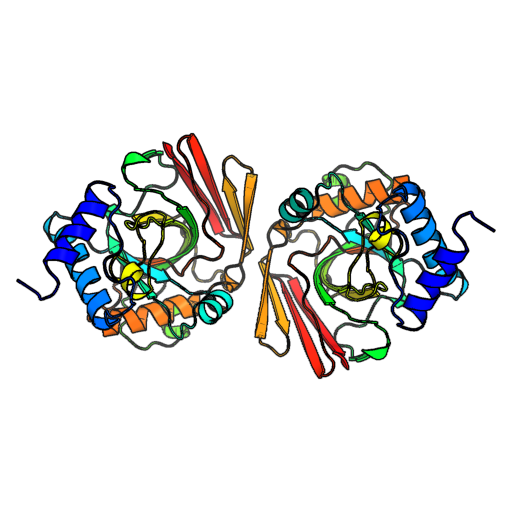52 ALA B CA 1
ATOM 3124 C C . ALA B 1 152 ? -5.508 -27.766 -5.109 1 98.31 152 ALA B C 1
ATOM 3126 O O . ALA B 1 152 ? -5.359 -28.328 -6.199 1 98.31 152 ALA B O 1
ATOM 3127 N N . ASP B 1 153 ? -6.137 -26.688 -4.922 1 98.44 153 ASP B N 1
ATOM 3128 C CA . ASP B 1 153 ? -6.73 -25.969 -6.039 1 98.44 153 ASP B CA 1
ATOM 3129 C C . ASP B 1 153 ? -5.715 -25.031 -6.688 1 98.44 153 ASP B C 1
ATOM 3131 O O . ASP B 1 153 ? -6.035 -23.875 -6.996 1 98.44 153 ASP B O 1
ATOM 3135 N N . ASN B 1 154 ? -4.562 -25.406 -6.785 1 98.69 154 ASN B N 1
ATOM 3136 C CA . ASN B 1 154 ? -3.449 -24.719 -7.434 1 98.69 154 ASN B CA 1
ATOM 3137 C C . ASN B 1 154 ? -3.244 -23.328 -6.867 1 98.69 154 ASN B C 1
ATOM 3139 O O . ASN B 1 154 ? -2.959 -22.375 -7.613 1 98.69 154 ASN B O 1
ATOM 3143 N N . ALA B 1 155 ? -3.416 -23.219 -5.586 1 97.88 155 ALA B N 1
ATOM 3144 C CA . ALA B 1 155 ? -3.291 -21.953 -4.879 1 97.88 155 ALA B CA 1
ATOM 3145 C C . ALA B 1 155 ? -4.121 -20.859 -5.559 1 97.88 155 ALA B C 1
ATOM 3147 O O . ALA B 1 155 ? -3.678 -19.719 -5.672 1 97.88 155 ALA B O 1
ATOM 3148 N N . SER B 1 156 ? -5.191 -21.219 -6.113 1 97.75 156 SER B N 1
ATOM 3149 C CA . SER B 1 156 ? -6.203 -20.359 -6.73 1 97.75 156 SER B CA 1
ATOM 3150 C C . SER B 1 156 ? -5.695 -19.766 -8.039 1 97.75 156 SER B C 1
ATOM 3152 O O . SER B 1 156 ? -6.375 -18.938 -8.656 1 97.75 156 SER B O 1
ATOM 3154 N N . SER B 1 157 ? -4.559 -20.125 -8.578 1 98.31 157 SER B N 1
ATOM 3155 C CA . SER B 1 157 ? -4.012 -19.547 -9.797 1 98.31 157 SER B CA 1
ATOM 3156 C C . SER B 1 157 ? -4.852 -19.922 -11.016 1 98.31 157 SER B C 1
ATOM 3158 O O . SER B 1 157 ? -5.152 -21.109 -11.219 1 98.31 157 SER B O 1
ATOM 3160 N N . SER B 1 158 ? -5.23 -18.922 -11.844 1 98.31 158 SER B N 1
ATOM 3161 C CA . SER B 1 158 ? -6.129 -19.203 -12.961 1 98.31 158 SER B CA 1
ATOM 3162 C C . SER B 1 158 ? -5.695 -18.469 -14.219 1 98.31 158 SER B C 1
ATOM 3164 O O . SER B 1 158 ? -6.07 -18.844 -15.328 1 98.31 158 SER B O 1
ATOM 3166 N N . GLY B 1 159 ? -4.977 -17.406 -14.078 1 98.44 159 GLY B N 1
ATOM 3167 C CA . GLY B 1 159 ? -4.457 -16.625 -15.188 1 98.44 159 GLY B CA 1
ATOM 3168 C C . GLY B 1 159 ? -3.502 -15.531 -14.766 1 98.44 159 GLY B C 1
ATOM 3169 O O . GLY B 1 159 ? -3.424 -15.195 -13.578 1 98.44 159 GLY B O 1
ATOM 3170 N N . PHE B 1 160 ? -2.766 -15.023 -15.758 1 98.81 160 PHE B N 1
ATOM 3171 C CA . PHE B 1 160 ? -1.914 -13.875 -15.453 1 98.81 160 PHE B CA 1
ATOM 3172 C C . PHE B 1 160 ? -1.589 -13.094 -16.719 1 98.81 160 PHE B C 1
ATOM 3174 O O . PHE B 1 160 ? -1.552 -13.656 -17.812 1 98.81 160 PHE B O 1
ATOM 3181 N N . VAL B 1 161 ? -1.43 -11.82 -16.578 1 98.81 161 VAL B N 1
ATOM 3182 C CA . VAL B 1 161 ? -1.004 -10.867 -17.594 1 98.81 161 VAL B CA 1
ATOM 3183 C C . VAL B 1 161 ? 0.325 -10.234 -17.203 1 98.81 161 VAL B C 1
ATOM 3185 O O . VAL B 1 161 ? 0.502 -9.828 -16.047 1 98.81 161 VAL B O 1
ATOM 3188 N N . VAL B 1 162 ? 1.251 -10.211 -18.125 1 98.81 162 VAL B N 1
ATOM 3189 C CA . VAL B 1 162 ? 2.553 -9.609 -17.859 1 98.81 162 VAL B CA 1
ATOM 3190 C C . VAL B 1 162 ? 2.746 -8.383 -18.75 1 98.81 162 VAL B C 1
ATOM 3192 O O . VAL B 1 162 ? 2.492 -8.438 -19.953 1 98.81 162 VAL B O 1
ATOM 3195 N N . GLY B 1 163 ? 3.148 -7.312 -18.125 1 98.81 163 GLY B N 1
ATOM 3196 C CA . GLY B 1 163 ? 3.459 -6.113 -18.891 1 98.81 163 GLY B CA 1
ATOM 3197 C C . GLY B 1 163 ? 4.828 -6.152 -19.531 1 98.81 163 GLY B C 1
ATOM 3198 O O . GLY B 1 163 ? 5.371 -7.234 -19.781 1 98.81 163 GLY B O 1
ATOM 3199 N N . GLY B 1 164 ? 5.301 -4.945 -19.922 1 98.44 164 GLY B N 1
ATOM 3200 C CA . GLY B 1 164 ? 6.602 -4.848 -20.562 1 98.44 164 GLY B CA 1
ATOM 3201 C C . GLY B 1 164 ? 7.746 -5.305 -19.688 1 98.44 164 GLY B C 1
ATOM 3202 O O . GLY B 1 164 ? 7.758 -5.02 -18.484 1 98.44 164 GLY B O 1
ATOM 3203 N N . TRP B 1 165 ? 8.688 -6.047 -20.266 1 98.56 165 TRP B N 1
ATOM 3204 C CA . TRP B 1 165 ? 9.859 -6.531 -19.547 1 98.56 165 TRP B CA 1
ATOM 3205 C C . TRP B 1 165 ? 10.906 -5.43 -19.391 1 98.56 165 TRP B C 1
ATOM 3207 O O . TRP B 1 165 ? 11.125 -4.645 -20.328 1 98.56 165 TRP B O 1
ATOM 3217 N N . HIS B 1 166 ? 11.531 -5.391 -18.281 1 98.75 166 HIS B N 1
ATOM 3218 C CA . HIS B 1 166 ? 12.555 -4.402 -17.938 1 98.75 166 HIS B CA 1
ATOM 3219 C C . HIS B 1 166 ? 13.805 -5.07 -17.391 1 98.75 166 HIS B C 1
ATOM 3221 O O . HIS B 1 166 ? 13.766 -6.227 -16.969 1 98.75 166 HIS B O 1
ATOM 3227 N N . SER B 1 167 ? 14.875 -4.301 -17.359 1 98.56 167 SER B N 1
ATOM 3228 C CA . SER B 1 167 ? 16.141 -4.797 -16.844 1 98.56 167 SER B CA 1
ATOM 3229 C C . SER B 1 167 ? 16.031 -5.102 -15.344 1 98.56 167 SER B C 1
ATOM 3231 O O . SER B 1 167 ? 15.484 -4.309 -14.578 1 98.56 167 SER B O 1
ATOM 3233 N N . PRO B 1 168 ? 16.609 -6.211 -14.961 1 97.62 168 PRO B N 1
ATOM 3234 C CA . PRO B 1 168 ? 16.609 -6.527 -13.531 1 97.62 168 PRO B CA 1
ATOM 3235 C C . PRO B 1 168 ? 17.562 -5.648 -12.734 1 97.62 168 PRO B C 1
ATOM 3237 O O . PRO B 1 168 ? 17.641 -5.77 -11.508 1 97.62 168 PRO B O 1
ATOM 3240 N N . ALA B 1 169 ? 18.266 -4.793 -13.422 1 97.44 169 ALA B N 1
ATOM 3241 C CA . ALA B 1 169 ? 19.125 -3.824 -12.734 1 97.44 169 ALA B CA 1
ATOM 3242 C C . ALA B 1 169 ? 18.297 -2.719 -12.094 1 97.44 169 ALA B C 1
ATOM 3244 O O . ALA B 1 169 ? 18.781 -1.975 -11.242 1 97.44 169 ALA B O 1
ATOM 3245 N N . THR B 1 170 ? 17.094 -2.588 -12.57 1 96.38 170 THR B N 1
ATOM 3246 C CA . THR B 1 170 ? 16.172 -1.654 -11.93 1 96.38 170 THR B CA 1
ATOM 3247 C C . THR B 1 170 ? 15.938 -2.033 -10.469 1 96.38 170 THR B C 1
ATOM 3249 O O . THR B 1 170 ? 15.758 -3.211 -10.148 1 96.38 170 THR B O 1
ATOM 3252 N N . ASP B 1 171 ? 16.094 -1.036 -9.57 1 96.75 171 ASP B N 1
ATOM 3253 C CA . ASP B 1 171 ? 15.773 -1.314 -8.18 1 96.75 171 ASP B CA 1
ATOM 3254 C C . ASP B 1 171 ? 14.281 -1.575 -7.996 1 96.75 171 ASP B C 1
ATOM 3256 O O . ASP B 1 171 ? 13.469 -0.65 -8.078 1 96.75 171 ASP B O 1
ATOM 3260 N N . PHE B 1 172 ? 13.891 -2.846 -7.727 1 98.25 172 PHE B N 1
ATOM 3261 C CA . PHE B 1 172 ? 12.492 -3.238 -7.691 1 98.25 172 PHE B CA 1
ATOM 3262 C C . PHE B 1 172 ? 12.055 -3.559 -6.27 1 98.25 172 PHE B C 1
ATOM 3264 O O . PHE B 1 172 ? 10.984 -4.141 -6.059 1 98.25 172 PHE B O 1
ATOM 3271 N N . ARG B 1 173 ? 12.797 -3.273 -5.219 1 97.06 173 ARG B N 1
ATOM 3272 C CA . ARG B 1 173 ? 12.57 -3.705 -3.844 1 97.06 173 ARG B CA 1
ATOM 3273 C C . ARG B 1 173 ? 11.414 -2.943 -3.213 1 97.06 173 ARG B C 1
ATOM 3275 O O . ARG B 1 173 ? 10.812 -3.41 -2.242 1 97.06 173 ARG B O 1
ATOM 3282 N N . ASN B 1 174 ? 11.07 -1.781 -3.73 1 97.81 174 ASN B N 1
ATOM 3283 C CA . ASN B 1 174 ? 10.086 -0.887 -3.127 1 97.81 174 ASN B CA 1
ATOM 3284 C C . ASN B 1 174 ? 9.414 -0.008 -4.176 1 97.81 174 ASN B C 1
ATOM 3286 O O . ASN B 1 174 ? 9.328 1.21 -4.012 1 97.81 174 ASN B O 1
ATOM 3290 N N . LEU B 1 175 ? 8.93 -0.605 -5.246 1 98.44 175 LEU B N 1
ATOM 3291 C CA . LEU B 1 175 ? 8.227 0.124 -6.293 1 98.44 175 LEU B CA 1
ATOM 3292 C C . LEU B 1 175 ? 6.766 0.35 -5.914 1 98.44 175 LEU B C 1
ATOM 3294 O O . LEU B 1 175 ? 6.062 -0.595 -5.551 1 98.44 175 LEU B O 1
ATOM 3298 N N . GLY B 1 176 ? 6.324 1.597 -6.023 1 98.38 176 GLY B N 1
ATOM 3299 C CA . GLY B 1 176 ? 4.906 1.88 -5.855 1 98.38 176 GLY B CA 1
ATOM 3300 C C . GLY B 1 176 ? 4.047 1.306 -6.965 1 98.38 176 GLY B C 1
ATOM 3301 O O . GLY B 1 176 ? 4.465 1.267 -8.125 1 98.38 176 GLY B O 1
ATOM 3302 N N . LEU B 1 177 ? 2.836 0.919 -6.566 1 98.5 177 LEU B N 1
ATOM 3303 C CA . LEU B 1 177 ? 1.929 0.394 -7.582 1 98.5 177 LEU B CA 1
ATOM 3304 C C . LEU B 1 177 ? 0.5 0.861 -7.324 1 98.5 177 LEU B C 1
ATOM 3306 O O . LEU B 1 177 ? 0.11 1.08 -6.176 1 98.5 177 LEU B O 1
ATOM 3310 N N . VAL B 1 178 ? -0.248 1.068 -8.43 1 97.94 178 VAL B N 1
ATOM 3311 C CA . VAL B 1 178 ? -1.662 1.43 -8.422 1 97.94 178 VAL B CA 1
ATOM 3312 C C . VAL B 1 178 ? -2.439 0.486 -9.336 1 97.94 178 VAL B C 1
ATOM 3314 O O . VAL B 1 178 ? -2.156 0.398 -10.539 1 97.94 178 VAL B O 1
ATOM 3317 N N . MET B 1 179 ? -3.328 -0.241 -8.734 1 98.44 179 MET B N 1
ATOM 3318 C CA . MET B 1 179 ? -4.25 -1.036 -9.539 1 98.44 179 MET B CA 1
ATOM 3319 C C . MET B 1 179 ? -5.602 -0.337 -9.672 1 98.44 179 MET B C 1
ATOM 3321 O O . MET B 1 179 ? -6.172 0.113 -8.672 1 98.44 179 MET B O 1
ATOM 3325 N N . SER B 1 180 ? -6.055 -0.297 -10.953 1 98.12 180 SER B N 1
ATOM 3326 C CA . SER B 1 180 ? -7.285 0.442 -11.227 1 98.12 180 SER B CA 1
ATOM 3327 C C . SER B 1 180 ? -8.305 -0.433 -11.938 1 98.12 180 SER B C 1
ATOM 3329 O O . SER B 1 180 ? -7.941 -1.336 -12.695 1 98.12 180 SER B O 1
ATOM 3331 N N . ILE B 1 181 ? -9.578 -0.215 -11.672 1 98.38 181 ILE B N 1
ATOM 3332 C CA . ILE B 1 181 ? -10.711 -0.755 -12.414 1 98.38 181 ILE B CA 1
ATOM 3333 C C . ILE B 1 181 ? -11.5 0.386 -13.047 1 98.38 181 ILE B C 1
ATOM 3335 O O . ILE B 1 181 ? -11.984 1.279 -12.344 1 98.38 181 ILE B O 1
ATOM 3339 N N . ASP B 1 182 ? -11.57 0.388 -14.367 1 97.81 182 ASP B N 1
ATOM 3340 C CA . ASP B 1 182 ? -12.234 1.434 -15.141 1 97.81 182 ASP B CA 1
ATOM 3341 C C . ASP B 1 182 ? -11.672 2.812 -14.789 1 97.81 182 ASP B C 1
ATOM 3343 O O . ASP B 1 182 ? -12.438 3.76 -14.586 1 97.81 182 ASP B O 1
ATOM 3347 N N . GLY B 1 183 ? -10.414 2.812 -14.594 1 95.62 183 GLY B N 1
ATOM 3348 C CA . GLY B 1 183 ? -9.719 4.078 -14.414 1 95.62 183 GLY B CA 1
ATOM 3349 C C . GLY B 1 183 ? -9.719 4.562 -12.977 1 95.62 183 GLY B C 1
ATOM 3350 O O . GLY B 1 183 ? -9.039 5.539 -12.641 1 95.62 183 GLY B O 1
ATOM 3351 N N . ARG B 1 184 ? -10.422 3.912 -12.117 1 93.69 184 ARG B N 1
ATOM 3352 C CA . ARG B 1 184 ? -10.453 4.27 -10.703 1 93.69 184 ARG B CA 1
ATOM 3353 C C . ARG B 1 184 ? -9.492 3.404 -9.898 1 93.69 184 ARG B C 1
ATOM 3355 O O . ARG B 1 184 ? -9.547 2.176 -9.961 1 93.69 184 ARG B O 1
ATOM 3362 N N . ALA B 1 185 ? -8.633 4.059 -9.125 1 94.94 185 ALA B N 1
ATOM 3363 C CA . ALA B 1 185 ? -7.711 3.312 -8.266 1 94.94 185 ALA B CA 1
ATOM 3364 C C . ALA B 1 185 ? -8.469 2.506 -7.219 1 94.94 185 ALA B C 1
ATOM 3366 O O . ALA B 1 185 ? -9.281 3.057 -6.469 1 94.94 185 ALA B O 1
ATOM 3367 N N . VAL B 1 186 ? -8.203 1.229 -7.16 1 95.44 186 VAL B N 1
ATOM 3368 C CA . VAL B 1 186 ? -8.898 0.384 -6.199 1 95.44 186 VAL B CA 1
ATOM 3369 C C . VAL B 1 186 ? -7.906 -0.186 -5.191 1 95.44 186 VAL B C 1
ATOM 3371 O O . VAL B 1 186 ? -8.281 -0.543 -4.07 1 95.44 186 VAL B O 1
ATOM 3374 N N . GLN B 1 187 ? -6.629 -0.328 -5.578 1 95.88 187 GLN B N 1
ATOM 3375 C CA . GLN B 1 187 ? -5.551 -0.745 -4.688 1 95.88 187 GLN B CA 1
ATOM 3376 C C . GLN B 1 187 ? -4.293 0.083 -4.922 1 95.88 187 GLN B C 1
ATOM 3378 O O . GLN B 1 187 ? -3.961 0.408 -6.062 1 95.88 187 GLN B O 1
ATOM 3383 N N . VAL B 1 188 ? -3.713 0.429 -3.893 1 95.56 188 VAL B N 1
ATOM 3384 C CA . VAL B 1 188 ? -2.4 1.067 -3.893 1 95.56 188 VAL B CA 1
ATOM 3385 C C . VAL B 1 188 ? -1.446 0.29 -2.99 1 95.56 188 VAL B C 1
ATOM 3387 O O . VAL B 1 188 ? -1.845 -0.195 -1.928 1 95.56 188 VAL B O 1
ATOM 3390 N N . GLY B 1 189 ? -0.152 0.164 -3.391 1 96 189 GLY B N 1
ATOM 3391 C CA . GLY B 1 189 ? 0.802 -0.593 -2.594 1 96 189 GLY B CA 1
ATOM 3392 C C . GLY B 1 189 ? 2.227 -0.475 -3.1 1 96 189 GLY B C 1
ATOM 3393 O O . GLY B 1 189 ? 2.57 0.489 -3.787 1 96 189 GLY B O 1
ATOM 3394 N N . SER B 1 190 ? 3.018 -1.39 -2.682 1 97.69 190 SER B N 1
ATOM 3395 C CA . SER B 1 190 ? 4.43 -1.458 -3.053 1 97.69 190 SER B CA 1
ATOM 3396 C C . SER B 1 190 ? 4.891 -2.904 -3.205 1 97.69 190 SER B C 1
ATOM 3398 O O . SER B 1 190 ? 4.367 -3.801 -2.541 1 97.69 190 SER B O 1
ATOM 3400 N N . THR B 1 191 ? 5.973 -3.014 -3.957 1 97.94 191 THR B N 1
ATOM 3401 C CA . THR B 1 191 ? 6.566 -4.34 -4.109 1 97.94 191 THR B CA 1
ATOM 3402 C C . THR B 1 191 ? 7.211 -4.797 -2.805 1 97.94 191 THR B C 1
ATOM 3404 O O . THR B 1 191 ? 7.48 -5.984 -2.623 1 97.94 191 THR B O 1
ATOM 3407 N N . ALA B 1 192 ? 7.422 -3.951 -1.892 1 96.88 192 ALA B N 1
ATOM 3408 C CA . ALA B 1 192 ? 7.996 -4.297 -0.596 1 96.88 192 ALA B CA 1
ATOM 3409 C C . ALA B 1 192 ? 7.035 -5.156 0.221 1 96.88 192 ALA B C 1
ATOM 3411 O O . ALA B 1 192 ? 7.43 -5.762 1.222 1 96.88 192 ALA B O 1
ATOM 3412 N N . ALA B 1 193 ? 5.797 -5.176 -0.167 1 94.81 193 ALA B N 1
ATOM 3413 C CA . ALA B 1 193 ? 4.812 -6.004 0.525 1 94.81 193 ALA B CA 1
ATOM 3414 C C . ALA B 1 193 ? 5.137 -7.488 0.374 1 94.81 193 ALA B C 1
ATOM 3416 O O . ALA B 1 193 ? 4.617 -8.32 1.119 1 94.81 193 ALA B O 1
ATOM 3417 N N . LEU B 1 194 ? 5.922 -7.766 -0.611 1 94.94 194 LEU B N 1
ATOM 3418 C CA . LEU B 1 194 ? 6.27 -9.148 -0.927 1 94.94 194 LEU B CA 1
ATOM 3419 C C . LEU B 1 194 ? 7.469 -9.609 -0.105 1 94.94 194 LEU B C 1
ATOM 3421 O O . LEU B 1 194 ? 8.609 -9.523 -0.565 1 94.94 194 LEU B O 1
ATOM 3425 N N . LEU B 1 195 ? 7.246 -10.078 1.06 1 93 195 LEU B N 1
ATOM 3426 C CA . LEU B 1 195 ? 8.258 -10.578 1.985 1 93 195 LEU B CA 1
ATOM 3427 C C . LEU B 1 195 ? 9.336 -9.523 2.232 1 93 195 LEU B C 1
ATOM 3429 O O . LEU B 1 195 ? 10.508 -9.852 2.418 1 93 195 LEU B O 1
ATOM 3433 N N . GLY B 1 196 ? 8.984 -8.281 2.084 1 92.81 196 GLY B N 1
ATOM 3434 C CA . GLY B 1 196 ? 9.914 -7.184 2.309 1 92.81 196 GLY B CA 1
ATOM 3435 C C . GLY B 1 196 ? 10.758 -6.859 1.095 1 92.81 196 GLY B C 1
ATOM 3436 O O . GLY B 1 196 ? 11.242 -5.734 0.95 1 92.81 196 GLY B O 1
ATOM 3437 N N . ASP B 1 197 ? 10.992 -7.855 0.3 1 95.25 197 ASP B N 1
ATOM 3438 C CA . ASP B 1 197 ? 11.773 -7.84 -0.934 1 95.25 197 ASP B CA 1
ATOM 3439 C C . ASP B 1 197 ? 11.305 -8.938 -1.891 1 95.25 197 ASP B C 1
ATOM 3441 O O . ASP B 1 197 ? 11.492 -10.125 -1.616 1 95.25 197 ASP B O 1
ATOM 3445 N N . PRO B 1 198 ? 10.859 -8.492 -3.127 1 97.56 198 PRO B N 1
ATOM 3446 C CA . PRO B 1 198 ? 10.359 -9.516 -4.055 1 97.56 198 PRO B CA 1
ATOM 3447 C C . PRO B 1 198 ? 11.391 -10.609 -4.34 1 97.56 198 PRO B C 1
ATOM 3449 O O . PRO B 1 198 ? 11.023 -11.742 -4.66 1 97.56 198 PRO B O 1
ATOM 3452 N N . LEU B 1 199 ? 12.648 -10.289 -4.219 1 98.06 199 LEU B N 1
ATOM 3453 C CA . LEU B 1 199 ? 13.688 -11.273 -4.48 1 98.06 199 LEU B CA 1
ATOM 3454 C C . LEU B 1 199 ? 13.586 -12.445 -3.508 1 98.06 199 LEU B C 1
ATOM 3456 O O . LEU B 1 199 ? 13.914 -13.586 -3.861 1 98.06 199 LEU B O 1
ATOM 3460 N N . ARG B 1 200 ? 13.125 -12.18 -2.348 1 96.81 200 ARG B N 1
ATOM 3461 C CA . ARG B 1 200 ? 12.945 -13.242 -1.362 1 96.81 200 ARG B CA 1
ATOM 3462 C C . ARG B 1 200 ? 11.875 -14.227 -1.807 1 96.81 200 ARG B C 1
ATOM 3464 O O . ARG B 1 200 ? 11.953 -15.422 -1.505 1 96.81 200 ARG B O 1
ATOM 3471 N N . SER B 1 201 ? 10.898 -13.703 -2.484 1 97.44 201 SER B N 1
ATOM 3472 C CA . SER B 1 201 ? 9.883 -14.594 -3.051 1 97.44 201 SER B CA 1
ATOM 3473 C C . SER B 1 201 ? 10.492 -15.516 -4.102 1 97.44 201 SER B C 1
ATOM 3475 O O . SER B 1 201 ? 10.141 -16.703 -4.164 1 97.44 201 SER B O 1
ATOM 3477 N N . LEU B 1 202 ? 11.359 -14.953 -4.895 1 98.62 202 LEU B N 1
ATOM 3478 C CA . LEU B 1 202 ? 12.023 -15.773 -5.902 1 98.62 202 LEU B CA 1
ATOM 3479 C C . LEU B 1 202 ? 12.891 -16.844 -5.246 1 98.62 202 LEU B C 1
ATOM 3481 O O . LEU B 1 202 ? 12.891 -18 -5.688 1 98.62 202 LEU B O 1
ATOM 3485 N N . VAL B 1 203 ? 13.594 -16.453 -4.227 1 98.44 203 VAL B N 1
ATOM 3486 C CA . VAL B 1 203 ? 14.414 -17.406 -3.488 1 98.44 203 VAL B CA 1
ATOM 3487 C C . VAL B 1 203 ? 13.531 -18.5 -2.906 1 98.44 203 VAL B C 1
ATOM 3489 O O . VAL B 1 203 ? 13.859 -19.688 -2.998 1 98.44 203 VAL B O 1
ATOM 3492 N N . ALA B 1 204 ? 12.398 -18.125 -2.361 1 97.44 204 ALA B N 1
ATOM 3493 C CA . ALA B 1 204 ? 11.453 -19.094 -1.818 1 97.44 204 ALA B CA 1
ATOM 3494 C C . ALA B 1 204 ? 10.906 -20.016 -2.916 1 97.44 204 ALA B C 1
ATOM 3496 O O . ALA B 1 204 ? 10.758 -21.219 -2.715 1 97.44 204 ALA B O 1
ATOM 3497 N N . ALA B 1 205 ? 10.633 -19.391 -4.016 1 98.5 205 ALA B N 1
ATOM 3498 C CA . ALA B 1 205 ? 10.133 -20.172 -5.152 1 98.5 205 ALA B CA 1
ATOM 3499 C C . ALA B 1 205 ? 11.125 -21.25 -5.551 1 98.5 205 ALA B C 1
ATOM 3501 O O . ALA B 1 205 ? 10.734 -22.406 -5.793 1 98.5 205 ALA B O 1
ATOM 3502 N N . ALA B 1 206 ? 12.391 -20.844 -5.641 1 98.62 206 ALA B N 1
ATOM 3503 C CA . ALA B 1 206 ? 13.43 -21.812 -5.988 1 98.62 206 ALA B CA 1
ATOM 3504 C C . ALA B 1 206 ? 13.453 -22.984 -5.008 1 98.62 206 ALA B C 1
ATOM 3506 O O . ALA B 1 206 ? 13.531 -24.141 -5.418 1 98.62 206 ALA B O 1
ATOM 3507 N N . ARG B 1 207 ? 13.328 -22.688 -3.807 1 98.06 207 ARG B N 1
ATOM 3508 C CA . ARG B 1 207 ? 13.391 -23.688 -2.746 1 98.06 207 ARG B CA 1
ATOM 3509 C C . ARG B 1 207 ? 12.195 -24.625 -2.818 1 98.06 207 ARG B C 1
ATOM 3511 O O . ARG B 1 207 ? 12.367 -25.844 -2.891 1 98.06 207 ARG B O 1
ATOM 3518 N N . VAL B 1 208 ? 11.016 -24.109 -2.857 1 97.12 208 VAL B N 1
ATOM 3519 C CA . VAL B 1 208 ? 9.828 -24.938 -2.717 1 97.12 208 VAL B CA 1
ATOM 3520 C C . VAL B 1 208 ? 9.602 -25.734 -3.996 1 97.12 208 VAL B C 1
ATOM 3522 O O . VAL B 1 208 ? 9.164 -26.891 -3.945 1 97.12 208 VAL B O 1
ATOM 3525 N N . SER B 1 209 ? 9.859 -25.141 -5.137 1 97.81 209 SER B N 1
ATOM 3526 C CA . SER B 1 209 ? 9.703 -25.859 -6.395 1 97.81 209 SER B CA 1
ATOM 3527 C C . SER B 1 209 ? 10.688 -27.016 -6.492 1 97.81 209 SER B C 1
ATOM 3529 O O . SER B 1 209 ? 10.32 -28.125 -6.891 1 97.81 209 SER B O 1
ATOM 3531 N N . ALA B 1 210 ? 11.922 -26.797 -6.105 1 97.94 210 ALA B N 1
ATOM 3532 C CA . ALA B 1 210 ? 12.93 -27.844 -6.117 1 97.94 210 ALA B CA 1
ATOM 3533 C C . ALA B 1 210 ? 12.547 -28.984 -5.164 1 97.94 210 ALA B C 1
ATOM 3535 O O . ALA B 1 210 ? 12.727 -30.156 -5.484 1 97.94 210 ALA B O 1
ATOM 3536 N N . ALA B 1 211 ? 12.07 -28.656 -4.023 1 96.88 211 ALA B N 1
ATOM 3537 C CA . ALA B 1 211 ? 11.656 -29.656 -3.037 1 96.88 211 ALA B CA 1
ATOM 3538 C C . ALA B 1 211 ? 10.539 -30.547 -3.592 1 96.88 211 ALA B C 1
ATOM 3540 O O . ALA B 1 211 ? 10.414 -31.703 -3.201 1 96.88 211 ALA B O 1
ATOM 3541 N N . ALA B 1 212 ? 9.812 -30.016 -4.516 1 97.12 212 ALA B N 1
ATOM 3542 C CA . ALA B 1 212 ? 8.719 -30.766 -5.137 1 97.12 212 ALA B CA 1
ATOM 3543 C C . ALA B 1 212 ? 9.211 -31.562 -6.336 1 97.12 212 ALA B C 1
ATOM 3545 O O . ALA B 1 212 ? 8.422 -32.219 -7.02 1 97.12 212 ALA B O 1
ATOM 3546 N N . GLY B 1 213 ? 10.508 -31.453 -6.629 1 97.31 213 GLY B N 1
ATOM 3547 C CA . GLY B 1 213 ? 11.086 -32.188 -7.746 1 97.31 213 GLY B CA 1
ATOM 3548 C C . GLY B 1 213 ? 10.914 -31.469 -9.078 1 97.31 213 GLY B C 1
ATOM 3549 O O . GLY B 1 213 ? 10.992 -32.094 -10.133 1 97.31 213 GLY B O 1
ATOM 3550 N N . GLU B 1 214 ? 10.57 -30.25 -9.031 1 97.62 214 GLU B N 1
ATOM 3551 C CA . GLU B 1 214 ? 10.344 -29.422 -10.219 1 97.62 214 GLU B CA 1
ATOM 3552 C C . GLU B 1 214 ? 11.148 -28.125 -10.148 1 97.62 214 GLU B C 1
ATOM 3554 O O . GLU B 1 214 ? 10.57 -27.031 -10.133 1 97.62 214 GLU B O 1
ATOM 3559 N N . PRO B 1 215 ? 12.484 -28.234 -10.203 1 98.31 215 PRO B N 1
ATOM 3560 C CA . PRO B 1 215 ? 13.266 -27 -10.109 1 98.31 215 PRO B CA 1
ATOM 3561 C C . PRO B 1 215 ? 12.891 -25.984 -11.18 1 98.31 215 PRO B C 1
ATOM 3563 O O . PRO B 1 215 ? 12.477 -26.359 -12.281 1 98.31 215 PRO B O 1
ATOM 3566 N N . LEU B 1 216 ? 13.078 -24.703 -10.836 1 98.75 216 LEU B N 1
ATOM 3567 C CA . LEU B 1 216 ? 12.758 -23.625 -11.773 1 98.75 216 LEU B CA 1
ATOM 3568 C C . LEU B 1 216 ? 13.648 -23.703 -13.008 1 98.75 216 LEU B C 1
ATOM 3570 O O . LEU B 1 216 ? 14.852 -23.969 -12.898 1 98.75 216 LEU B O 1
ATOM 3574 N N . GLU B 1 217 ? 13.039 -23.438 -14.148 1 98.62 217 GLU B N 1
ATOM 3575 C CA . GLU B 1 217 ? 13.758 -23.594 -15.414 1 98.62 217 GLU B CA 1
ATOM 3576 C C . GLU B 1 217 ? 13.977 -22.234 -16.094 1 98.62 217 GLU B C 1
ATOM 3578 O O . GLU B 1 217 ? 13.242 -21.281 -15.836 1 98.62 217 GLU B O 1
ATOM 3583 N N . ALA B 1 218 ? 15.078 -22.266 -17 1 98.69 218 ALA B N 1
ATOM 3584 C CA . ALA B 1 218 ? 15.242 -21.109 -17.859 1 98.69 218 ALA B CA 1
ATOM 3585 C C . ALA B 1 218 ? 14 -20.875 -18.719 1 98.69 218 ALA B C 1
ATOM 3587 O O . ALA B 1 218 ? 13.406 -21.828 -19.234 1 98.69 218 ALA B O 1
ATOM 3588 N N . GLY B 1 219 ? 13.641 -19.594 -18.812 1 98.75 219 GLY B N 1
ATOM 3589 C CA . GLY B 1 219 ? 12.477 -19.25 -19.609 1 98.75 219 GLY B CA 1
ATOM 3590 C C . GLY B 1 219 ? 11.195 -19.219 -18.797 1 98.75 219 GLY B C 1
ATOM 3591 O O . GLY B 1 219 ? 10.164 -18.734 -19.281 1 98.75 219 GLY B O 1
ATOM 3592 N N . TRP B 1 220 ? 11.242 -19.641 -17.547 1 98.88 220 TRP B N 1
ATOM 3593 C CA . TRP B 1 220 ? 10.047 -19.656 -16.703 1 98.88 220 TRP B CA 1
ATOM 3594 C C . TRP B 1 220 ? 9.773 -18.281 -16.109 1 98.88 220 TRP B C 1
ATOM 3596 O O . TRP B 1 220 ? 10.703 -17.484 -15.93 1 98.88 220 TRP B O 1
ATOM 3606 N N . ILE B 1 221 ? 8.523 -18.062 -15.867 1 98.94 221 ILE B N 1
ATOM 3607 C CA . ILE B 1 221 ? 8.039 -16.859 -15.188 1 98.94 221 ILE B CA 1
ATOM 3608 C C . ILE B 1 221 ? 7.73 -17.188 -13.727 1 98.94 221 ILE B C 1
ATOM 3610 O O . ILE B 1 221 ? 7.129 -18.219 -13.43 1 98.94 221 ILE B O 1
ATOM 3614 N N . VAL B 1 222 ? 8.172 -16.359 -12.797 1 98.94 222 VAL B N 1
ATOM 3615 C CA . VAL B 1 222 ? 7.82 -16.469 -11.383 1 98.94 222 VAL B CA 1
ATOM 3616 C C . VAL B 1 222 ? 7.004 -15.242 -10.969 1 98.94 222 VAL B C 1
ATOM 3618 O O . VAL B 1 222 ? 7.496 -14.109 -11.023 1 98.94 222 VAL B O 1
ATOM 3621 N N . LEU B 1 223 ? 5.723 -15.453 -10.68 1 98.88 223 LEU B N 1
ATOM 3622 C CA . LEU B 1 223 ? 4.918 -14.414 -10.047 1 98.88 223 LEU B CA 1
ATOM 3623 C C . LEU B 1 223 ? 5.195 -14.344 -8.555 1 98.88 223 LEU B C 1
ATOM 3625 O O . LEU B 1 223 ? 4.988 -15.32 -7.828 1 98.88 223 LEU B O 1
ATOM 3629 N N . ALA B 1 224 ? 5.594 -13.234 -8.07 1 98.38 224 ALA B N 1
ATOM 3630 C CA . ALA B 1 224 ? 6.227 -13.117 -6.758 1 98.38 224 ALA B CA 1
ATOM 3631 C C . ALA B 1 224 ? 5.188 -13.133 -5.641 1 98.38 224 ALA B C 1
ATOM 3633 O O . ALA B 1 224 ? 5.531 -13.305 -4.469 1 98.38 224 ALA B O 1
ATOM 3634 N N . GLY B 1 225 ? 3.943 -12.938 -5.973 1 96.62 225 GLY B N 1
ATOM 3635 C CA . GLY B 1 225 ? 2.875 -12.867 -4.984 1 96.62 225 GLY B CA 1
ATOM 3636 C C . GLY B 1 225 ? 2.068 -11.586 -5.07 1 96.62 225 GLY B C 1
ATOM 3637 O O . GLY B 1 225 ? 2.502 -10.617 -5.691 1 96.62 225 GLY B O 1
ATOM 3638 N N . GLY B 1 226 ? 0.915 -11.625 -4.449 1 96.31 226 GLY B N 1
ATOM 3639 C CA . GLY B 1 226 ? 0.077 -10.43 -4.445 1 96.31 226 GLY B CA 1
ATOM 3640 C C . GLY B 1 226 ? 0.604 -9.336 -3.539 1 96.31 226 GLY B C 1
ATOM 3641 O O . GLY B 1 226 ? 0.812 -9.555 -2.346 1 96.31 226 GLY B O 1
ATOM 3642 N N . ALA B 1 227 ? 0.702 -8.188 -4.113 1 96.25 227 ALA B N 1
ATOM 3643 C CA . ALA B 1 227 ? 1.244 -7.066 -3.352 1 96.25 227 ALA B CA 1
ATOM 3644 C C . ALA B 1 227 ? 0.152 -6.371 -2.543 1 96.25 227 ALA B C 1
ATOM 3646 O O . ALA B 1 227 ? 0.444 -5.566 -1.658 1 96.25 227 ALA B O 1
ATOM 3647 N N . THR B 1 228 ? -1.064 -6.578 -2.895 1 95.25 228 THR B N 1
ATOM 3648 C CA . THR B 1 228 ? -2.248 -6.039 -2.236 1 95.25 228 THR B CA 1
ATOM 3649 C C . THR B 1 228 ? -3.326 -7.105 -2.098 1 95.25 228 THR B C 1
ATOM 3651 O O . THR B 1 228 ? -3.201 -8.195 -2.656 1 95.25 228 THR B O 1
ATOM 3654 N N . PRO B 1 229 ? -4.336 -6.77 -1.284 1 93.06 229 PRO B N 1
ATOM 3655 C CA . PRO B 1 229 ? -5.512 -7.641 -1.398 1 93.06 229 PRO B CA 1
ATOM 3656 C C . PRO B 1 229 ? -6.055 -7.711 -2.824 1 93.06 229 PRO B C 1
ATOM 3658 O O . PRO B 1 229 ? -5.961 -6.738 -3.574 1 93.06 229 PRO B O 1
ATOM 3661 N N . ALA B 1 230 ? -6.605 -8.828 -3.143 1 96.69 230 ALA B N 1
ATOM 3662 C CA . ALA B 1 230 ? -7.207 -9.031 -4.461 1 96.69 230 ALA B CA 1
ATOM 3663 C C . ALA B 1 230 ? -8.562 -8.344 -4.555 1 96.69 230 ALA B C 1
ATOM 3665 O O . ALA B 1 230 ? -9.242 -8.148 -3.545 1 96.69 230 ALA B O 1
ATOM 3666 N N . GLU B 1 231 ? -8.961 -7.984 -5.742 1 97.81 231 GLU B N 1
ATOM 3667 C CA . GLU B 1 231 ? -10.242 -7.328 -6.004 1 97.81 231 GLU B CA 1
ATOM 3668 C C . GLU B 1 231 ? -11.156 -8.211 -6.852 1 97.81 231 GLU B C 1
ATOM 3670 O O . GLU B 1 231 ? -10.703 -8.844 -7.805 1 97.81 231 GLU B O 1
ATOM 3675 N N . TRP B 1 232 ? -12.445 -8.211 -6.445 1 98.31 232 TRP B N 1
ATOM 3676 C CA . TRP B 1 232 ? -13.438 -8.844 -7.309 1 98.31 232 TRP B CA 1
ATOM 3677 C C . TRP B 1 232 ? -13.539 -8.117 -8.648 1 98.31 232 TRP B C 1
ATOM 3679 O O . TRP B 1 232 ? -13.508 -6.883 -8.695 1 98.31 232 TRP B O 1
ATOM 3689 N N . ILE B 1 233 ? -13.656 -8.867 -9.703 1 98.44 233 ILE B N 1
ATOM 3690 C CA . ILE B 1 233 ? -13.789 -8.234 -11.008 1 98.44 233 ILE B CA 1
ATOM 3691 C C . ILE B 1 233 ? -15.023 -8.781 -11.719 1 98.44 233 ILE B C 1
ATOM 3693 O O . ILE B 1 233 ? -15.414 -9.93 -11.508 1 98.44 233 ILE B O 1
ATOM 3697 N N . HIS B 1 234 ? -15.617 -7.965 -12.625 1 98.31 234 HIS B N 1
ATOM 3698 C CA . HIS B 1 234 ? -16.875 -8.258 -13.305 1 98.31 234 HIS B CA 1
ATOM 3699 C C . HIS B 1 234 ? -16.781 -7.945 -14.789 1 98.31 234 HIS B C 1
ATOM 3701 O O . HIS B 1 234 ? -15.961 -7.133 -15.211 1 98.31 234 HIS B O 1
ATOM 3707 N N . PRO B 1 235 ? -17.641 -8.648 -15.531 1 98.19 235 PRO B N 1
ATOM 3708 C CA . PRO B 1 235 ? -17.641 -8.391 -16.969 1 98.19 235 PRO B CA 1
ATOM 3709 C C . PRO B 1 235 ? -17.844 -6.918 -17.312 1 98.19 235 PRO B C 1
ATOM 3711 O O . PRO B 1 235 ? -18.656 -6.246 -16.672 1 98.19 235 PRO B O 1
ATOM 3714 N N . GLY B 1 236 ? -17.078 -6.438 -18.312 1 98.44 236 GLY B N 1
ATOM 3715 C CA . GLY B 1 236 ? -17.188 -5.062 -18.766 1 98.44 236 GLY B CA 1
ATOM 3716 C C . GLY B 1 236 ? -16.141 -4.152 -18.156 1 98.44 236 GLY B C 1
ATOM 3717 O O . GLY B 1 236 ? -15.953 -3.021 -18.625 1 98.44 236 GLY B O 1
ATOM 3718 N N . GLN B 1 237 ? -15.43 -4.652 -17.219 1 98.75 237 GLN B N 1
ATOM 3719 C CA . GLN B 1 237 ? -14.461 -3.83 -16.5 1 98.75 237 GLN B CA 1
ATOM 3720 C C . GLN B 1 237 ? -13.086 -3.9 -17.172 1 98.75 237 GLN B C 1
ATOM 3722 O O . GLN B 1 237 ? -12.672 -4.965 -17.625 1 98.75 237 GLN B O 1
ATOM 3727 N N . HIS B 1 238 ? -12.461 -2.795 -17.234 1 98.75 238 HIS B N 1
ATOM 3728 C CA . HIS B 1 238 ? -11.047 -2.723 -17.609 1 98.75 238 HIS B CA 1
ATOM 3729 C C . HIS B 1 238 ? -10.156 -2.656 -16.375 1 98.75 238 HIS B C 1
ATOM 3731 O O . HIS B 1 238 ? -10.32 -1.769 -15.531 1 98.75 238 HIS B O 1
ATOM 3737 N N . ILE B 1 239 ? -9.242 -3.615 -16.219 1 98.81 239 ILE B N 1
ATOM 3738 C CA . ILE B 1 239 ? -8.305 -3.676 -15.094 1 98.81 239 ILE B CA 1
ATOM 3739 C C . ILE B 1 239 ? -6.922 -3.234 -15.555 1 98.81 239 ILE B C 1
ATOM 3741 O O . ILE B 1 239 ? -6.449 -3.65 -16.609 1 98.81 239 ILE B O 1
ATOM 3745 N N . SER B 1 240 ? -6.32 -2.408 -14.781 1 98.75 240 SER B N 1
ATOM 3746 C CA . SER B 1 240 ? -4.969 -1.971 -15.125 1 98.75 240 SER B CA 1
ATOM 3747 C C . SER B 1 240 ? -4.109 -1.812 -13.875 1 98.75 240 SER B C 1
ATOM 3749 O O . SER B 1 240 ? -4.625 -1.593 -12.781 1 98.75 240 SER B O 1
ATOM 3751 N N . LEU B 1 241 ? -2.83 -2.018 -14.062 1 98.75 241 LEU B N 1
ATOM 3752 C CA . LEU B 1 241 ? -1.786 -1.829 -13.055 1 98.75 241 LEU B CA 1
ATOM 3753 C C . LEU B 1 241 ? -0.721 -0.86 -13.562 1 98.75 241 LEU B C 1
ATOM 3755 O O . LEU B 1 241 ? -0.262 -0.972 -14.703 1 98.75 241 LEU B O 1
ATOM 3759 N N . ARG B 1 242 ? -0.417 0.112 -12.789 1 98.62 242 ARG B N 1
ATOM 3760 C CA . ARG B 1 242 ? 0.761 0.941 -13.023 1 98.62 242 ARG B CA 1
ATOM 3761 C C . ARG B 1 242 ? 1.8 0.735 -11.922 1 98.62 242 ARG B C 1
ATOM 3763 O O . ARG B 1 242 ? 1.474 0.792 -10.734 1 98.62 242 ARG B O 1
ATOM 3770 N N . MET B 1 243 ? 2.998 0.454 -12.328 1 98.56 243 MET B N 1
ATOM 3771 C CA . MET B 1 243 ? 4.105 0.281 -11.391 1 98.56 243 MET B CA 1
ATOM 3772 C C . MET B 1 243 ? 5.211 1.292 -11.664 1 98.56 243 MET B C 1
ATOM 3774 O O . MET B 1 243 ? 5.637 1.46 -12.812 1 98.56 243 MET B O 1
ATOM 3778 N N . GLN B 1 244 ? 5.676 1.913 -10.586 1 97.62 244 GLN B N 1
ATOM 3779 C CA . GLN B 1 244 ? 6.664 2.984 -10.695 1 97.62 244 GLN B CA 1
ATOM 3780 C C . GLN B 1 244 ? 7.902 2.516 -11.461 1 97.62 244 GLN B C 1
ATOM 3782 O O . GLN B 1 244 ? 8.555 1.551 -11.055 1 97.62 244 GLN B O 1
ATOM 3787 N N . GLY B 1 245 ? 8.125 3.203 -12.594 1 96.25 245 GLY B N 1
ATOM 3788 C CA . GLY B 1 245 ? 9.352 2.951 -13.336 1 96.25 245 GLY B CA 1
ATOM 3789 C C . GLY B 1 245 ? 9.258 1.741 -14.242 1 96.25 245 GLY B C 1
ATOM 3790 O O . GLY B 1 245 ? 10.18 1.469 -15.016 1 96.25 245 GLY B O 1
ATOM 3791 N N . LEU B 1 246 ? 8.125 0.969 -14.18 1 97.88 246 LEU B N 1
ATOM 3792 C CA . LEU B 1 246 ? 8.062 -0.26 -14.961 1 97.88 246 LEU B CA 1
ATOM 3793 C C . LEU B 1 246 ? 6.871 -0.234 -15.914 1 97.88 246 LEU B C 1
ATOM 3795 O O . LEU B 1 246 ? 6.625 -1.205 -16.641 1 97.88 246 LEU B O 1
ATOM 3799 N N . GLY B 1 247 ? 6.18 0.778 -15.891 1 97.38 247 GLY B N 1
ATOM 3800 C CA . GLY B 1 247 ? 5.066 0.872 -16.828 1 97.38 247 GLY B CA 1
ATOM 3801 C C . GLY B 1 247 ? 3.801 0.211 -16.312 1 97.38 247 GLY B C 1
ATOM 3802 O O . GLY B 1 247 ? 3.426 0.389 -15.156 1 97.38 247 GLY B O 1
ATOM 3803 N N . SER B 1 248 ? 3.09 -0.475 -17.297 1 98.12 248 SER B N 1
ATOM 3804 C CA . SER B 1 248 ? 1.74 -0.908 -16.953 1 98.12 248 SER B CA 1
ATOM 3805 C C . SER B 1 248 ? 1.472 -2.324 -17.438 1 98.12 248 SER B C 1
ATOM 3807 O O . SER B 1 248 ? 2.275 -2.891 -18.188 1 98.12 248 SER B O 1
ATOM 3809 N N . ALA B 1 249 ? 0.467 -2.924 -16.953 1 98.75 249 ALA B N 1
ATOM 3810 C CA . ALA B 1 249 ? -0.178 -4.145 -17.438 1 98.75 249 ALA B CA 1
ATOM 3811 C C . ALA B 1 249 ? -1.694 -4.059 -17.281 1 98.75 249 ALA B C 1
ATOM 3813 O O . ALA B 1 249 ? -2.197 -3.436 -16.344 1 98.75 249 ALA B O 1
ATOM 3814 N N . GLY B 1 250 ? -2.426 -4.684 -18.234 1 98.69 250 GLY B N 1
ATOM 3815 C CA . GLY B 1 250 ? -3.871 -4.594 -18.109 1 98.69 250 GLY B CA 1
ATOM 3816 C C . GLY B 1 250 ? -4.609 -5.547 -19.031 1 98.69 250 GLY B C 1
ATOM 3817 O O . GLY B 1 250 ? -3.994 -6.191 -19.891 1 98.69 250 GLY B O 1
ATOM 3818 N N . PHE B 1 251 ? -5.871 -5.66 -18.828 1 98.69 251 PHE B N 1
ATOM 3819 C CA . PHE B 1 251 ? -6.77 -6.465 -19.641 1 98.69 251 PHE B CA 1
ATOM 3820 C C . PHE B 1 251 ? -8.219 -6.023 -19.453 1 98.69 251 PHE B C 1
ATOM 3822 O O . PHE B 1 251 ? -8.516 -5.207 -18.578 1 98.69 251 PHE B O 1
ATOM 3829 N N . GLN B 1 252 ? -9.055 -6.492 -20.328 1 98.62 252 GLN B N 1
ATOM 3830 C CA . GLN B 1 252 ? -10.5 -6.305 -20.234 1 98.62 252 GLN B CA 1
ATOM 3831 C C . GLN B 1 252 ? -11.211 -7.617 -19.922 1 98.62 252 GLN B C 1
ATOM 3833 O O . GLN B 1 252 ? -10.93 -8.641 -20.547 1 98.62 252 GLN B O 1
ATOM 3838 N N . LEU B 1 253 ? -12.023 -7.539 -18.906 1 98.62 253 LEU B N 1
ATOM 3839 C CA . LEU B 1 253 ? -12.859 -8.711 -18.672 1 98.62 253 LEU B CA 1
ATOM 3840 C C . LEU B 1 253 ? -14.172 -8.609 -19.422 1 98.62 253 LEU B C 1
ATOM 3842 O O . LEU B 1 253 ? -14.891 -7.609 -19.297 1 98.62 253 LEU B O 1
ATOM 3846 N N . VAL B 1 254 ? -14.453 -9.594 -20.203 1 98.31 254 VAL B N 1
ATOM 3847 C CA . VAL B 1 254 ? -15.648 -9.539 -21.031 1 98.31 254 VAL B CA 1
ATOM 3848 C C . VAL B 1 254 ? -16.547 -10.734 -20.734 1 98.31 254 VAL B C 1
ATOM 3850 O O . VAL B 1 254 ? -16.078 -11.766 -20.234 1 98.31 254 VAL B O 1
#

Solvent-accessible surface area (backbone atoms only — not comparable to full-atom values): 24884 Å² total; per-residue (Å²): 126,63,101,46,45,67,59,20,52,50,52,38,48,20,53,74,65,26,35,66,38,78,73,88,45,88,81,62,73,62,48,59,72,57,16,47,50,30,20,50,49,31,50,50,53,44,41,73,73,67,45,45,81,38,36,36,35,38,32,62,29,23,61,71,55,18,57,75,67,71,43,91,63,67,48,56,24,79,33,38,54,83,28,57,44,61,62,65,32,80,40,62,49,74,62,40,59,64,38,26,38,25,49,27,48,30,37,31,23,66,37,60,38,75,24,85,58,50,65,68,56,48,54,72,21,44,57,24,31,23,33,21,39,38,32,32,31,42,45,27,50,90,68,47,72,43,72,35,52,34,36,30,50,30,50,21,62,62,30,33,27,56,29,54,75,38,63,60,81,54,84,60,46,36,29,4,32,41,32,23,52,69,84,40,77,73,46,63,16,14,35,27,34,17,61,60,24,38,62,54,33,51,32,47,47,18,31,56,33,26,74,70,73,51,47,44,44,54,69,21,37,38,37,31,20,51,35,46,82,65,39,83,62,56,71,76,37,38,40,36,36,42,31,54,95,46,49,45,26,38,34,30,32,67,129,63,102,45,46,69,60,21,53,50,52,38,48,21,53,75,64,27,35,67,40,78,73,88,45,87,82,61,73,63,48,60,71,55,16,48,49,30,19,50,49,30,50,49,53,44,40,73,72,68,45,44,80,39,34,36,34,38,32,60,28,24,61,71,55,18,58,75,68,71,43,91,62,66,48,54,25,78,34,38,53,86,27,56,44,63,60,65,31,79,40,60,48,75,64,39,59,64,38,26,39,24,50,26,47,31,37,33,24,66,37,61,36,80,23,88,57,51,64,67,56,48,54,72,22,43,57,24,31,25,34,22,38,37,33,32,32,42,46,28,51,89,70,47,72,42,72,36,50,34,34,30,50,29,51,21,64,62,31,35,29,54,28,52,75,37,63,61,81,55,85,58,45,36,29,4,32,41,32,23,53,70,83,40,77,76,45,64,15,15,35,28,34,18,62,61,24,40,61,53,34,50,31,48,47,17,30,55,32,25,74,71,74,49,47,43,45,55,71,19,37,37,36,32,19,50,35,46,82,63,40,83,64,56,71,75,37,37,38,38,36,41,32,54,96,46,50,46,26,37,34,29,32,66

Radius of gyration: 25.46 Å; Cα contacts (8 Å, |Δi|>4): 1266; chains: 2; bounding box: 46×80×53 Å

Secondary structure (DSSP, 8-state):
--TTHHHHHHHHHHHHHT--B--S-TT--S-HHHHHHHHHHHHHHHHHTT--EEEEEEE---HHHHHHHT-SS-EEEEEEGGGEEPTTPEEPGGG-SS-EEEEEEEEEESS-B-SS--HHHHHHTEEEEEEEEEEE--SBGGG---HHHHHHTGGGEEEEEE---B-TTS--TTBEEEEEETTEEEEEEEGGGTTTSHHHHHHHHHHHHHHTT--B-TT-EEE---SS--EE--TT-EEEEEETTTEEEEEEE-/--TTHHHHHHHHHHHHHT--B--S-TT--S-HHHHHHHHHHHHHHHHHTT--EEEEEEE---HHHHHHHT-SS-EEEEEEGGGEEPTTPEEPGGG-SS-EEEEEEEEEESS-B-SS--HHHHHHTEEEEEEEEEEE--SBGGG---HHHHHHTGGGEEEEEE---B-TTS--TTBEEEEEETTEEEEEEEGGGTTTSHHHHHHHHHHHHHHTT--B-TT-EEE---SS--EE--TT-EEEEEETTTEEEEEEE-